Protein AF-A0A1C3E6U2-F1 (afdb_monomer)

pLDDT: mean 85.11, std 14.07, range [44.59, 98.19]

Secondary structure (DSSP, 8-state):
-HHHHHHHHHHHHHHHHHHHHHHHHHHHHHH---HHHHHHHHHHHHHHHHHHHS-HHHHHHHHHTT---HHHHHHHHHHHHHHHHHHHHHHHHHHSPPP---HHHHHHHHHHHHHSS---SHHHHHHHHHHHHHHHHHHHHHHHT--HHHHHHT---HHHHHHHHHHTT--HHHHHHHHHHHHHHHHHHHHHHHHHHHHHHHHTTS-----TT---PPPPHHHHHHHHHHHHHHHHHHHHHHHHHHHHHHHHHHHHHH-SHHHHHHHHHHHHHHHHHHHHHHHHHHHHHHHHHHHH--S--HHHHHHHHHHHHHHHHHTT-HHHHHHHHHHHHHHHHHHH-----HHHHHHHHHHHHHHHHHHHHHHHHHHHS-HHHHHHHHHHHHHHHHHHHHHHH-SS----S-S-S---HHHHHHHHHHHHHHHHHHHHHHHHHHHHHHHHT--HHHHHHPPTT---HHHHHHHHHTT---HHHHHHHHHHHHHHHHHHHHHHHHHHHHHHHHTTS----PPP--

Nearest PDB structures (foldseek):
  7y1m-assembly1_A  TM=1.524E-01  e=3.065E+00  Rattus norvegicus
  7y1n-assembly1_A  TM=1.419E-01  e=3.065E+00  Rattus norvegicus
  7y1l-assembly1_A  TM=1.341E-01  e=9.238E+00  Rattus norvegicus

Radius of gyration: 26.58 Å; Cα contacts (8 Å, |Δi|>4): 474; chains: 1; bounding box: 66×78×70 Å

Solvent-accessible surface area (backbone atoms only — not comparable to full-atom values): 27817 Å² total; per-residue (Å²): 104,73,66,33,43,51,52,30,46,54,50,13,52,53,38,39,66,54,17,44,59,35,15,48,16,39,41,44,38,61,66,21,79,45,78,65,30,67,66,44,42,62,53,54,53,49,51,42,48,48,57,68,59,50,47,50,52,58,54,29,55,29,51,53,70,72,68,63,52,75,71,51,30,50,54,50,46,53,52,51,50,30,62,53,47,18,44,54,40,24,51,44,63,71,62,44,83,74,80,81,66,46,70,63,55,51,48,50,51,53,51,51,45,70,77,38,78,78,63,72,72,59,69,71,47,57,71,50,51,68,69,43,46,30,52,52,28,47,48,26,47,56,52,50,57,56,36,55,52,29,65,63,50,73,42,86,28,41,55,39,55,53,48,52,46,41,74,72,65,47,54,66,74,57,49,54,58,64,46,47,63,61,39,51,54,30,45,53,36,40,50,59,20,46,71,48,47,58,54,52,65,66,61,66,71,62,80,74,85,80,72,85,74,79,65,65,60,76,69,50,73,63,22,56,52,31,38,51,50,52,52,51,51,48,53,62,65,45,44,42,47,54,49,48,52,64,72,27,44,65,49,25,52,50,39,72,72,66,48,62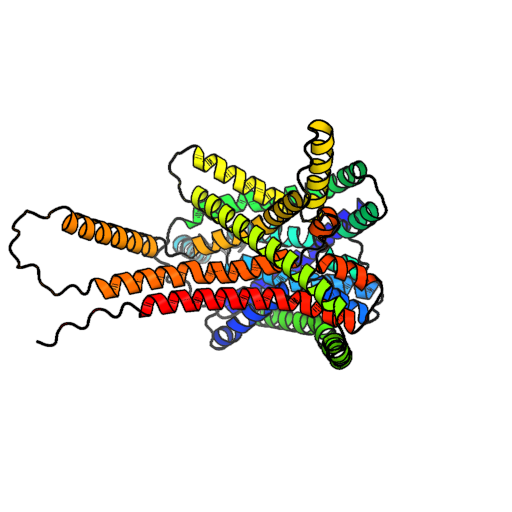,72,65,46,56,54,52,48,50,16,46,52,54,29,45,52,50,14,47,53,25,38,55,51,20,41,49,50,21,50,53,23,52,50,32,69,70,56,82,74,90,48,73,71,37,55,54,38,40,53,51,41,53,49,40,35,48,54,17,52,43,30,51,62,54,44,22,54,50,53,47,52,50,50,52,52,43,27,72,75,69,66,52,70,72,58,40,63,57,57,31,44,50,45,51,22,32,46,47,22,42,59,34,32,51,51,46,52,46,51,56,74,66,47,57,61,68,60,53,49,51,50,48,51,52,52,51,53,50,51,52,51,53,52,52,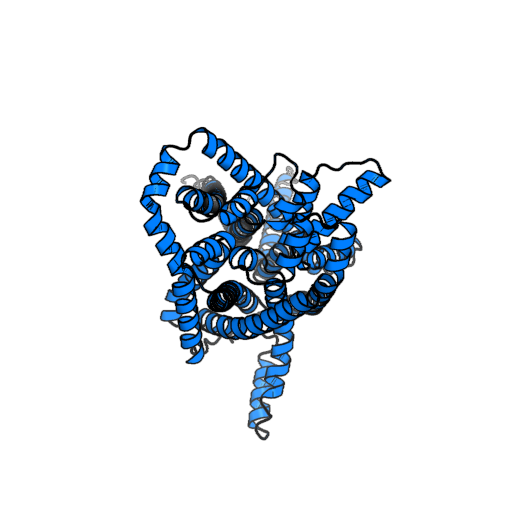60,69,73,51,87,76,74,88,69,76,88,81,67,79,89,78,71,73,63,68,64,53,54,52,52,50,54,49,47,50,43,58,69,58,46,52,60,53,43,58,47,46,38,55,52,18,42,55,50,42,58,48,39,52,36,47,68,58,30,44,42,93,91,56,64,36,52,43,41,55,48,58,62,50,57,75,78,52,89,47,32,54,57,54,41,51,50,48,46,67,46,46,49,56,46,51,54,40,49,50,50,47,49,50,53,55,48,53,57,57,49,61,72,57,74,67,66,72,77,73,74,77,88,125

Sequence (518 aa):
MTESVILTLLRAILITSLAWPLAWSMASLWRSETRISVLIRPWIAALAVIVWMVPPLLLTYAWNRTGLSMIEGELVYQGLLLTRMTPLALLLILCGPRQESSSSAEWLGRDLARMHRPLPKWPQYRGSWSRWKWALALVLLFTFQEFELSALLGVRTWTDDLFVDHAGGLPLNQTLKLVIFPAVIALLLALAGQTQHSFFVSGNLQPHQNSTENRPSKPGRWSVVGGGLWLVLLGVMFSPLVWLIMQDAWGMGQYLWQGGRQHVILLNEVVTSLLLATTATMIALGLAQYTTRSLTHSAGRRQFEFARWLGYGLLTMGLLGALTIGLVLRGLSVTLADVTGWRMSLPLWLLAGVVIKIFPLAWLVESMLQSRQPAAALSLADQVLRLHGQRIWRRLAQPEMGFDRTIPEGFPTGSTFQKLANWRFQAALKPRLWLGVLIATFACADVLLTALLAPTGMATGTVRLYNFMHYGHSAALTAEALLLAIVPFALLSMLAMLISISVRSQARRFPGTRPPAL

Organism: NCBI:txid1841610

Structure (mmCIF, N/CA/C/O backbone):
data_AF-A0A1C3E6U2-F1
#
_entry.id   AF-A0A1C3E6U2-F1
#
loop_
_atom_site.group_PDB
_atom_site.id
_atom_site.type_symbol
_atom_site.label_atom_id
_atom_site.label_alt_id
_atom_site.label_comp_id
_atom_site.label_asym_id
_atom_site.label_entity_id
_atom_site.label_seq_id
_atom_site.pdbx_PDB_ins_code
_atom_site.Cartn_x
_atom_site.Cartn_y
_atom_site.Cartn_z
_atom_site.occupancy
_atom_site.B_iso_or_equiv
_atom_site.auth_seq_id
_atom_site.auth_comp_id
_atom_site.auth_asym_id
_atom_site.auth_atom_id
_atom_site.pdbx_PDB_model_num
ATOM 1 N N . MET A 1 1 ? 0.034 -18.347 -17.570 1.00 94.94 1 MET A N 1
ATOM 2 C CA . MET A 1 1 ? -0.961 -17.512 -16.861 1.00 94.94 1 MET A CA 1
ATOM 3 C C . MET A 1 1 ? -1.785 -18.270 -15.817 1.00 94.94 1 MET A C 1
ATOM 5 O O . MET A 1 1 ? -1.733 -17.906 -14.654 1.00 94.94 1 MET A O 1
ATOM 9 N N . THR A 1 2 ? -2.558 -19.309 -16.159 1.00 96.25 2 THR A N 1
ATOM 10 C CA . THR A 1 2 ? -3.379 -20.031 -15.153 1.00 96.25 2 THR A CA 1
ATOM 11 C C . THR A 1 2 ? -2.538 -20.628 -14.022 1.00 96.25 2 THR A C 1
ATOM 13 O O . THR A 1 2 ? -2.867 -20.455 -12.851 1.00 96.25 2 THR A O 1
ATOM 16 N N . GLU A 1 3 ? -1.418 -21.260 -14.371 1.00 97.00 3 GLU A N 1
ATOM 17 C CA . GLU A 1 3 ? -0.444 -21.803 -13.421 1.00 97.00 3 GLU A CA 1
ATOM 18 C C . GLU A 1 3 ? 0.111 -20.725 -12.475 1.00 97.00 3 GLU A C 1
ATOM 20 O O . GLU A 1 3 ? 0.078 -20.903 -11.258 1.00 97.00 3 GLU A O 1
ATOM 25 N N . SER A 1 4 ? 0.539 -19.570 -13.001 1.00 96.50 4 SER A N 1
ATOM 26 C CA . SER A 1 4 ? 1.080 -18.482 -12.180 1.00 96.50 4 SER A CA 1
ATOM 27 C C . SER A 1 4 ? 0.037 -17.848 -11.263 1.00 96.50 4 SER A C 1
ATOM 29 O O . SER A 1 4 ? 0.360 -17.501 -10.124 1.00 96.50 4 SER A O 1
ATOM 31 N N . VAL A 1 5 ? -1.230 -17.779 -11.683 1.00 97.81 5 VAL A N 1
ATOM 32 C CA . VAL A 1 5 ? -2.341 -17.358 -10.812 1.00 97.81 5 VAL A CA 1
ATOM 33 C C . VAL A 1 5 ? -2.528 -18.332 -9.645 1.00 97.81 5 VAL A C 1
ATOM 35 O O . VAL A 1 5 ? -2.619 -17.893 -8.498 1.00 97.81 5 VAL A O 1
ATOM 38 N N . ILE A 1 6 ? -2.539 -19.643 -9.908 1.00 97.69 6 ILE A N 1
ATOM 39 C CA . ILE A 1 6 ? -2.703 -20.667 -8.863 1.00 97.69 6 ILE A CA 1
ATOM 40 C C . ILE A 1 6 ? -1.519 -20.642 -7.889 1.00 97.69 6 ILE A C 1
ATOM 42 O O . ILE A 1 6 ? -1.729 -20.617 -6.676 1.00 97.69 6 ILE A O 1
ATOM 46 N N . LEU A 1 7 ? -0.285 -20.586 -8.396 1.00 97.12 7 LEU A N 1
ATOM 47 C CA . LEU A 1 7 ? 0.919 -20.505 -7.564 1.00 97.12 7 LEU A CA 1
ATOM 48 C C . LEU A 1 7 ? 0.919 -19.249 -6.686 1.00 97.12 7 LEU A C 1
ATOM 50 O O . LEU A 1 7 ? 1.193 -19.333 -5.488 1.00 97.12 7 LEU A O 1
ATOM 54 N N . THR A 1 8 ? 0.546 -18.094 -7.242 1.00 97.50 8 THR A N 1
ATOM 55 C CA . THR A 1 8 ? 0.457 -16.848 -6.466 1.00 97.50 8 THR A CA 1
ATOM 56 C C . THR A 1 8 ? -0.616 -16.943 -5.379 1.00 97.50 8 THR A C 1
ATOM 58 O O . THR A 1 8 ? -0.388 -16.497 -4.256 1.00 97.50 8 THR A O 1
ATOM 61 N N . LEU A 1 9 ? -1.762 -17.574 -5.662 1.00 97.81 9 LEU A N 1
ATOM 62 C CA . LEU A 1 9 ? -2.809 -17.806 -4.664 1.00 97.81 9 LEU A CA 1
ATOM 63 C C . LEU A 1 9 ? -2.326 -18.720 -3.528 1.00 97.81 9 LEU A C 1
ATOM 65 O O . LEU A 1 9 ? -2.539 -18.401 -2.360 1.00 97.81 9 LEU A O 1
ATOM 69 N N . LEU A 1 10 ? -1.645 -19.824 -3.848 1.00 97.88 10 LEU A N 1
ATOM 70 C CA . LEU A 1 10 ? -1.088 -20.739 -2.847 1.00 97.88 10 LEU A CA 1
ATOM 71 C C . LEU A 1 10 ? -0.063 -20.038 -1.946 1.00 97.88 10 LEU A C 1
ATOM 73 O O . LEU A 1 10 ? -0.142 -20.158 -0.721 1.00 97.88 10 LEU A O 1
ATOM 77 N N . ARG A 1 11 ? 0.844 -19.244 -2.530 1.00 97.00 11 ARG A N 1
ATOM 78 C CA . ARG A 1 11 ? 1.784 -18.408 -1.766 1.00 97.00 11 ARG A CA 1
ATOM 79 C C . ARG A 1 11 ? 1.047 -17.417 -0.875 1.00 97.00 11 ARG A C 1
ATOM 81 O O . ARG A 1 11 ? 1.375 -17.295 0.301 1.00 97.00 11 ARG A O 1
ATOM 88 N N . ALA A 1 12 ? 0.022 -16.748 -1.397 1.00 97.69 12 ALA A N 1
ATOM 89 C CA . ALA A 1 12 ? -0.748 -15.781 -0.630 1.00 97.69 12 ALA A CA 1
ATOM 90 C C . ALA A 1 12 ? -1.440 -16.425 0.586 1.00 97.69 12 ALA A C 1
ATOM 92 O O . ALA A 1 12 ? -1.432 -15.848 1.678 1.00 97.69 12 ALA A O 1
ATOM 93 N N . ILE A 1 13 ? -1.972 -17.645 0.431 1.00 97.69 13 ILE A N 1
ATOM 94 C CA . ILE A 1 13 ? -2.547 -18.434 1.531 1.00 97.69 13 ILE A CA 1
ATOM 95 C C . ILE A 1 13 ? -1.473 -18.770 2.569 1.00 97.69 13 ILE A C 1
ATOM 97 O O . ILE A 1 13 ? -1.684 -18.523 3.759 1.00 97.69 13 ILE A O 1
ATOM 101 N N . LEU A 1 14 ? -0.317 -19.279 2.129 1.00 97.56 14 LEU A N 1
ATOM 102 C CA . LEU A 1 14 ? 0.799 -19.621 3.011 1.00 97.56 14 LEU A CA 1
ATOM 103 C C . LEU A 1 14 ? 1.252 -18.405 3.825 1.00 97.56 14 LEU A C 1
ATOM 105 O O . LEU A 1 14 ? 1.258 -18.451 5.055 1.00 97.56 14 LEU A O 1
ATOM 109 N N . ILE A 1 15 ? 1.553 -17.291 3.163 1.00 97.44 15 ILE A N 1
ATOM 110 C CA . ILE A 1 15 ? 2.018 -16.072 3.827 1.00 97.44 15 ILE A CA 1
ATOM 111 C C . ILE A 1 15 ? 0.969 -15.527 4.792 1.00 97.44 15 ILE A C 1
ATOM 113 O O . ILE A 1 15 ? 1.309 -15.181 5.920 1.00 97.44 15 ILE A O 1
ATOM 117 N N . THR A 1 16 ? -0.309 -15.503 4.410 1.00 96.88 16 THR A N 1
ATOM 118 C CA . THR A 1 16 ? -1.384 -15.044 5.305 1.00 96.88 16 THR A CA 1
ATOM 119 C C . THR A 1 16 ? -1.498 -15.933 6.543 1.00 96.88 16 THR A C 1
ATOM 121 O O . THR A 1 16 ? -1.653 -15.427 7.657 1.00 96.88 16 THR A O 1
ATOM 124 N N . SER A 1 17 ? -1.367 -17.253 6.370 1.00 96.19 17 SER A N 1
ATOM 125 C CA . SER A 1 17 ? -1.414 -18.217 7.474 1.00 96.19 17 SER A CA 1
ATOM 126 C C . SER A 1 17 ? -0.268 -18.039 8.478 1.00 96.19 17 SER A C 1
ATOM 128 O O . SER A 1 17 ? -0.467 -18.279 9.668 1.00 96.19 17 SER A O 1
ATOM 130 N N . LEU A 1 18 ? 0.893 -17.553 8.023 1.00 96.38 18 LEU A N 1
ATOM 131 C CA . LEU A 1 18 ? 2.073 -17.271 8.846 1.00 96.38 18 LEU A CA 1
ATOM 132 C C . LEU A 1 18 ? 2.062 -15.851 9.440 1.00 96.38 18 LEU A C 1
ATOM 134 O O . LEU A 1 18 ? 2.410 -15.659 10.606 1.00 96.38 18 LEU A O 1
ATOM 138 N N . ALA A 1 19 ? 1.624 -14.852 8.672 1.00 96.12 19 ALA A N 1
ATOM 139 C CA . ALA A 1 19 ? 1.562 -13.453 9.095 1.00 96.12 19 ALA A CA 1
ATOM 140 C C . ALA A 1 19 ? 0.563 -13.257 10.243 1.00 96.12 19 ALA A C 1
ATOM 142 O O . ALA A 1 19 ? 0.811 -12.489 11.173 1.00 96.12 19 ALA A O 1
ATOM 143 N N . TRP A 1 20 ? -0.561 -13.978 10.207 1.00 94.81 20 TRP A N 1
ATOM 144 C CA . TRP A 1 20 ? -1.618 -13.868 11.208 1.00 94.81 20 TRP A CA 1
ATOM 145 C C . TRP A 1 20 ? -1.177 -14.199 12.648 1.00 94.81 20 TRP A C 1
ATOM 147 O O . TRP A 1 20 ? -1.369 -13.356 13.529 1.00 94.81 20 TRP A O 1
ATOM 157 N N . PRO A 1 21 ? -0.577 -15.370 12.950 1.00 94.06 21 PRO A N 1
ATOM 158 C CA . PRO A 1 21 ? -0.112 -15.687 14.300 1.00 94.06 21 PRO A CA 1
ATOM 159 C C . PRO A 1 21 ? 1.011 -14.756 14.778 1.00 94.06 21 PRO A C 1
ATOM 161 O O . PRO A 1 21 ? 1.025 -14.392 15.957 1.00 94.06 21 PRO A O 1
ATOM 164 N N . LEU A 1 22 ? 1.908 -14.311 13.886 1.00 94.44 22 LEU A N 1
ATOM 165 C CA . LEU A 1 22 ? 2.937 -13.314 14.212 1.00 94.44 22 LEU A CA 1
ATOM 166 C C . LEU A 1 22 ? 2.302 -11.984 14.632 1.00 94.44 22 LEU A C 1
ATOM 168 O O . LEU A 1 22 ? 2.590 -11.454 15.709 1.00 94.44 22 LEU A O 1
ATOM 172 N N . ALA A 1 23 ? 1.364 -11.488 13.829 1.00 94.69 23 ALA A N 1
ATOM 173 C CA . ALA A 1 23 ? 0.621 -10.274 14.119 1.00 94.69 23 ALA A CA 1
ATOM 174 C C . ALA A 1 23 ? -0.211 -10.394 15.404 1.00 94.69 23 ALA A C 1
ATOM 176 O O . ALA A 1 23 ? -0.267 -9.455 16.198 1.00 94.69 23 ALA A O 1
ATOM 177 N N . TRP A 1 24 ? -0.816 -11.555 15.664 1.00 92.44 24 TRP A N 1
ATOM 178 C CA . TRP A 1 24 ? -1.553 -11.821 16.900 1.00 92.44 24 TRP A CA 1
ATOM 179 C C . TRP A 1 24 ? -0.648 -11.774 18.133 1.00 92.44 24 TRP A C 1
ATOM 181 O O . TRP A 1 24 ? -0.978 -11.146 19.143 1.00 92.44 24 TRP A O 1
ATOM 191 N N . SER A 1 25 ? 0.524 -12.400 18.036 1.00 91.31 25 SER A N 1
ATOM 192 C CA . SER A 1 25 ? 1.567 -12.350 19.056 1.00 91.31 25 SER A CA 1
ATOM 193 C C . SER A 1 25 ? 1.953 -10.899 19.370 1.00 91.31 25 SER A C 1
ATOM 195 O O . SER A 1 25 ? 1.890 -10.472 20.526 1.00 91.31 25 SER A O 1
ATOM 197 N N . MET A 1 26 ? 2.229 -10.094 18.344 1.00 91.75 26 MET A N 1
ATOM 198 C CA . MET A 1 26 ? 2.531 -8.669 18.506 1.00 91.75 26 MET A CA 1
ATOM 199 C C . MET A 1 26 ? 1.358 -7.869 19.085 1.00 91.75 26 MET A C 1
ATOM 201 O O . MET A 1 26 ? 1.557 -7.025 19.958 1.00 91.75 26 MET A O 1
ATOM 205 N N . ALA A 1 27 ? 0.125 -8.150 18.660 1.00 91.44 27 ALA A N 1
ATOM 206 C CA . ALA A 1 27 ? -1.070 -7.498 19.183 1.00 91.44 27 ALA A CA 1
ATOM 207 C C . ALA A 1 27 ? -1.278 -7.803 20.672 1.00 91.44 27 ALA A C 1
ATOM 209 O O . ALA A 1 27 ? -1.707 -6.935 21.434 1.00 91.44 27 ALA A O 1
ATOM 210 N N . SER A 1 28 ? -0.954 -9.020 21.110 1.00 89.50 28 SER A N 1
ATOM 211 C CA . SER A 1 28 ? -1.034 -9.396 22.522 1.00 89.50 28 SER A CA 1
ATOM 212 C C . SER A 1 28 ? 0.032 -8.691 23.370 1.00 89.50 28 SER A C 1
ATOM 214 O O . SER A 1 28 ? -0.297 -8.171 24.438 1.00 89.50 28 SER A O 1
ATOM 216 N N . LEU A 1 29 ? 1.266 -8.546 22.861 1.00 89.19 29 LEU A N 1
ATOM 217 C CA . LEU A 1 29 ? 2.290 -7.701 23.487 1.00 89.19 29 LEU A CA 1
ATOM 218 C C . LEU A 1 29 ? 1.824 -6.246 23.572 1.00 89.19 29 LEU A C 1
ATOM 220 O O . LEU A 1 29 ? 1.895 -5.644 24.643 1.00 89.19 29 LEU A O 1
ATOM 224 N N . TRP A 1 30 ? 1.285 -5.710 22.473 1.00 91.31 30 TRP A N 1
ATOM 225 C CA . TRP A 1 30 ? 0.748 -4.355 22.408 1.00 91.31 30 TRP A CA 1
ATOM 226 C C . TRP A 1 30 ? -0.350 -4.123 23.444 1.00 91.31 30 TRP A C 1
ATOM 228 O O . TRP A 1 30 ? -0.359 -3.087 24.095 1.00 91.31 30 TRP A O 1
ATOM 238 N N . ARG A 1 31 ? -1.271 -5.070 23.635 1.00 88.00 31 ARG A N 1
ATOM 239 C CA . ARG A 1 31 ? -2.371 -4.936 24.603 1.00 88.00 31 ARG A CA 1
ATOM 240 C C . ARG A 1 31 ? -1.926 -5.124 26.051 1.00 88.00 31 ARG A C 1
ATOM 242 O O . ARG A 1 31 ? -2.552 -4.554 26.935 1.00 88.00 31 ARG A O 1
ATOM 249 N N . SER A 1 32 ? -0.849 -5.865 26.307 1.00 87.56 32 SER A N 1
ATOM 250 C CA . SER A 1 32 ? -0.343 -6.053 27.669 1.00 87.56 32 SER A CA 1
ATOM 251 C C . SER A 1 32 ? 0.094 -4.719 28.298 1.00 87.56 32 SER A C 1
ATOM 253 O O . SER A 1 32 ? 0.638 -3.857 27.605 1.00 87.56 32 SER A O 1
ATOM 255 N N . GLU A 1 33 ? -0.128 -4.537 29.602 1.00 87.88 33 GLU A N 1
ATOM 256 C CA . GLU A 1 33 ? 0.239 -3.327 30.375 1.00 87.88 33 GLU A CA 1
ATOM 257 C C . GLU A 1 33 ? 1.500 -3.533 31.226 1.00 87.88 33 GLU A C 1
ATOM 259 O O . GLU A 1 33 ? 1.711 -2.900 32.256 1.00 87.88 33 GLU A O 1
ATOM 264 N N . THR A 1 34 ? 2.359 -4.459 30.811 1.00 87.06 34 THR A N 1
ATOM 265 C CA . THR A 1 34 ? 3.633 -4.687 31.493 1.00 87.06 34 THR A CA 1
ATOM 266 C C . THR A 1 34 ? 4.579 -3.501 31.277 1.00 87.06 34 THR A C 1
ATOM 268 O O . THR A 1 34 ? 4.527 -2.821 30.253 1.00 87.06 34 THR A O 1
ATOM 271 N N . ARG A 1 35 ? 5.510 -3.260 32.209 1.00 89.31 35 ARG A N 1
ATOM 272 C CA . ARG A 1 35 ? 6.519 -2.191 32.058 1.00 89.31 35 ARG A CA 1
ATOM 273 C C . ARG A 1 35 ? 7.307 -2.318 30.745 1.00 89.31 35 ARG A C 1
ATOM 275 O O . ARG A 1 35 ? 7.584 -1.321 30.087 1.00 89.31 35 ARG A O 1
ATOM 282 N N . ILE A 1 36 ? 7.609 -3.557 30.350 1.00 86.50 36 ILE A N 1
ATOM 283 C CA . ILE A 1 36 ? 8.296 -3.891 29.098 1.00 86.50 36 ILE A CA 1
ATOM 284 C C . ILE A 1 36 ? 7.426 -3.542 27.883 1.00 86.50 36 ILE A C 1
ATOM 286 O O . ILE A 1 36 ? 7.917 -2.936 26.936 1.00 86.50 36 ILE A O 1
ATOM 290 N N . SER A 1 37 ? 6.131 -3.866 27.890 1.00 85.50 37 SER A N 1
ATOM 291 C CA . SER A 1 37 ? 5.274 -3.575 26.735 1.00 85.50 37 SER A CA 1
ATOM 292 C C . SER A 1 37 ? 5.057 -2.081 26.521 1.00 85.50 37 SER A C 1
ATOM 294 O O . SER A 1 37 ? 5.053 -1.640 25.375 1.00 85.50 37 SER A O 1
ATOM 296 N N . VAL A 1 38 ? 4.948 -1.283 27.587 1.00 87.88 38 VAL A N 1
ATOM 297 C CA . VAL A 1 38 ? 4.881 0.185 27.475 1.00 87.88 38 VAL A CA 1
ATOM 298 C C . VAL A 1 38 ? 6.133 0.741 26.791 1.00 87.88 38 VAL A C 1
ATOM 300 O O . VAL A 1 38 ? 6.010 1.612 25.930 1.00 87.88 38 VAL A O 1
ATOM 303 N N . LEU A 1 39 ? 7.311 0.194 27.108 1.00 90.25 39 LEU A N 1
ATOM 304 C CA . LEU A 1 39 ? 8.574 0.567 26.470 1.00 90.25 39 LEU A CA 1
ATOM 305 C C . LEU A 1 39 ? 8.645 0.125 24.997 1.00 90.25 39 LEU A C 1
ATOM 307 O O . LEU A 1 39 ? 9.149 0.868 24.162 1.00 90.25 39 LEU A O 1
ATOM 311 N N . ILE A 1 40 ? 8.130 -1.064 24.664 1.00 88.31 40 ILE A N 1
ATOM 312 C CA . ILE A 1 40 ? 8.240 -1.668 23.323 1.00 88.31 40 ILE A CA 1
ATOM 313 C C . ILE A 1 40 ? 7.181 -1.146 22.332 1.00 88.31 40 ILE A C 1
ATOM 315 O O . ILE A 1 40 ? 7.446 -1.084 21.134 1.00 88.31 40 ILE A O 1
ATOM 319 N N . ARG A 1 41 ? 5.988 -0.739 22.787 1.00 90.06 41 ARG A N 1
ATOM 320 C CA . ARG A 1 41 ? 4.909 -0.201 21.928 1.00 90.06 41 ARG A CA 1
ATOM 321 C C . ARG A 1 41 ? 5.373 0.854 20.909 1.00 90.06 41 ARG A C 1
ATOM 323 O O . ARG A 1 41 ? 5.081 0.667 19.728 1.00 90.06 41 ARG A O 1
ATOM 330 N N . PRO A 1 42 ? 6.077 1.941 21.288 1.00 89.50 42 PRO A N 1
ATOM 331 C CA . PRO A 1 42 ? 6.519 2.935 20.309 1.00 89.50 42 PRO A CA 1
ATOM 332 C C . PRO A 1 42 ? 7.445 2.332 19.247 1.00 89.50 42 PRO A C 1
ATOM 334 O O . PRO A 1 42 ? 7.329 2.699 18.083 1.00 89.50 42 PRO A O 1
ATOM 337 N N . TRP A 1 43 ? 8.287 1.361 19.612 1.00 89.06 43 TRP A N 1
ATOM 338 C CA . TRP A 1 43 ? 9.160 0.658 18.672 1.00 89.06 43 TRP A CA 1
ATOM 339 C C . TRP A 1 43 ? 8.385 -0.236 17.710 1.00 89.06 43 TRP A C 1
ATOM 341 O O . TRP A 1 43 ? 8.635 -0.180 16.513 1.00 89.06 43 TRP A O 1
ATOM 351 N N . ILE A 1 44 ? 7.395 -0.997 18.192 1.00 89.38 44 ILE A N 1
ATOM 352 C CA . ILE A 1 44 ? 6.511 -1.783 17.313 1.00 89.38 44 ILE A CA 1
ATOM 353 C C . ILE A 1 44 ? 5.814 -0.866 16.303 1.00 89.38 44 ILE A C 1
ATOM 355 O O . ILE A 1 44 ? 5.770 -1.185 15.118 1.00 89.38 44 ILE A O 1
ATOM 359 N N . ALA A 1 45 ? 5.291 0.278 16.756 1.00 89.12 45 ALA A N 1
ATOM 360 C CA . ALA A 1 45 ? 4.642 1.241 15.873 1.00 89.12 45 ALA A CA 1
ATOM 361 C C . ALA A 1 45 ? 5.623 1.843 14.861 1.00 89.12 45 ALA A C 1
ATOM 363 O O . ALA A 1 45 ? 5.314 1.886 13.674 1.00 89.12 45 ALA A O 1
ATOM 364 N N . ALA A 1 46 ? 6.802 2.276 15.313 1.00 89.06 46 ALA A N 1
ATOM 365 C CA . ALA A 1 46 ? 7.828 2.844 14.448 1.00 89.06 46 ALA A CA 1
ATOM 366 C C . ALA A 1 46 ? 8.283 1.836 13.386 1.00 89.06 46 ALA A C 1
ATOM 368 O O . ALA A 1 46 ? 8.303 2.168 12.207 1.00 89.06 46 ALA A O 1
ATOM 369 N N . LEU A 1 47 ? 8.565 0.592 13.778 1.00 88.88 47 LEU A N 1
ATOM 370 C CA . LEU A 1 47 ? 8.972 -0.469 12.858 1.00 88.88 47 LEU A CA 1
ATOM 371 C C . LEU A 1 47 ? 7.861 -0.827 11.869 1.00 88.88 47 LEU A C 1
ATOM 373 O O . LEU A 1 47 ? 8.128 -0.945 10.679 1.00 88.88 47 LEU A O 1
ATOM 377 N N . ALA A 1 48 ? 6.609 -0.933 12.325 1.00 89.25 48 ALA A N 1
ATOM 378 C CA . ALA A 1 48 ? 5.467 -1.158 11.440 1.00 89.25 48 ALA A CA 1
ATOM 379 C C . ALA A 1 48 ? 5.329 -0.044 10.388 1.00 89.25 48 ALA A C 1
ATOM 381 O O . ALA A 1 48 ? 5.090 -0.333 9.217 1.00 89.25 48 ALA A O 1
ATOM 382 N N . VAL A 1 49 ? 5.527 1.216 10.793 1.00 89.00 49 VAL A N 1
ATOM 383 C CA . VAL A 1 49 ? 5.537 2.362 9.874 1.00 89.00 49 VAL A CA 1
ATOM 384 C C . VAL A 1 49 ? 6.725 2.280 8.918 1.00 89.00 49 VAL A C 1
ATOM 386 O O . VAL A 1 49 ? 6.520 2.421 7.721 1.00 89.00 49 VAL A O 1
ATOM 389 N N . ILE A 1 50 ? 7.938 1.997 9.399 1.00 89.50 50 ILE A N 1
ATOM 390 C CA . ILE A 1 50 ? 9.144 1.890 8.558 1.00 89.50 50 ILE A CA 1
ATOM 391 C C . ILE A 1 50 ? 8.962 0.834 7.461 1.00 89.50 50 ILE A C 1
ATOM 393 O O . ILE A 1 50 ? 9.223 1.122 6.297 1.00 89.50 50 ILE A O 1
ATOM 397 N N . VAL A 1 51 ? 8.450 -0.352 7.803 1.00 91.12 51 VAL A N 1
ATOM 398 C CA . VAL A 1 51 ? 8.178 -1.433 6.834 1.00 91.12 51 VAL A CA 1
ATOM 399 C C . VAL A 1 51 ? 7.223 -0.986 5.729 1.00 91.12 51 VAL A C 1
ATOM 401 O O . VAL A 1 51 ? 7.374 -1.385 4.578 1.00 91.12 51 VAL A O 1
ATOM 404 N N . TRP A 1 52 ? 6.239 -0.160 6.073 1.00 86.44 52 TRP A N 1
ATOM 405 C CA . TRP A 1 52 ? 5.282 0.389 5.117 1.00 86.44 52 TRP A CA 1
ATOM 406 C C . TRP A 1 52 ? 5.826 1.571 4.315 1.00 86.44 52 TRP A C 1
ATOM 408 O O . TRP A 1 52 ? 5.405 1.772 3.179 1.00 86.44 52 TRP A O 1
ATOM 418 N N . MET A 1 53 ? 6.729 2.360 4.901 1.00 88.12 53 MET A N 1
ATOM 419 C CA . MET A 1 53 ? 7.338 3.525 4.256 1.00 88.12 53 MET A CA 1
ATOM 420 C C . MET A 1 53 ? 8.427 3.144 3.262 1.00 88.12 53 MET A C 1
ATOM 422 O O . MET A 1 53 ? 8.648 3.884 2.310 1.00 88.12 53 MET A O 1
ATOM 426 N N . VAL A 1 54 ? 9.102 2.013 3.464 1.00 91.62 54 VAL A N 1
ATOM 427 C CA . VAL A 1 54 ? 10.124 1.534 2.532 1.00 91.62 54 VAL A CA 1
ATOM 428 C C . VAL A 1 54 ? 9.428 0.996 1.275 1.00 91.62 54 VAL A C 1
ATOM 430 O O . VAL A 1 54 ? 8.644 0.040 1.373 1.00 91.62 54 VAL A O 1
ATOM 433 N N . PRO A 1 55 ? 9.683 1.590 0.090 1.00 92.44 55 PRO A N 1
ATOM 434 C CA . PRO A 1 55 ? 9.120 1.090 -1.155 1.00 92.44 55 PRO A CA 1
ATOM 435 C C . PRO A 1 55 ? 9.581 -0.354 -1.401 1.00 92.44 55 PRO A C 1
ATOM 437 O O . PRO A 1 55 ? 10.776 -0.628 -1.250 1.00 92.44 55 PRO A O 1
ATOM 440 N N . PRO A 1 56 ? 8.680 -1.274 -1.792 1.00 93.62 56 PRO A N 1
ATOM 441 C CA . PRO A 1 56 ? 9.044 -2.645 -2.149 1.00 93.62 56 PRO A CA 1
ATOM 442 C C . PRO A 1 56 ? 10.214 -2.720 -3.127 1.00 93.62 56 PRO A C 1
ATOM 444 O O . PRO A 1 56 ? 11.142 -3.485 -2.887 1.00 93.62 56 PRO A O 1
ATOM 447 N N . LEU A 1 57 ? 10.208 -1.865 -4.158 1.00 93.00 57 LEU A N 1
ATOM 448 C CA . LEU A 1 57 ? 11.276 -1.801 -5.157 1.00 93.00 57 LEU A CA 1
ATOM 449 C C . LEU A 1 57 ? 12.663 -1.565 -4.553 1.00 93.00 57 LEU A C 1
ATOM 451 O O . LEU A 1 57 ? 13.627 -2.221 -4.939 1.00 93.00 57 LEU A O 1
ATOM 455 N N . LEU A 1 58 ? 12.773 -0.641 -3.593 1.00 93.75 58 LEU A N 1
ATOM 456 C CA . LEU A 1 58 ? 14.045 -0.339 -2.933 1.00 93.75 58 LEU A CA 1
ATOM 457 C C . LEU A 1 58 ? 14.543 -1.551 -2.137 1.00 93.75 58 LEU A C 1
ATOM 459 O O . LEU A 1 58 ? 15.737 -1.850 -2.127 1.00 93.75 58 LEU A O 1
ATOM 463 N N . LEU A 1 59 ? 13.621 -2.258 -1.486 1.00 93.69 59 LEU A N 1
ATOM 464 C CA . LEU A 1 59 ? 13.941 -3.441 -0.703 1.00 93.69 59 LEU A CA 1
ATOM 465 C C . LEU A 1 59 ? 14.411 -4.592 -1.597 1.00 93.69 59 LEU A C 1
ATOM 467 O O . LEU A 1 59 ? 15.450 -5.188 -1.324 1.00 93.69 59 LEU A O 1
ATOM 471 N N . THR A 1 60 ? 13.708 -4.869 -2.694 1.00 93.25 60 THR A N 1
ATOM 472 C CA . THR A 1 60 ? 14.145 -5.881 -3.664 1.00 93.25 60 THR A CA 1
ATOM 473 C C . THR A 1 60 ? 15.439 -5.517 -4.353 1.00 93.25 60 THR A C 1
ATOM 475 O O . THR A 1 60 ? 16.264 -6.393 -4.568 1.00 93.25 60 THR A O 1
ATOM 478 N N . TYR A 1 61 ? 15.652 -4.241 -4.671 1.00 94.12 61 TYR A N 1
ATOM 479 C CA . TYR A 1 61 ? 16.905 -3.784 -5.256 1.00 94.12 61 TYR A CA 1
ATOM 480 C C . TYR A 1 61 ? 18.087 -4.067 -4.323 1.00 94.12 61 TYR A C 1
ATOM 482 O O . TYR A 1 61 ? 19.109 -4.582 -4.774 1.00 94.12 61 TYR A O 1
ATOM 490 N N . ALA A 1 62 ? 17.927 -3.826 -3.018 1.00 94.50 62 ALA A N 1
ATOM 491 C CA . ALA A 1 62 ? 18.946 -4.161 -2.028 1.00 94.50 62 ALA A CA 1
ATOM 492 C C . ALA A 1 62 ? 19.254 -5.669 -1.986 1.00 94.50 62 ALA A C 1
ATOM 494 O O . ALA A 1 62 ? 20.419 -6.058 -1.923 1.00 94.50 62 ALA A O 1
ATOM 495 N N . TRP A 1 63 ? 18.222 -6.514 -2.062 1.00 93.75 63 TRP A N 1
ATOM 496 C CA . TRP A 1 63 ? 18.368 -7.974 -2.058 1.00 93.75 63 TRP A CA 1
ATOM 497 C C . TRP A 1 63 ? 18.907 -8.547 -3.370 1.00 93.75 63 TRP A C 1
ATOM 499 O O . TRP A 1 63 ? 19.691 -9.487 -3.343 1.00 93.75 63 TRP A O 1
ATOM 509 N N . ASN A 1 64 ? 18.576 -7.961 -4.520 1.00 91.12 64 ASN A N 1
ATOM 510 C CA . ASN A 1 64 ? 19.085 -8.421 -5.814 1.00 91.12 64 ASN A CA 1
ATOM 511 C C . ASN A 1 64 ? 20.628 -8.334 -5.886 1.00 91.12 64 ASN A C 1
ATOM 513 O O . ASN A 1 64 ? 21.279 -9.111 -6.577 1.00 91.12 64 ASN A O 1
ATOM 517 N N . ARG A 1 65 ? 21.246 -7.434 -5.104 1.00 87.62 65 ARG A N 1
ATOM 518 C CA . ARG A 1 65 ? 22.709 -7.284 -5.042 1.00 87.62 65 ARG A CA 1
ATOM 519 C C . ARG A 1 65 ? 23.421 -8.479 -4.409 1.00 87.62 65 ARG A C 1
ATOM 521 O O . ARG A 1 65 ? 24.599 -8.684 -4.687 1.00 87.62 65 ARG A O 1
ATOM 528 N N . THR A 1 66 ? 22.759 -9.254 -3.547 1.00 87.38 66 THR A N 1
ATOM 529 C CA . THR A 1 66 ? 23.428 -10.346 -2.820 1.00 87.38 66 THR A CA 1
ATOM 530 C C . THR A 1 66 ? 23.705 -11.573 -3.691 1.00 87.38 66 THR A C 1
ATOM 532 O O . THR A 1 66 ? 24.262 -12.540 -3.186 1.00 87.38 66 THR A O 1
ATOM 535 N N . GLY A 1 67 ? 23.357 -11.542 -4.986 1.00 76.69 67 GLY A N 1
ATOM 536 C CA . GLY A 1 67 ? 23.677 -12.614 -5.933 1.00 76.69 67 GLY A CA 1
ATOM 537 C C . GLY A 1 67 ? 22.949 -13.920 -5.624 1.00 76.69 67 GLY A C 1
ATOM 538 O O . GLY A 1 67 ? 23.527 -14.992 -5.776 1.00 76.69 67 GLY A O 1
ATOM 539 N N . LEU A 1 68 ? 21.706 -13.823 -5.143 1.00 78.62 68 LEU A N 1
ATOM 540 C CA . LEU A 1 68 ? 20.906 -14.981 -4.749 1.00 78.62 68 LEU A CA 1
ATOM 541 C C . LEU A 1 68 ? 20.673 -15.908 -5.945 1.00 78.62 68 LEU A C 1
ATOM 543 O O . LEU A 1 68 ? 20.312 -15.466 -7.036 1.00 78.62 68 LEU A O 1
ATOM 547 N N . SER A 1 69 ? 20.811 -17.209 -5.714 1.00 80.62 69 SER A N 1
ATOM 548 C CA . SER A 1 69 ? 20.308 -18.227 -6.636 1.00 80.62 69 SER A CA 1
ATOM 549 C C . SER A 1 69 ? 18.777 -18.151 -6.771 1.00 80.62 69 SER A C 1
ATOM 551 O O . SER A 1 69 ? 18.091 -17.594 -5.915 1.00 80.62 69 SER A O 1
ATOM 553 N N . MET A 1 70 ? 18.201 -18.764 -7.816 1.00 73.44 70 MET A N 1
ATOM 554 C CA . MET A 1 70 ? 16.738 -18.782 -8.018 1.00 73.44 70 MET A CA 1
ATOM 555 C C . MET A 1 70 ? 15.960 -19.323 -6.803 1.00 73.44 70 MET A C 1
ATOM 557 O O . MET A 1 70 ? 14.915 -18.780 -6.449 1.00 73.44 70 MET A O 1
ATOM 561 N N . ILE A 1 71 ? 16.464 -20.378 -6.149 1.00 75.75 71 ILE A N 1
ATOM 562 C CA . ILE A 1 71 ? 15.810 -20.988 -4.976 1.00 75.75 71 ILE A CA 1
ATOM 563 C C . ILE A 1 71 ? 15.865 -20.036 -3.777 1.00 75.75 71 ILE A C 1
ATOM 565 O O . ILE A 1 71 ? 14.885 -19.877 -3.049 1.00 75.75 71 ILE A O 1
ATOM 569 N N . GLU A 1 72 ? 17.000 -19.370 -3.583 1.00 84.81 72 GLU A N 1
ATOM 570 C CA . GLU A 1 72 ? 17.158 -18.377 -2.524 1.00 84.81 72 GLU A CA 1
ATOM 571 C C . GLU A 1 72 ? 16.291 -17.138 -2.785 1.00 84.81 72 GLU A C 1
ATOM 573 O O . GLU A 1 72 ? 15.705 -16.606 -1.845 1.00 84.81 72 GLU A O 1
ATOM 578 N N . GLY A 1 73 ? 16.127 -16.730 -4.048 1.00 89.75 73 GLY A N 1
ATOM 579 C CA . GLY A 1 73 ? 15.252 -15.627 -4.449 1.00 89.75 73 GLY A CA 1
ATOM 580 C C . GLY A 1 73 ? 13.789 -15.853 -4.058 1.00 89.75 73 GLY A C 1
ATOM 581 O O . GLY A 1 73 ? 13.150 -14.955 -3.513 1.00 89.75 73 GLY A O 1
ATOM 582 N N . GLU A 1 74 ? 13.276 -17.072 -4.244 1.00 92.69 74 GLU A N 1
ATOM 583 C CA . GLU A 1 74 ? 11.916 -17.457 -3.843 1.00 92.69 74 GLU A CA 1
ATOM 584 C C . GLU A 1 74 ? 11.720 -17.396 -2.316 1.00 92.69 74 GLU A C 1
ATOM 586 O O . GLU A 1 74 ? 10.721 -16.857 -1.831 1.00 92.69 74 GLU A O 1
ATOM 591 N N . LEU A 1 75 ? 12.681 -17.912 -1.540 1.00 94.06 75 LEU A N 1
ATOM 592 C CA . LEU A 1 75 ? 12.628 -17.871 -0.074 1.00 94.06 75 LEU A CA 1
ATOM 593 C C . LEU A 1 75 ? 12.732 -16.440 0.459 1.00 94.06 75 LEU A C 1
ATOM 595 O O . LEU A 1 75 ? 11.981 -16.059 1.362 1.00 94.06 75 LEU A O 1
ATOM 599 N N . VAL A 1 76 ? 13.629 -15.634 -0.115 1.00 93.88 76 VAL A N 1
ATOM 600 C CA . VAL A 1 76 ? 13.764 -14.214 0.220 1.00 93.88 76 VAL A CA 1
ATOM 601 C C . VAL A 1 76 ? 12.474 -13.477 -0.112 1.00 93.88 76 VAL A C 1
ATOM 603 O O . VAL A 1 76 ? 11.944 -12.790 0.758 1.00 93.88 76 VAL A O 1
ATOM 606 N N . TYR A 1 77 ? 11.894 -13.686 -1.296 1.00 95.25 77 TYR A N 1
ATOM 607 C CA . TYR A 1 77 ? 10.601 -13.113 -1.673 1.00 95.25 77 TYR A CA 1
ATOM 608 C C . TYR A 1 77 ? 9.505 -13.430 -0.644 1.00 95.25 77 TYR A C 1
ATOM 610 O O . TYR A 1 77 ? 8.824 -12.521 -0.165 1.00 95.25 77 TYR A O 1
ATOM 618 N N . GLN A 1 78 ? 9.372 -14.694 -0.230 1.00 95.94 78 GLN A N 1
ATOM 619 C CA . GLN A 1 78 ? 8.390 -15.099 0.781 1.00 95.94 78 GLN A CA 1
ATOM 620 C C . GLN A 1 78 ? 8.659 -14.453 2.150 1.00 95.94 78 GLN A C 1
ATOM 622 O O . GLN A 1 78 ? 7.725 -13.981 2.803 1.00 95.94 78 GLN A O 1
ATOM 627 N N . GLY A 1 79 ? 9.921 -14.377 2.579 1.00 95.25 79 GLY A N 1
ATOM 628 C CA . GLY A 1 79 ? 10.314 -13.719 3.828 1.00 95.25 79 GLY A CA 1
ATOM 629 C C . GLY A 1 79 ? 10.034 -12.212 3.831 1.00 95.25 79 GLY A C 1
ATOM 630 O O . GLY A 1 79 ? 9.500 -11.678 4.811 1.00 95.25 79 GLY A O 1
ATOM 631 N N . LEU A 1 80 ? 10.327 -11.529 2.720 1.00 95.19 80 LEU A N 1
ATOM 632 C CA . LEU A 1 80 ? 10.017 -10.113 2.512 1.00 95.19 80 LEU A CA 1
ATOM 633 C C . LEU A 1 80 ? 8.508 -9.868 2.567 1.00 95.19 80 LEU A C 1
ATOM 635 O O . LEU A 1 80 ? 8.037 -8.980 3.284 1.00 95.19 80 LEU A O 1
ATOM 639 N N . LEU A 1 81 ? 7.744 -10.702 1.862 1.00 95.94 81 LEU A N 1
ATOM 640 C CA . LEU A 1 81 ? 6.294 -10.609 1.800 1.00 95.94 81 LEU A CA 1
ATOM 641 C C . LEU A 1 81 ? 5.655 -10.859 3.175 1.00 95.94 81 LEU A C 1
ATOM 643 O O . LEU A 1 81 ? 4.815 -10.073 3.617 1.00 95.94 81 LEU A O 1
ATOM 647 N N . LEU A 1 82 ? 6.114 -11.874 3.916 1.00 96.75 82 LEU A N 1
ATOM 648 C CA . LEU A 1 82 ? 5.687 -12.144 5.294 1.00 96.75 82 LEU A CA 1
ATOM 649 C C . LEU A 1 82 ? 5.945 -10.948 6.217 1.00 96.75 82 LEU A C 1
ATOM 651 O O . LEU A 1 82 ? 5.063 -10.529 6.978 1.00 96.75 82 LEU A O 1
ATOM 655 N N . THR A 1 83 ? 7.146 -10.378 6.137 1.00 94.44 83 THR A N 1
ATOM 656 C CA . THR A 1 83 ? 7.555 -9.254 6.985 1.00 94.44 83 THR A CA 1
ATOM 657 C C . THR A 1 83 ? 6.736 -8.002 6.682 1.00 94.44 83 THR A C 1
ATOM 659 O O . THR A 1 83 ? 6.331 -7.308 7.615 1.00 94.44 83 THR A O 1
ATOM 662 N N . ARG A 1 84 ? 6.406 -7.757 5.406 1.00 94.69 84 ARG A N 1
ATOM 663 C CA . ARG A 1 84 ? 5.566 -6.638 4.952 1.00 94.69 84 ARG A CA 1
ATOM 664 C C . ARG A 1 84 ? 4.093 -6.787 5.335 1.00 94.69 84 ARG A C 1
ATOM 666 O O . ARG A 1 84 ? 3.461 -5.814 5.754 1.00 94.69 84 ARG A O 1
ATOM 673 N N . MET A 1 85 ? 3.548 -7.999 5.242 1.00 96.19 85 MET A N 1
ATOM 674 C CA . MET A 1 85 ? 2.132 -8.269 5.524 1.00 96.19 85 MET A CA 1
ATOM 675 C C . MET A 1 85 ? 1.824 -8.387 7.023 1.00 96.19 85 MET A C 1
ATOM 677 O O . MET A 1 85 ? 0.690 -8.154 7.446 1.00 96.19 85 MET A O 1
ATOM 681 N N . THR A 1 86 ? 2.826 -8.668 7.862 1.00 95.81 86 THR A N 1
ATOM 682 C CA . THR A 1 86 ? 2.643 -8.781 9.320 1.00 95.81 86 THR A CA 1
ATOM 683 C C . THR A 1 86 ? 2.186 -7.462 9.982 1.00 95.81 86 THR A C 1
ATOM 685 O O . THR A 1 86 ? 1.212 -7.498 10.736 1.00 95.81 86 THR A O 1
ATOM 688 N N . PRO A 1 87 ? 2.769 -6.278 9.693 1.00 94.31 87 PRO A N 1
ATOM 689 C CA . PRO A 1 87 ? 2.248 -4.982 10.145 1.00 94.31 87 PRO A CA 1
ATOM 690 C C . PRO A 1 87 ? 0.814 -4.687 9.714 1.00 94.31 87 PRO A C 1
ATOM 692 O O . PRO A 1 87 ? 0.042 -4.140 10.503 1.00 94.31 87 PRO A O 1
ATOM 695 N N . LEU A 1 88 ? 0.444 -5.063 8.484 1.00 92.88 88 LEU A N 1
ATOM 696 C CA . LEU A 1 88 ? -0.926 -4.909 7.994 1.00 92.88 88 LEU A CA 1
ATOM 697 C C . LEU A 1 88 ? -1.877 -5.765 8.837 1.00 92.88 88 LEU A C 1
ATOM 699 O O . LEU A 1 88 ? -2.849 -5.250 9.386 1.00 92.88 88 LEU A O 1
ATOM 703 N N . ALA A 1 89 ? -1.560 -7.050 9.009 1.00 94.94 89 ALA A N 1
ATOM 704 C CA . ALA A 1 89 ? -2.324 -7.954 9.860 1.00 94.94 89 ALA A CA 1
ATOM 705 C C . ALA A 1 89 ? -2.406 -7.441 11.309 1.00 94.94 89 ALA A C 1
ATOM 707 O O . ALA A 1 89 ? -3.477 -7.465 11.914 1.00 94.94 89 ALA A O 1
ATOM 708 N N . LEU A 1 90 ? -1.311 -6.901 11.857 1.00 93.56 90 LEU A N 1
ATOM 709 C CA . LEU A 1 90 ? -1.271 -6.314 13.197 1.00 93.56 90 LEU A CA 1
ATOM 710 C C . LEU A 1 90 ? -2.227 -5.126 13.309 1.00 93.56 90 LEU A C 1
ATOM 712 O O . LEU A 1 90 ? -2.995 -5.047 14.267 1.00 93.56 90 LEU A O 1
ATOM 716 N N . LEU A 1 91 ? -2.210 -4.221 12.330 1.00 90.50 91 LEU A N 1
ATOM 717 C CA . LEU A 1 91 ? -3.104 -3.069 12.284 1.00 90.50 91 LEU A CA 1
ATOM 718 C C . LEU A 1 91 ? -4.568 -3.518 12.236 1.00 90.50 91 LEU A C 1
ATOM 720 O O . LEU A 1 91 ? -5.379 -3.029 13.025 1.00 90.50 91 LEU A O 1
ATOM 724 N N . LEU A 1 92 ? -4.890 -4.501 11.392 1.00 90.56 92 LEU A N 1
ATOM 725 C CA . LEU A 1 92 ? -6.233 -5.072 11.284 1.00 90.56 92 LEU A CA 1
ATOM 726 C C . LEU A 1 92 ? -6.668 -5.773 12.584 1.00 90.56 92 LEU A C 1
ATOM 728 O O . LEU A 1 92 ? -7.815 -5.631 12.997 1.00 90.56 92 LEU A O 1
ATOM 732 N N . ILE A 1 93 ? -5.763 -6.457 13.294 1.00 89.81 93 ILE A N 1
ATOM 733 C CA . ILE A 1 93 ? -6.056 -7.088 14.594 1.00 89.81 93 ILE A CA 1
ATOM 734 C C . ILE A 1 93 ? -6.275 -6.046 15.694 1.00 89.81 93 ILE A C 1
ATOM 736 O O . ILE A 1 93 ? -7.182 -6.178 16.521 1.00 89.81 93 ILE A O 1
ATOM 740 N N . LEU A 1 94 ? -5.431 -5.014 15.748 1.00 87.19 94 LEU A N 1
ATOM 741 C CA . LEU A 1 94 ? -5.512 -3.960 16.760 1.00 87.19 94 LEU A CA 1
ATOM 742 C C . LEU A 1 94 ? -6.746 -3.078 16.592 1.00 87.19 94 LEU A C 1
ATOM 744 O O . LEU A 1 94 ? -7.192 -2.471 17.569 1.00 87.19 94 LEU A O 1
ATOM 748 N N . CYS A 1 95 ? -7.267 -2.995 15.373 1.00 83.62 95 CYS A N 1
ATOM 749 C CA . CYS A 1 95 ? -8.335 -2.070 15.025 1.00 83.62 95 CYS A CA 1
ATOM 750 C C . CYS A 1 95 ? -9.642 -2.762 14.637 1.00 83.62 95 CYS A C 1
ATOM 752 O O . CYS A 1 95 ? -10.673 -2.099 14.564 1.00 83.62 95 CYS A O 1
ATOM 754 N N . GLY A 1 96 ? -9.607 -4.081 14.455 1.00 80.44 96 GLY A N 1
ATOM 755 C CA . GLY A 1 96 ? -10.787 -4.910 14.291 1.00 80.44 96 GLY A CA 1
ATOM 756 C C . GLY A 1 96 ? -11.698 -4.903 15.523 1.00 80.44 96 GLY A C 1
ATOM 757 O O . GLY A 1 96 ? -11.305 -4.449 16.604 1.00 80.44 96 GLY A O 1
ATOM 758 N N . PRO A 1 97 ? -12.933 -5.408 15.366 1.00 67.25 97 PRO A N 1
ATOM 759 C CA . PRO A 1 97 ? -13.965 -5.326 16.394 1.00 67.25 97 PRO A CA 1
ATOM 760 C C . PRO A 1 97 ? -13.516 -5.998 17.687 1.00 67.25 97 PRO A C 1
ATOM 762 O O . PRO A 1 97 ? -13.025 -7.136 17.691 1.00 67.25 97 PRO A O 1
ATOM 765 N N . ARG A 1 98 ? -13.732 -5.301 18.807 1.00 64.62 98 ARG A N 1
ATOM 766 C CA . ARG A 1 98 ? -13.625 -5.920 20.132 1.00 64.62 98 ARG A CA 1
ATOM 767 C C . ARG A 1 98 ? -14.718 -6.982 20.275 1.00 64.62 98 ARG A C 1
ATOM 769 O O . ARG A 1 98 ? -15.712 -6.957 19.559 1.00 64.62 98 ARG A O 1
ATOM 776 N N . GLN A 1 99 ? -14.475 -7.986 21.116 1.00 61.75 99 GLN A N 1
ATOM 777 C CA . GLN A 1 99 ? -15.447 -9.056 21.339 1.00 61.75 99 GLN A CA 1
ATOM 778 C C . GLN A 1 99 ? -16.773 -8.456 21.816 1.00 61.75 99 GLN A C 1
ATOM 780 O O . GLN A 1 99 ? -16.807 -7.806 22.851 1.00 61.75 99 GLN A O 1
ATOM 785 N N . GLU A 1 100 ? -17.844 -8.704 21.060 1.00 56.28 100 GLU A N 1
ATOM 786 C CA . GLU A 1 100 ? -19.230 -8.463 21.482 1.00 56.28 100 GLU A CA 1
ATOM 787 C C . GLU A 1 100 ? -19.743 -9.573 22.408 1.00 56.28 100 GLU A C 1
ATOM 789 O O . GLU A 1 100 ? -20.930 -9.599 22.731 1.00 56.28 100 GLU A O 1
ATOM 794 N N . SER A 1 101 ? -18.890 -10.513 22.849 1.00 57.25 101 SER A N 1
ATOM 795 C CA . SER A 1 101 ? -19.281 -11.353 23.974 1.00 57.25 101 SER A CA 1
ATOM 796 C C . SER A 1 101 ? -19.451 -10.421 25.157 1.00 57.25 101 SER A C 1
ATOM 798 O O . SER A 1 101 ? -18.475 -9.951 25.739 1.00 57.25 101 SER A O 1
ATOM 800 N N . SER A 1 102 ? -20.711 -10.110 25.465 1.00 59.97 102 SER A N 1
ATOM 801 C CA . SER A 1 102 ? -21.047 -9.423 26.694 1.00 59.97 102 SER A CA 1
ATOM 802 C C . SER A 1 102 ? -20.335 -10.160 27.822 1.00 59.97 102 SER A C 1
ATOM 804 O O . SER A 1 102 ? -20.236 -11.393 27.817 1.00 59.97 102 SER A O 1
ATOM 806 N N . SER A 1 103 ? -19.812 -9.412 28.783 1.00 59.69 103 SER A N 1
ATOM 807 C CA . SER A 1 103 ? -19.228 -9.979 30.001 1.00 59.69 103 SER A CA 1
ATOM 808 C C . SER A 1 103 ? -20.166 -11.022 30.628 1.00 59.69 103 SER A C 1
ATOM 810 O O . SER A 1 103 ? -19.722 -12.040 31.150 1.00 59.69 103 SER A O 1
ATOM 812 N N . SER A 1 104 ? -21.477 -10.827 30.457 1.00 61.91 104 SER A N 1
ATOM 813 C CA . SER A 1 104 ? -22.557 -11.760 30.776 1.00 61.91 104 SER A CA 1
ATOM 814 C C . SER A 1 104 ? -22.452 -13.095 30.030 1.00 61.91 104 SER A C 1
ATOM 816 O O . SER A 1 104 ? -22.558 -14.137 30.662 1.00 61.91 104 SER A O 1
ATOM 818 N N . ALA A 1 105 ? -22.228 -13.098 28.712 1.00 66.25 105 ALA A N 1
ATOM 819 C CA . ALA A 1 105 ? -22.084 -14.315 27.910 1.00 66.25 105 ALA A CA 1
ATOM 820 C C . ALA A 1 105 ? -20.781 -15.070 28.223 1.00 66.25 105 ALA A C 1
ATOM 822 O O . ALA A 1 105 ? -20.774 -16.301 28.248 1.00 66.25 105 ALA A O 1
ATOM 823 N N . GLU A 1 106 ? -19.682 -14.357 28.501 1.00 67.38 106 GLU A N 1
ATOM 824 C CA . GLU A 1 106 ? -18.444 -14.995 28.965 1.00 67.38 106 GLU A CA 1
ATOM 825 C C . GLU A 1 106 ? -18.583 -15.574 30.368 1.00 67.38 106 GLU A C 1
ATOM 827 O O . GLU A 1 106 ? -18.128 -16.692 30.612 1.00 67.38 106 GLU A O 1
ATOM 832 N N . TRP A 1 107 ? -19.208 -14.835 31.285 1.00 72.00 107 TRP A N 1
ATOM 833 C CA . TRP A 1 107 ? -19.485 -15.304 32.635 1.00 72.00 107 TRP A CA 1
ATOM 834 C C . TRP A 1 107 ? -20.399 -16.530 32.608 1.00 72.00 107 TRP A C 1
ATOM 836 O O . TRP A 1 107 ? -20.022 -17.557 33.162 1.00 72.00 107 TRP A O 1
ATOM 846 N N . LEU A 1 108 ? -21.512 -16.475 31.867 1.00 73.06 108 LEU A N 1
ATOM 847 C CA . LEU A 1 108 ? -22.435 -17.599 31.689 1.00 73.06 108 LEU A CA 1
ATOM 848 C C . LEU A 1 108 ? -21.729 -18.797 31.041 1.00 73.06 108 LEU A C 1
ATOM 850 O O . LEU A 1 108 ? -21.918 -19.929 31.464 1.00 73.06 108 LEU A O 1
ATOM 854 N N . GLY A 1 109 ? -20.858 -18.561 30.054 1.00 72.06 109 GLY A N 1
ATOM 855 C CA . GLY A 1 109 ? -20.050 -19.610 29.434 1.00 72.06 109 GLY A CA 1
ATOM 856 C C . GLY A 1 109 ? -19.052 -20.251 30.403 1.00 72.06 109 GLY A C 1
ATOM 857 O O . GLY A 1 109 ? -18.870 -21.467 30.373 1.00 72.06 109 GLY A O 1
ATOM 858 N N . ARG A 1 110 ? -18.417 -19.463 31.282 1.00 73.12 110 ARG A N 1
ATOM 859 C CA . ARG A 1 110 ? -17.531 -19.976 32.342 1.00 73.12 110 ARG A CA 1
ATOM 860 C C . ARG A 1 110 ? -18.318 -20.735 33.408 1.00 73.12 110 ARG A C 1
ATOM 862 O O . ARG A 1 110 ? -17.819 -21.745 33.892 1.00 73.12 110 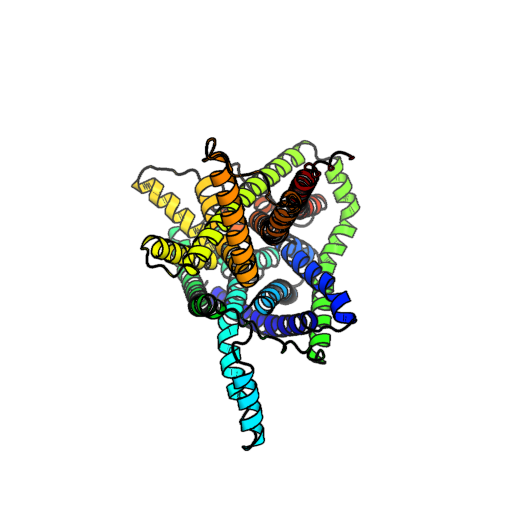ARG A O 1
ATOM 869 N N . ASP A 1 111 ? -19.510 -20.271 33.760 1.00 77.44 111 ASP A N 1
ATOM 870 C CA . ASP A 1 111 ? -20.355 -20.889 34.781 1.00 77.44 111 ASP A CA 1
ATOM 871 C C . ASP A 1 111 ? -20.967 -22.208 34.282 1.00 77.44 111 ASP A C 1
ATOM 873 O O . ASP A 1 111 ? -20.838 -23.246 34.929 1.00 77.44 111 ASP A O 1
ATOM 877 N N . LEU A 1 112 ? -21.469 -22.230 33.043 1.00 73.56 112 LEU A N 1
ATOM 878 C CA . LEU A 1 112 ? -21.907 -23.452 32.360 1.00 73.56 112 LEU A CA 1
ATOM 879 C C . LEU A 1 112 ? -20.760 -24.458 32.176 1.00 73.56 112 LEU A C 1
ATOM 881 O O . LEU A 1 112 ? -20.961 -25.657 32.354 1.00 73.56 112 LEU A O 1
ATOM 885 N N . ALA A 1 113 ? -19.541 -23.992 31.873 1.00 72.31 113 ALA A N 1
ATOM 886 C CA . ALA A 1 113 ? -18.360 -24.856 31.776 1.00 72.31 113 ALA A CA 1
ATOM 887 C C . ALA A 1 113 ? -17.877 -25.403 33.133 1.00 72.31 113 ALA A C 1
ATOM 889 O O . ALA A 1 113 ? -17.146 -26.390 33.154 1.00 72.31 113 ALA A O 1
ATOM 890 N N . ARG A 1 114 ? -18.249 -24.771 34.257 1.00 76.94 114 ARG A N 1
ATOM 891 C CA . ARG A 1 114 ? -18.020 -25.312 35.608 1.00 76.94 114 ARG A CA 1
ATOM 892 C C . ARG A 1 114 ? -19.074 -26.348 35.983 1.00 76.94 114 ARG A C 1
ATOM 894 O O . ARG A 1 114 ? -18.740 -27.317 36.656 1.00 76.94 114 ARG A O 1
ATOM 901 N N . MET A 1 115 ? -20.321 -26.146 35.557 1.00 77.94 115 MET A N 1
ATOM 902 C CA . MET A 1 115 ? -21.434 -27.038 35.891 1.00 77.94 115 MET A CA 1
ATOM 903 C C . MET A 1 115 ? -21.510 -28.291 35.016 1.00 77.94 115 MET A C 1
ATOM 905 O O . MET A 1 115 ? -22.060 -29.300 35.453 1.00 77.94 115 MET A O 1
ATOM 909 N N . HIS A 1 116 ? -21.023 -28.261 33.776 1.00 62.59 116 HIS A N 1
ATOM 910 C CA . HIS A 1 116 ? -21.084 -29.399 32.854 1.00 62.59 116 HIS A CA 1
ATOM 911 C C . HIS A 1 116 ? -19.678 -29.819 32.415 1.00 62.59 116 HIS A C 1
ATOM 913 O O . HIS A 1 116 ? -18.782 -28.980 32.334 1.00 62.59 116 HIS A O 1
ATOM 919 N N . ARG A 1 117 ? -19.483 -31.129 32.148 1.00 61.59 117 ARG A N 1
ATOM 920 C CA . ARG A 1 117 ? -18.241 -31.719 31.592 1.00 61.59 117 ARG A CA 1
ATOM 921 C C . ARG A 1 117 ? -17.607 -30.756 30.589 1.00 61.59 117 ARG A C 1
ATOM 923 O O . ARG A 1 117 ? -18.372 -30.182 29.816 1.00 61.59 117 ARG A O 1
ATOM 930 N N . PRO A 1 118 ? -16.265 -30.613 30.559 1.00 58.91 118 PRO A N 1
ATOM 931 C CA . PRO A 1 118 ? -15.582 -29.579 29.790 1.00 58.91 118 PRO A CA 1
ATOM 932 C C . PRO A 1 118 ? -16.110 -29.585 28.362 1.00 58.91 118 PRO A C 1
ATOM 934 O O . PRO A 1 118 ? -15.752 -30.447 27.558 1.00 58.91 118 PRO A O 1
ATOM 937 N N . LEU A 1 119 ? -17.011 -28.644 28.069 1.00 57.41 119 LEU A N 1
ATOM 938 C CA . LEU A 1 119 ? -17.514 -28.475 26.722 1.00 57.41 119 LEU A CA 1
ATOM 939 C C . LEU A 1 119 ? -16.275 -28.243 25.856 1.00 57.41 119 LEU A C 1
ATOM 941 O O . LEU A 1 119 ? -15.369 -27.504 26.274 1.00 57.41 119 LEU A O 1
ATOM 945 N N . PRO A 1 120 ? -16.174 -28.895 24.685 1.00 60.19 120 PRO A N 1
ATOM 946 C CA . PRO A 1 120 ? -15.048 -28.671 23.795 1.00 60.19 120 PRO A CA 1
ATOM 947 C C . PRO A 1 120 ? -14.918 -27.163 23.609 1.00 60.19 120 PRO A C 1
ATOM 949 O O . PRO A 1 120 ? -15.917 -26.500 23.367 1.00 60.19 120 PRO A O 1
ATOM 952 N N . LYS A 1 121 ? -13.713 -26.593 23.728 1.00 60.59 121 LYS A N 1
ATOM 953 C CA . LYS A 1 121 ? -13.485 -25.131 23.644 1.00 60.59 121 LYS A CA 1
ATOM 954 C C . LYS A 1 121 ? -13.948 -24.509 22.307 1.00 60.59 121 LYS A C 1
ATOM 956 O O . LYS A 1 121 ? -13.897 -23.298 22.124 1.00 60.59 121 LYS A O 1
ATOM 961 N N . TRP A 1 122 ? -14.413 -25.327 21.365 1.00 48.28 122 TRP A N 1
ATOM 962 C CA . TRP A 1 122 ? -14.850 -24.988 20.014 1.00 48.28 122 TRP A CA 1
ATOM 963 C C . TRP A 1 122 ? -15.908 -23.864 19.904 1.00 48.28 122 TRP A C 1
ATOM 965 O O . TRP A 1 122 ? -15.723 -22.990 19.052 1.00 48.28 122 TRP A O 1
ATOM 975 N N . PRO A 1 123 ? -16.967 -23.777 20.744 1.00 53.66 123 PRO A N 1
ATOM 976 C CA . PRO A 1 123 ? -17.946 -22.690 20.672 1.00 53.66 123 PRO A CA 1
ATOM 977 C C . PRO A 1 123 ? -17.333 -21.313 20.962 1.00 53.66 123 PRO A C 1
ATOM 979 O O . PRO A 1 123 ? -17.713 -20.341 20.312 1.00 53.66 123 PRO A O 1
ATOM 982 N N . GLN A 1 124 ? -16.327 -21.227 21.848 1.00 54.81 124 GLN A N 1
ATOM 983 C CA . GLN A 1 124 ? -15.594 -19.976 22.108 1.00 54.81 124 GLN A CA 1
ATOM 984 C C . GLN A 1 124 ? -14.804 -19.503 20.876 1.00 54.81 124 GLN A C 1
ATOM 986 O O . GLN A 1 124 ? -14.663 -18.301 20.647 1.00 54.81 124 GLN A O 1
ATOM 991 N N . TYR A 1 125 ? -14.330 -20.427 20.035 1.00 57.59 125 TYR A N 1
ATOM 992 C CA . TYR A 1 125 ? -13.617 -20.083 18.804 1.00 57.59 125 TYR A CA 1
ATOM 993 C C . TYR A 1 125 ? -14.554 -19.718 17.643 1.00 57.59 125 TYR A C 1
ATOM 995 O O . TYR A 1 125 ? -14.173 -18.894 16.808 1.00 57.59 125 TYR A O 1
ATOM 1003 N N . ARG A 1 126 ? -15.789 -20.247 17.598 1.00 57.34 126 ARG A N 1
ATOM 1004 C CA . ARG A 1 126 ? -16.748 -20.002 16.497 1.00 57.34 126 ARG A CA 1
ATOM 1005 C C . ARG A 1 126 ? -17.125 -18.522 16.351 1.00 57.34 126 ARG A C 1
ATOM 1007 O O . ARG A 1 126 ? -17.098 -17.997 15.238 1.00 57.34 126 ARG A O 1
ATOM 1014 N N . GLY A 1 127 ? -17.379 -17.828 17.464 1.00 59.50 127 GLY A N 1
ATOM 1015 C CA . GLY A 1 127 ? -17.620 -16.376 17.468 1.00 59.50 127 GLY A CA 1
ATOM 1016 C C . GLY A 1 127 ? -16.362 -15.547 17.175 1.00 59.50 127 GLY A C 1
ATOM 1017 O O . GLY A 1 127 ? -16.437 -14.416 16.701 1.00 59.50 127 GLY A O 1
ATOM 1018 N N . SER A 1 128 ? -15.174 -16.113 17.404 1.00 65.94 128 SER A N 1
ATOM 1019 C CA . SER A 1 128 ? -13.907 -15.435 17.127 1.00 65.94 128 SER A CA 1
ATOM 1020 C C . SER A 1 128 ? -13.551 -15.452 15.642 1.00 65.94 128 SER A C 1
ATOM 1022 O O . SER A 1 128 ? -13.193 -14.417 15.091 1.00 65.94 128 SER A O 1
ATOM 1024 N N . TRP A 1 129 ? -13.719 -16.590 14.966 1.00 72.75 129 TRP A N 1
ATOM 1025 C CA . TRP A 1 129 ? -13.328 -16.752 13.562 1.00 72.75 129 TRP A CA 1
ATOM 1026 C C . TRP A 1 129 ? -14.109 -15.863 12.598 1.00 72.75 129 TRP A C 1
ATOM 1028 O O . TRP A 1 129 ? -13.518 -15.293 11.683 1.00 72.75 129 TRP A O 1
ATOM 1038 N N . SER A 1 130 ? -15.419 -15.692 12.811 1.00 71.12 130 SER A N 1
ATOM 1039 C CA . SER A 1 130 ? -16.231 -14.826 11.945 1.00 71.12 130 SER A CA 1
ATOM 1040 C C . SER A 1 130 ? -15.724 -13.379 11.924 1.00 71.12 130 SER A C 1
ATOM 1042 O O . SER A 1 130 ? -15.845 -12.712 10.906 1.00 71.12 130 SER A O 1
ATOM 1044 N N . ARG A 1 131 ? -15.091 -12.913 13.009 1.00 74.31 131 ARG A N 1
ATOM 1045 C CA . ARG A 1 131 ? -14.585 -11.538 13.150 1.00 74.31 131 ARG A CA 1
ATOM 1046 C C . ARG A 1 131 ? -13.263 -11.288 12.444 1.00 74.31 131 ARG A C 1
ATOM 1048 O O . ARG A 1 131 ? -12.941 -10.137 12.185 1.00 74.31 131 ARG A O 1
ATOM 1055 N N . TRP A 1 132 ? -12.488 -12.333 12.183 1.00 84.88 132 TRP A N 1
ATOM 1056 C CA . TRP A 1 132 ? -11.146 -12.208 11.611 1.00 84.88 132 TRP A CA 1
ATOM 1057 C C . TRP A 1 132 ? -11.092 -12.549 10.128 1.00 84.88 132 TRP A C 1
ATOM 1059 O O . TRP A 1 132 ? -10.125 -12.200 9.462 1.00 84.88 132 TRP A O 1
ATOM 1069 N N . LYS A 1 133 ? -12.144 -13.179 9.599 1.00 87.50 133 LYS A N 1
ATOM 1070 C CA . LYS A 1 133 ? -12.276 -13.540 8.185 1.00 87.50 133 LYS A CA 1
ATOM 1071 C C . LYS A 1 133 ? -12.064 -12.343 7.248 1.00 87.50 133 LYS A C 1
ATOM 1073 O O . LYS A 1 133 ? -11.302 -12.487 6.303 1.00 87.50 133 LYS A O 1
ATOM 1078 N N . TRP A 1 134 ? -12.625 -11.162 7.528 1.00 87.62 134 TRP A N 1
ATOM 1079 C CA . TRP A 1 134 ? -12.375 -9.969 6.699 1.00 87.62 134 TRP A CA 1
ATOM 1080 C C . TRP A 1 134 ? -10.910 -9.513 6.723 1.00 87.62 134 TRP A C 1
ATOM 1082 O O . TRP A 1 134 ? -10.356 -9.175 5.683 1.00 87.62 134 TRP A O 1
ATOM 1092 N N . ALA A 1 135 ? -10.264 -9.539 7.891 1.00 90.06 135 ALA A N 1
ATOM 1093 C CA . ALA A 1 135 ? -8.868 -9.144 8.029 1.00 90.06 135 ALA A CA 1
ATOM 1094 C C . ALA A 1 135 ? -7.942 -10.139 7.314 1.00 90.06 135 ALA A C 1
ATOM 1096 O O . ALA A 1 135 ? -7.038 -9.728 6.593 1.00 90.06 135 ALA A O 1
ATOM 1097 N N . LEU A 1 136 ? -8.213 -11.440 7.456 1.00 93.25 136 LEU A N 1
ATOM 1098 C CA . LEU A 1 136 ? -7.532 -12.501 6.717 1.00 93.25 136 LEU A CA 1
ATOM 1099 C C . LEU A 1 136 ? -7.741 -12.356 5.207 1.00 93.25 136 LEU A C 1
ATOM 1101 O O . LEU A 1 136 ? -6.774 -12.451 4.463 1.00 93.25 136 LEU A O 1
ATOM 1105 N N . ALA A 1 137 ? -8.970 -12.081 4.761 1.00 93.56 137 ALA A N 1
ATOM 1106 C CA . ALA A 1 137 ? -9.282 -11.868 3.351 1.00 93.56 137 ALA A CA 1
ATOM 1107 C C . ALA A 1 137 ? -8.524 -10.663 2.780 1.00 93.56 137 ALA A C 1
ATOM 1109 O O . ALA A 1 137 ? -7.987 -10.762 1.684 1.00 93.56 137 ALA A O 1
ATOM 1110 N N . LEU A 1 138 ? -8.415 -9.559 3.530 1.00 92.88 138 LEU A N 1
ATOM 1111 C CA . LEU A 1 138 ? -7.625 -8.398 3.116 1.00 92.88 138 LEU A CA 1
ATOM 1112 C C . LEU A 1 138 ? -6.134 -8.722 3.033 1.00 92.88 138 LEU A C 1
ATOM 1114 O O . LEU A 1 138 ? -5.522 -8.431 2.013 1.00 92.88 138 LEU A O 1
ATOM 1118 N N . VAL A 1 139 ? -5.544 -9.340 4.062 1.00 95.94 139 VAL A N 1
ATOM 1119 C CA . VAL A 1 139 ? -4.119 -9.720 4.030 1.00 95.94 139 VAL A CA 1
ATOM 1120 C C . VAL A 1 139 ? -3.846 -10.660 2.857 1.00 95.94 139 VAL A C 1
ATOM 1122 O O . VAL A 1 139 ? -2.904 -10.429 2.102 1.00 95.94 139 VAL A O 1
ATOM 1125 N N . LEU A 1 140 ? -4.709 -11.657 2.654 1.00 97.12 140 LEU A N 1
ATOM 1126 C CA . LEU A 1 140 ? -4.628 -12.592 1.535 1.00 97.12 140 LEU A CA 1
ATOM 1127 C C . LEU A 1 140 ? -4.689 -11.874 0.189 1.00 97.12 140 LEU A C 1
ATOM 1129 O O . LEU A 1 140 ? -3.879 -12.145 -0.689 1.00 97.12 140 LEU A O 1
ATOM 1133 N N . LEU A 1 141 ? -5.618 -10.935 0.046 1.00 96.12 141 LEU A N 1
ATOM 1134 C CA . LEU A 1 141 ? -5.815 -10.166 -1.171 1.00 96.12 141 LEU A CA 1
ATOM 1135 C C . LEU A 1 141 ? -4.623 -9.250 -1.490 1.00 96.12 141 LEU A C 1
ATOM 1137 O O . LEU A 1 141 ? -4.151 -9.259 -2.623 1.00 96.12 141 LEU A O 1
ATOM 1141 N N . PHE A 1 142 ? -4.102 -8.509 -0.505 1.00 95.69 142 PHE A N 1
ATOM 1142 C CA . PHE A 1 142 ? -2.905 -7.677 -0.688 1.00 95.69 142 PHE A CA 1
ATOM 1143 C C . PHE A 1 142 ? -1.685 -8.525 -1.045 1.00 95.69 142 PHE A C 1
ATOM 1145 O O . PHE A 1 142 ? -0.914 -8.155 -1.922 1.00 95.69 142 PHE A O 1
ATOM 1152 N N . THR A 1 143 ? -1.550 -9.694 -0.419 1.00 97.06 143 THR A N 1
ATOM 1153 C CA . THR A 1 143 ? -0.473 -10.640 -0.727 1.00 97.06 143 THR A CA 1
ATOM 1154 C C . THR A 1 143 ? -0.603 -11.197 -2.147 1.00 97.06 143 THR A C 1
ATOM 1156 O O . THR A 1 143 ? 0.385 -11.308 -2.864 1.00 97.06 143 THR A O 1
ATOM 1159 N N . PHE A 1 144 ? -1.825 -11.516 -2.577 1.00 97.75 144 PHE A N 1
ATOM 1160 C CA . PHE A 1 144 ? -2.112 -12.041 -3.912 1.00 97.75 144 PHE A CA 1
ATOM 1161 C C . PHE A 1 144 ? -1.849 -11.023 -5.033 1.00 97.75 144 PHE A C 1
ATOM 1163 O O . PHE A 1 144 ? -1.605 -11.418 -6.170 1.00 97.75 144 PHE A O 1
ATOM 1170 N N . GLN A 1 145 ? -1.912 -9.727 -4.728 1.00 96.81 145 GLN A N 1
ATOM 1171 C CA . GLN A 1 145 ? -1.737 -8.629 -5.685 1.00 96.81 145 GLN A CA 1
ATOM 1172 C C . GLN A 1 145 ? -0.333 -8.027 -5.684 1.00 96.81 145 GLN A C 1
ATOM 1174 O O . GLN A 1 145 ? -0.095 -7.050 -6.397 1.00 96.81 145 GLN A O 1
ATOM 1179 N N . GLU A 1 146 ? 0.585 -8.563 -4.881 1.00 95.94 146 GLU A N 1
ATOM 1180 C CA . GLU A 1 146 ? 1.943 -8.043 -4.820 1.00 95.94 146 GLU A CA 1
ATOM 1181 C C . GLU A 1 146 ? 2.628 -8.192 -6.189 1.00 95.94 146 GLU A C 1
ATOM 1183 O O . GLU A 1 146 ? 2.572 -9.246 -6.821 1.00 95.94 146 GLU A O 1
ATOM 1188 N N . PHE A 1 147 ? 3.256 -7.115 -6.655 1.00 95.94 147 PHE A N 1
ATOM 1189 C CA . PHE A 1 147 ? 3.930 -7.045 -7.957 1.00 95.94 147 PHE A CA 1
ATOM 1190 C C . PHE A 1 147 ? 5.391 -6.635 -7.802 1.00 95.94 147 PHE A C 1
ATOM 1192 O O . PHE A 1 147 ? 6.294 -7.278 -8.334 1.00 95.94 147 PHE A O 1
ATOM 1199 N N . GLU A 1 148 ? 5.627 -5.565 -7.046 1.00 94.25 148 GLU A N 1
ATOM 1200 C CA . GLU A 1 148 ? 6.930 -4.908 -6.993 1.00 94.25 148 GLU A CA 1
ATOM 1201 C C . GLU A 1 148 ? 8.006 -5.817 -6.388 1.00 94.25 148 GLU A C 1
ATOM 1203 O O . GLU A 1 148 ? 9.132 -5.832 -6.880 1.00 94.25 148 GLU A O 1
ATOM 1208 N N . LEU A 1 149 ? 7.652 -6.627 -5.377 1.00 94.94 149 LEU A N 1
ATOM 1209 C CA . LEU A 1 149 ? 8.593 -7.587 -4.796 1.00 94.94 149 LEU A CA 1
ATOM 1210 C C . LEU A 1 149 ? 9.007 -8.701 -5.777 1.00 94.94 149 LEU A C 1
ATOM 1212 O O . LEU A 1 149 ? 10.130 -9.194 -5.710 1.00 94.94 149 LEU A O 1
ATOM 1216 N N . SER A 1 150 ? 8.108 -9.132 -6.665 1.00 94.81 150 SER A N 1
ATOM 1217 C CA . SER A 1 150 ? 8.401 -10.206 -7.625 1.00 94.81 150 SER A CA 1
ATOM 1218 C C . SER A 1 150 ? 9.243 -9.722 -8.798 1.00 94.81 150 SER A C 1
ATOM 1220 O O . SER A 1 150 ? 10.174 -10.419 -9.198 1.00 94.81 150 SER A O 1
ATOM 1222 N N . ALA A 1 151 ? 8.956 -8.518 -9.298 1.00 93.31 151 ALA A N 1
ATOM 1223 C CA . ALA A 1 151 ? 9.482 -8.038 -10.571 1.00 93.31 151 ALA A CA 1
ATOM 1224 C C . ALA A 1 151 ? 11.017 -7.893 -10.604 1.00 93.31 151 ALA A C 1
ATOM 1226 O O . ALA A 1 151 ? 11.626 -8.054 -11.655 1.00 93.31 151 ALA A O 1
ATOM 1227 N N . LEU A 1 152 ? 11.659 -7.607 -9.463 1.00 91.69 152 LEU A N 1
ATOM 1228 C CA . LEU A 1 152 ? 13.124 -7.488 -9.371 1.00 91.69 152 LEU A CA 1
ATOM 1229 C C . LEU A 1 152 ? 13.824 -8.752 -8.856 1.00 91.69 152 LEU A C 1
ATOM 1231 O O . LEU A 1 152 ? 15.025 -8.895 -9.058 1.00 91.69 152 LEU A O 1
ATOM 1235 N N . LEU A 1 153 ? 13.101 -9.659 -8.192 1.00 93.25 153 LEU A N 1
ATOM 1236 C CA . LEU A 1 153 ? 13.654 -10.938 -7.724 1.00 93.25 153 LEU A CA 1
ATOM 1237 C C . LEU A 1 153 ? 13.493 -12.065 -8.755 1.00 93.25 153 LEU A C 1
ATOM 1239 O O . LEU A 1 153 ? 13.938 -13.183 -8.507 1.00 93.25 153 LEU A O 1
ATOM 1243 N N . GLY A 1 154 ? 12.838 -11.796 -9.891 1.00 91.62 154 GLY A N 1
ATOM 1244 C CA . GLY A 1 154 ? 12.572 -12.795 -10.929 1.00 91.62 154 GLY A CA 1
ATOM 1245 C C . GLY A 1 154 ? 11.632 -13.912 -10.467 1.00 91.62 154 GLY A C 1
ATOM 1246 O O . GLY A 1 154 ? 11.646 -15.013 -11.020 1.00 91.62 154 GLY A O 1
ATOM 1247 N N . VAL A 1 155 ? 10.831 -13.659 -9.428 1.00 94.94 155 VAL A N 1
ATOM 1248 C CA . VAL A 1 155 ? 9.874 -14.635 -8.902 1.00 94.94 155 VAL A CA 1
ATOM 1249 C C . VAL A 1 155 ? 8.591 -14.546 -9.710 1.00 94.94 155 VAL A C 1
ATOM 1251 O O . VAL A 1 155 ? 7.887 -13.544 -9.652 1.00 94.94 155 VAL A O 1
ATOM 1254 N N . ARG A 1 156 ? 8.248 -15.626 -10.415 1.00 95.50 156 ARG A N 1
ATOM 1255 C CA . ARG A 1 156 ? 7.030 -15.694 -11.235 1.00 95.50 156 ARG A CA 1
ATOM 1256 C C . ARG A 1 156 ? 5.777 -15.442 -10.409 1.00 95.50 156 ARG A C 1
ATOM 1258 O O . ARG A 1 156 ? 5.424 -16.268 -9.566 1.00 95.50 156 ARG A O 1
ATOM 1265 N N . THR A 1 157 ? 5.065 -14.363 -10.692 1.00 97.06 157 THR A N 1
ATOM 1266 C CA . THR A 1 157 ? 3.731 -14.064 -10.158 1.00 97.06 157 THR A CA 1
ATOM 1267 C C . THR A 1 157 ? 2.803 -13.717 -11.312 1.00 97.06 157 THR A C 1
ATOM 1269 O O . THR A 1 157 ? 3.250 -13.323 -12.385 1.00 97.06 157 THR A O 1
ATOM 1272 N N . TRP A 1 158 ? 1.488 -13.859 -11.121 1.00 98.00 158 TRP A N 1
ATOM 1273 C CA . TRP A 1 158 ? 0.548 -13.522 -12.199 1.00 98.00 158 TRP A CA 1
ATOM 1274 C C . TRP A 1 158 ? 0.584 -12.034 -12.571 1.00 98.00 158 TRP A C 1
ATOM 1276 O O . TRP A 1 158 ? 0.296 -11.687 -13.713 1.00 98.00 158 TRP A O 1
ATOM 1286 N N . THR A 1 159 ? 0.895 -11.161 -11.607 1.00 97.25 159 THR A N 1
ATOM 1287 C CA . THR A 1 159 ? 1.007 -9.717 -11.822 1.00 97.25 159 THR A CA 1
ATOM 1288 C C . THR A 1 159 ? 2.219 -9.390 -12.683 1.00 97.25 159 THR A C 1
ATOM 1290 O O . THR A 1 159 ? 2.090 -8.588 -13.604 1.00 97.25 159 THR A O 1
ATOM 1293 N N . ASP A 1 160 ? 3.360 -10.025 -12.409 1.00 96.44 160 ASP A N 1
ATOM 1294 C CA . ASP A 1 160 ? 4.593 -9.847 -13.174 1.00 96.44 160 ASP A CA 1
ATOM 1295 C C . ASP A 1 160 ? 4.470 -10.427 -14.587 1.00 96.44 160 ASP A C 1
ATOM 1297 O O . ASP A 1 160 ? 4.635 -9.687 -15.552 1.00 96.44 160 ASP A O 1
ATOM 1301 N N . ASP A 1 161 ? 4.041 -11.690 -14.721 1.00 97.25 161 ASP A N 1
ATOM 1302 C CA . ASP A 1 161 ? 3.839 -12.346 -16.023 1.00 97.25 161 ASP A CA 1
ATOM 1303 C C . ASP A 1 161 ? 2.937 -11.502 -16.943 1.00 97.25 161 ASP A C 1
ATOM 1305 O O . ASP A 1 161 ? 3.279 -11.217 -18.089 1.00 97.25 161 ASP A O 1
ATOM 1309 N N . LEU A 1 162 ? 1.784 -11.051 -16.430 1.00 97.69 162 LEU A N 1
ATOM 1310 C CA . LEU A 1 162 ? 0.829 -10.273 -17.219 1.00 97.69 162 LEU A CA 1
ATOM 1311 C C . LEU A 1 162 ? 1.360 -8.881 -17.575 1.00 97.69 162 LEU A C 1
ATOM 1313 O O . LEU A 1 162 ? 1.059 -8.367 -18.655 1.00 97.69 162 LEU A O 1
ATOM 1317 N N . PHE A 1 163 ? 2.107 -8.252 -16.664 1.00 96.94 163 PHE A N 1
ATOM 1318 C CA . PHE A 1 163 ? 2.715 -6.951 -16.914 1.00 96.94 163 PHE A CA 1
ATOM 1319 C C . PHE A 1 163 ? 3.806 -7.052 -17.983 1.00 96.94 163 PHE A C 1
ATOM 1321 O O . PHE A 1 163 ? 3.808 -6.242 -18.909 1.00 96.94 163 PHE A O 1
ATOM 1328 N N . VAL A 1 164 ? 4.674 -8.065 -17.900 1.00 95.75 164 VAL A N 1
ATOM 1329 C CA . VAL A 1 164 ? 5.721 -8.340 -18.891 1.00 95.75 164 VAL A CA 1
ATOM 1330 C C . VAL A 1 164 ? 5.110 -8.662 -20.252 1.00 95.75 164 VAL A C 1
ATOM 1332 O O . VAL A 1 164 ? 5.514 -8.052 -21.239 1.00 95.75 164 VAL A O 1
ATOM 1335 N N . ASP A 1 165 ? 4.093 -9.526 -20.320 1.00 97.00 165 ASP A N 1
ATOM 1336 C CA . ASP A 1 165 ? 3.404 -9.841 -21.578 1.00 97.00 165 ASP A CA 1
ATOM 1337 C C . ASP A 1 165 ? 2.791 -8.576 -22.208 1.00 97.00 165 ASP A C 1
ATOM 1339 O O . ASP A 1 165 ? 2.931 -8.324 -23.407 1.00 97.00 165 ASP A O 1
ATOM 1343 N N . HIS A 1 166 ? 2.139 -7.733 -21.399 1.00 97.12 166 HIS A N 1
ATOM 1344 C CA . HIS A 1 166 ? 1.569 -6.471 -21.872 1.00 97.12 166 HIS A CA 1
ATOM 1345 C C . HIS A 1 166 ? 2.642 -5.486 -22.354 1.00 97.12 166 HIS A C 1
ATOM 1347 O O . HIS A 1 166 ? 2.501 -4.902 -23.429 1.00 97.12 166 HIS A O 1
ATOM 1353 N N . ALA A 1 167 ? 3.723 -5.317 -21.588 1.00 94.62 167 ALA A N 1
ATOM 1354 C CA . ALA A 1 167 ? 4.857 -4.474 -21.961 1.00 94.62 167 ALA A CA 1
ATOM 1355 C C . ALA A 1 167 ? 5.577 -4.998 -23.218 1.00 94.62 167 ALA A C 1
ATOM 1357 O O . ALA A 1 167 ? 6.055 -4.201 -24.023 1.00 94.62 167 ALA A O 1
ATOM 1358 N N . GLY A 1 168 ? 5.577 -6.318 -23.429 1.00 96.19 168 GLY A N 1
ATOM 1359 C CA . GLY A 1 168 ? 6.078 -7.003 -24.622 1.00 96.19 168 GLY A CA 1
ATOM 1360 C C . GLY A 1 168 ? 5.208 -6.835 -25.873 1.00 96.19 168 GLY A C 1
ATOM 1361 O O . GLY A 1 168 ? 5.531 -7.395 -26.918 1.00 96.19 168 GLY A O 1
ATOM 1362 N N . GLY A 1 169 ? 4.120 -6.062 -25.796 1.00 96.81 169 GLY A N 1
ATOM 1363 C CA . GLY A 1 169 ? 3.268 -5.733 -26.938 1.00 96.81 169 GLY A CA 1
ATOM 1364 C C . GLY A 1 169 ? 2.012 -6.591 -27.065 1.00 96.81 169 GLY A C 1
ATOM 1365 O O . GLY A 1 169 ? 1.351 -6.528 -28.104 1.00 96.81 169 GLY A O 1
ATOM 1366 N N . LEU A 1 170 ? 1.644 -7.368 -26.035 1.00 97.56 170 LEU A N 1
ATOM 1367 C CA . LEU A 1 170 ? 0.375 -8.092 -26.048 1.00 97.56 170 LEU A CA 1
ATOM 1368 C C . LEU A 1 170 ? -0.795 -7.099 -26.217 1.00 97.56 170 LEU A C 1
ATOM 1370 O O . LEU A 1 170 ? -0.916 -6.151 -25.428 1.00 97.56 170 LEU A O 1
ATOM 1374 N N . PRO A 1 171 ? -1.685 -7.303 -27.209 1.00 97.75 171 PRO A N 1
ATOM 1375 C CA . PRO A 1 171 ? -2.822 -6.422 -27.435 1.00 97.75 171 PRO A CA 1
ATOM 1376 C C . PRO A 1 171 ? -3.685 -6.256 -26.181 1.00 97.75 171 PRO A C 1
ATOM 1378 O O . PRO A 1 171 ? -4.016 -7.231 -25.505 1.00 97.75 171 PRO A O 1
ATOM 1381 N N . LEU A 1 172 ? -4.124 -5.023 -25.907 1.00 96.94 172 LEU A N 1
ATOM 1382 C CA . LEU A 1 172 ? -4.879 -4.684 -24.693 1.00 96.94 172 LEU A CA 1
ATOM 1383 C C . LEU A 1 172 ? -6.130 -5.558 -24.497 1.00 96.94 172 LEU A C 1
ATOM 1385 O O . LEU A 1 172 ? -6.450 -5.932 -23.373 1.00 96.94 172 LEU A O 1
ATOM 1389 N N . ASN A 1 173 ? -6.824 -5.927 -25.578 1.00 97.56 173 ASN A N 1
ATOM 1390 C CA . ASN A 1 173 ? -7.992 -6.809 -25.509 1.00 97.56 173 ASN A CA 1
ATOM 1391 C C . ASN A 1 173 ? -7.640 -8.233 -25.037 1.00 97.56 173 ASN A C 1
ATOM 1393 O O . ASN A 1 173 ? -8.435 -8.854 -24.335 1.00 97.56 173 ASN A O 1
ATOM 1397 N N . GLN A 1 174 ? -6.464 -8.750 -25.393 1.00 97.88 174 GLN A N 1
ATOM 1398 C CA . GLN A 1 174 ? -5.960 -10.042 -24.935 1.00 97.88 174 GLN A CA 1
ATOM 1399 C C . GLN A 1 174 ? -5.490 -9.939 -23.483 1.00 97.88 174 GLN A C 1
ATOM 1401 O O . GLN A 1 174 ? -5.882 -10.773 -22.669 1.00 97.88 174 GLN A O 1
ATOM 1406 N N . THR A 1 175 ? -4.767 -8.874 -23.120 1.00 97.81 175 THR A N 1
ATOM 1407 C CA . THR A 1 175 ? -4.376 -8.608 -21.726 1.00 97.81 175 THR A CA 1
ATOM 1408 C C . THR A 1 175 ? -5.601 -8.522 -20.807 1.00 97.81 175 THR A C 1
ATOM 1410 O O . THR A 1 175 ? -5.629 -9.147 -19.748 1.00 97.81 175 THR A O 1
ATOM 1413 N N . LEU A 1 176 ? -6.659 -7.820 -21.232 1.00 97.62 176 LEU A N 1
ATOM 1414 C CA . LEU A 1 176 ? -7.917 -7.730 -20.485 1.00 97.62 176 LEU A CA 1
ATOM 1415 C C . LEU A 1 176 ? -8.593 -9.094 -20.321 1.00 97.62 176 LEU A C 1
ATOM 1417 O O . LEU A 1 176 ? -9.117 -9.369 -19.249 1.00 97.62 176 LEU A O 1
ATOM 1421 N N . LYS A 1 177 ? -8.552 -9.976 -21.329 1.00 97.81 177 LYS A N 1
ATOM 1422 C CA . LYS A 1 177 ? -9.071 -11.350 -21.194 1.00 97.81 177 LYS A CA 1
ATOM 1423 C C . LYS A 1 177 ? -8.278 -12.160 -20.168 1.00 97.81 177 LYS A C 1
ATOM 1425 O O . LYS A 1 177 ? -8.878 -12.875 -19.368 1.00 97.81 177 LYS A O 1
ATOM 1430 N N . LEU A 1 178 ? -6.951 -12.028 -20.161 1.00 97.62 178 LEU A N 1
ATOM 1431 C CA . LEU A 1 178 ? -6.082 -12.726 -19.211 1.00 97.62 178 LEU A CA 1
ATOM 1432 C C . LEU A 1 178 ? -6.267 -12.236 -17.766 1.00 97.62 178 LEU A C 1
ATOM 1434 O O . LEU A 1 178 ? -6.141 -13.038 -16.841 1.00 97.62 178 LEU A O 1
ATOM 1438 N N . VAL A 1 179 ? -6.629 -10.962 -17.557 1.00 97.56 179 VAL A N 1
ATOM 1439 C CA . VAL A 1 179 ? -6.874 -10.414 -16.209 1.00 97.56 179 VAL A CA 1
ATOM 1440 C C . VAL A 1 179 ? -8.184 -10.906 -15.583 1.00 97.56 179 VAL A C 1
ATOM 1442 O O . VAL A 1 179 ? -8.325 -10.839 -14.365 1.00 97.56 179 VAL A O 1
ATOM 1445 N N . ILE A 1 180 ? -9.134 -11.434 -16.370 1.00 97.75 180 ILE A N 1
ATOM 1446 C CA . ILE A 1 180 ? -10.460 -11.848 -15.869 1.00 97.75 180 ILE A CA 1
ATOM 1447 C C . ILE A 1 180 ? -10.327 -12.873 -14.742 1.00 97.75 180 ILE A C 1
ATOM 1449 O O . ILE A 1 180 ? -10.945 -12.712 -13.694 1.00 97.75 180 ILE A O 1
ATOM 1453 N N . PHE A 1 181 ? -9.514 -13.915 -14.929 1.00 97.69 181 PHE A N 1
ATOM 1454 C CA . PHE A 1 181 ? -9.383 -14.985 -13.939 1.00 97.69 181 PHE A CA 1
ATOM 1455 C C . PHE A 1 181 ? -8.847 -14.496 -12.575 1.00 97.69 181 PHE A C 1
ATOM 1457 O O . PHE A 1 181 ? -9.546 -14.685 -11.574 1.00 97.69 181 PHE A O 1
ATOM 1464 N N . PRO A 1 182 ? -7.681 -13.820 -12.485 1.00 97.50 182 PRO A N 1
ATOM 1465 C CA . PRO A 1 182 ? -7.215 -13.267 -11.213 1.00 97.50 182 PRO A CA 1
ATOM 1466 C C . PRO A 1 182 ? -8.142 -12.170 -10.668 1.00 97.50 182 PRO A C 1
ATOM 1468 O O . PRO A 1 182 ? -8.319 -12.089 -9.452 1.00 97.50 182 PRO A O 1
ATOM 1471 N N . ALA A 1 183 ? -8.797 -11.376 -11.526 1.00 97.00 183 ALA A N 1
ATOM 1472 C CA . ALA A 1 183 ? -9.767 -10.372 -11.089 1.00 97.00 183 ALA A CA 1
ATOM 1473 C C . ALA A 1 183 ? -11.004 -11.002 -10.430 1.00 97.00 183 ALA A C 1
ATOM 1475 O O . ALA A 1 183 ? -11.481 -10.480 -9.427 1.00 97.00 183 ALA A O 1
ATOM 1476 N N . VAL A 1 184 ? -11.500 -12.139 -10.932 1.00 97.69 184 VAL A N 1
ATOM 1477 C CA . VAL A 1 184 ? -12.602 -12.886 -10.301 1.00 97.69 184 VAL A CA 1
ATOM 1478 C C . VAL A 1 184 ? -12.181 -13.419 -8.931 1.00 97.69 184 VAL A C 1
ATOM 1480 O O . VAL A 1 184 ? -12.933 -13.268 -7.971 1.00 97.69 184 VAL A O 1
ATOM 1483 N N . ILE A 1 185 ? -10.974 -13.981 -8.799 1.00 97.06 185 ILE A N 1
ATOM 1484 C CA . ILE A 1 185 ? -10.448 -14.429 -7.497 1.00 97.06 185 ILE A CA 1
ATOM 1485 C C . ILE A 1 185 ? -10.355 -13.245 -6.524 1.00 97.06 185 ILE A C 1
ATOM 1487 O O . ILE A 1 185 ? -10.868 -13.322 -5.406 1.00 97.06 185 ILE A O 1
ATOM 1491 N N . ALA A 1 186 ? -9.759 -12.132 -6.959 1.00 96.12 186 ALA A N 1
ATOM 1492 C CA . ALA A 1 186 ? -9.646 -10.913 -6.163 1.00 96.12 186 ALA A CA 1
ATOM 1493 C C . ALA A 1 186 ? -11.023 -10.367 -5.748 1.00 96.12 186 ALA A C 1
ATOM 1495 O O . ALA A 1 186 ? -11.217 -10.006 -4.589 1.00 96.12 186 ALA A O 1
ATOM 1496 N N . LEU A 1 187 ? -11.998 -10.374 -6.662 1.00 95.81 187 LEU A N 1
ATOM 1497 C CA . LEU A 1 187 ? -13.374 -9.955 -6.405 1.00 95.81 187 LEU A CA 1
ATOM 1498 C C . LEU A 1 187 ? -14.049 -10.839 -5.351 1.00 95.81 187 LEU A C 1
ATOM 1500 O O . LEU A 1 187 ? -14.657 -10.317 -4.421 1.00 95.81 187 LEU A O 1
ATOM 1504 N N . LEU A 1 188 ? -13.924 -12.165 -5.455 1.00 95.75 188 LEU A N 1
ATOM 1505 C CA . LEU A 1 188 ? -14.491 -13.096 -4.475 1.00 95.75 188 LEU A CA 1
ATOM 1506 C C . LEU A 1 188 ? -13.897 -12.873 -3.078 1.00 95.75 188 LEU A C 1
ATOM 1508 O O . LEU A 1 188 ? -14.636 -12.832 -2.093 1.00 95.75 188 LEU A O 1
ATOM 1512 N N . LEU A 1 189 ? -12.580 -12.666 -2.989 1.00 93.94 189 LEU A N 1
ATOM 1513 C CA . LEU A 1 189 ? -11.902 -12.336 -1.732 1.00 93.94 189 LEU A CA 1
ATOM 1514 C C . LEU A 1 189 ? -12.342 -10.970 -1.180 1.00 93.94 189 LEU A C 1
ATOM 1516 O O . LEU A 1 189 ? -12.604 -10.846 0.019 1.00 93.94 189 LEU A O 1
ATOM 1520 N N . ALA A 1 190 ? -12.486 -9.960 -2.042 1.00 92.44 190 ALA A N 1
ATOM 1521 C CA . ALA A 1 190 ? -12.963 -8.634 -1.659 1.00 92.44 190 ALA A CA 1
ATOM 1522 C C . ALA A 1 190 ? -14.403 -8.683 -1.121 1.00 92.44 190 ALA A C 1
ATOM 1524 O O . ALA A 1 190 ? -14.677 -8.146 -0.047 1.00 92.44 190 ALA A O 1
ATOM 1525 N N . LEU A 1 191 ? -15.313 -9.381 -1.807 1.00 91.88 191 LEU A N 1
ATOM 1526 C CA . LEU A 1 191 ? -16.704 -9.566 -1.377 1.00 91.88 191 LEU A CA 1
ATOM 1527 C C . LEU A 1 191 ? -16.796 -10.347 -0.057 1.00 91.88 191 LEU A C 1
ATOM 1529 O O . LEU A 1 191 ? -17.569 -9.977 0.835 1.00 91.88 191 LEU A O 1
ATOM 1533 N N . ALA A 1 192 ? -15.966 -11.382 0.115 1.00 89.88 192 ALA A N 1
ATOM 1534 C CA . ALA A 1 192 ? -15.859 -12.111 1.378 1.00 89.88 192 ALA A CA 1
ATOM 1535 C C . ALA A 1 192 ? -15.423 -11.193 2.536 1.00 89.88 192 ALA A C 1
ATOM 1537 O O . ALA A 1 192 ? -15.943 -11.314 3.645 1.00 89.88 192 ALA A O 1
ATOM 1538 N N . GLY A 1 193 ? -14.527 -10.233 2.280 1.00 86.06 193 GLY A N 1
ATOM 1539 C CA . GLY A 1 193 ? -14.154 -9.208 3.255 1.00 86.06 193 GLY A CA 1
ATOM 1540 C C . GLY A 1 193 ? -15.265 -8.188 3.539 1.00 86.06 193 GLY A C 1
ATOM 1541 O O . GLY A 1 193 ? -15.511 -7.837 4.695 1.00 86.06 193 GLY A O 1
ATOM 1542 N N . GLN A 1 194 ? -15.975 -7.734 2.504 1.00 84.69 194 GLN A N 1
ATOM 1543 C CA . GLN A 1 194 ? -16.990 -6.679 2.608 1.00 84.69 194 GLN A CA 1
ATOM 1544 C C . GLN A 1 194 ? -18.257 -7.098 3.345 1.00 84.69 194 GLN A C 1
ATOM 1546 O O . GLN A 1 194 ? -18.735 -6.349 4.200 1.00 84.69 194 GLN A O 1
ATOM 1551 N N . THR A 1 195 ? -18.784 -8.289 3.040 1.00 81.50 195 THR A N 1
ATOM 1552 C CA . THR A 1 195 ? -20.014 -8.817 3.662 1.00 81.50 195 THR A CA 1
ATOM 1553 C C . THR A 1 195 ? -19.922 -8.869 5.181 1.00 81.50 195 THR A C 1
ATOM 1555 O O . THR A 1 195 ? -20.935 -8.786 5.862 1.00 81.50 195 THR A O 1
ATOM 1558 N N . GLN A 1 196 ? -18.713 -8.973 5.727 1.00 74.31 196 GLN A N 1
ATOM 1559 C CA . GLN A 1 196 ? -18.475 -8.975 7.163 1.00 74.31 196 GLN A CA 1
ATOM 1560 C C . GLN A 1 196 ? -18.200 -7.591 7.746 1.00 74.31 196 GLN A C 1
ATOM 1562 O O . GLN A 1 196 ? -18.529 -7.331 8.903 1.00 74.31 196 GLN A O 1
ATOM 1567 N N . HIS A 1 197 ? -17.632 -6.681 6.955 1.00 72.81 197 HIS A N 1
ATOM 1568 C CA . HIS A 1 197 ? -17.420 -5.306 7.390 1.00 72.81 197 HIS A CA 1
ATOM 1569 C C . HIS A 1 197 ? -18.743 -4.540 7.554 1.00 72.81 197 HIS A C 1
ATOM 1571 O O . HIS A 1 197 ? -18.864 -3.688 8.433 1.00 72.81 197 HIS A O 1
ATOM 1577 N N . SER A 1 198 ? -19.772 -4.829 6.753 1.00 71.31 198 SER A N 1
ATOM 1578 C CA . SER A 1 198 ? -21.104 -4.247 6.982 1.00 71.31 198 SER A CA 1
ATOM 1579 C C . SER A 1 198 ? -21.642 -4.595 8.374 1.00 71.31 198 SER A C 1
ATOM 1581 O O . SER A 1 198 ? -22.142 -3.709 9.062 1.00 71.31 198 SER A O 1
ATOM 1583 N N . PHE A 1 199 ? -21.441 -5.834 8.843 1.00 65.94 199 PHE A N 1
ATOM 1584 C CA . PHE A 1 199 ? -21.768 -6.211 10.224 1.00 65.94 199 PHE A CA 1
ATOM 1585 C C . PHE A 1 199 ? -20.914 -5.447 11.250 1.00 65.94 199 PHE A C 1
ATOM 1587 O O . PHE A 1 199 ? -21.442 -5.015 12.271 1.00 65.94 199 PHE A O 1
ATOM 1594 N N . PHE A 1 200 ? -19.627 -5.211 10.962 1.00 67.00 200 PHE A N 1
ATOM 1595 C CA . PHE A 1 200 ? -18.725 -4.440 11.830 1.00 67.00 200 PHE A CA 1
ATOM 1596 C C . PHE A 1 200 ? -19.201 -3.003 12.081 1.00 67.00 200 PHE A C 1
ATOM 1598 O O . PHE A 1 200 ? -19.184 -2.538 13.224 1.00 67.00 200 PHE A O 1
ATOM 1605 N N . VAL A 1 201 ? -19.597 -2.285 11.025 1.00 67.94 201 VAL A N 1
ATOM 1606 C CA . VAL A 1 201 ? -20.006 -0.874 11.144 1.00 67.94 201 VAL A CA 1
ATOM 1607 C C . VAL A 1 201 ? -21.338 -0.757 11.875 1.00 67.94 201 VAL A C 1
ATOM 1609 O O . VAL A 1 201 ? -21.514 0.153 12.680 1.00 67.94 201 VAL A O 1
ATOM 1612 N N . SER A 1 202 ? -22.257 -1.694 11.641 1.00 67.81 202 SER A N 1
ATOM 1613 C CA . SER A 1 202 ? -23.565 -1.686 12.294 1.00 67.81 202 SER A CA 1
ATOM 1614 C C . SER A 1 202 ? -23.508 -2.110 13.769 1.00 67.81 202 SER A C 1
ATOM 1616 O O . SER A 1 202 ? -24.236 -1.533 14.573 1.00 67.81 202 SER A O 1
ATOM 1618 N N . GLY A 1 203 ? -22.642 -3.061 14.146 1.00 62.22 203 GLY A N 1
ATOM 1619 C CA . GLY A 1 203 ? -22.541 -3.575 15.524 1.00 62.22 203 GLY A CA 1
ATOM 1620 C C . GLY A 1 203 ? -21.849 -2.627 16.515 1.00 62.22 203 GLY A C 1
ATOM 1621 O O . GLY A 1 203 ? -22.311 -2.447 17.640 1.00 62.22 203 GLY A O 1
ATOM 1622 N N . ASN A 1 204 ? -20.791 -1.924 16.090 1.00 56.00 204 ASN A N 1
ATOM 1623 C CA . ASN A 1 204 ? -19.985 -1.072 16.985 1.00 56.00 204 ASN A CA 1
ATOM 1624 C C . ASN A 1 204 ? -20.626 0.272 17.374 1.00 56.00 204 ASN A C 1
ATOM 1626 O O . ASN A 1 204 ? -20.045 1.020 18.161 1.00 56.00 204 ASN A O 1
ATOM 1630 N N . LEU A 1 205 ? -21.799 0.613 16.836 1.00 55.72 205 LEU A N 1
ATOM 1631 C CA . LEU A 1 205 ? -22.472 1.877 17.148 1.00 55.72 205 LEU A CA 1
ATOM 1632 C C . LEU A 1 205 ? -23.181 1.876 18.508 1.00 55.72 205 LEU A C 1
ATOM 1634 O O . LEU A 1 205 ? -23.683 2.920 18.919 1.00 55.72 205 LEU A O 1
ATOM 1638 N N . GLN A 1 206 ? -23.197 0.754 19.234 1.00 57.06 206 GLN A N 1
ATOM 1639 C CA . GLN A 1 206 ? -23.653 0.733 20.620 1.00 57.06 206 GLN A CA 1
ATOM 1640 C C . GLN A 1 206 ? -22.468 0.985 21.567 1.00 57.06 206 GLN A C 1
ATOM 1642 O O . GLN A 1 206 ? -21.636 0.097 21.765 1.00 57.06 206 GLN A O 1
ATOM 1647 N N . PRO A 1 207 ? -22.356 2.185 22.173 1.00 53.12 207 PRO A N 1
ATOM 1648 C CA . PRO A 1 207 ? -21.311 2.475 23.141 1.00 53.12 207 PRO A CA 1
ATOM 1649 C C . PRO A 1 207 ? -21.551 1.644 24.404 1.00 53.12 207 PRO A C 1
ATOM 1651 O O . PRO A 1 207 ? -22.295 2.039 25.299 1.00 53.12 207 PRO A O 1
ATOM 1654 N N . HIS A 1 208 ? -20.917 0.477 24.492 1.00 53.09 208 HIS A N 1
ATOM 1655 C CA . HIS A 1 208 ? -20.925 -0.325 25.709 1.00 53.09 208 HIS A CA 1
ATOM 1656 C C . HIS A 1 208 ? -20.026 0.359 26.755 1.00 53.09 208 HIS A C 1
ATOM 1658 O O . HIS A 1 208 ? -18.815 0.146 26.816 1.00 53.09 208 HIS A O 1
ATOM 1664 N N . GLN A 1 209 ? -20.626 1.250 27.551 1.00 51.53 209 GLN A N 1
ATOM 1665 C CA . GLN A 1 209 ? -19.941 2.122 28.515 1.00 51.53 209 GLN A CA 1
ATOM 1666 C C . GLN A 1 209 ? -19.337 1.396 29.735 1.00 51.53 209 GLN A C 1
ATOM 1668 O O . GLN A 1 209 ? -18.617 2.022 30.504 1.00 51.53 209 GLN A O 1
ATOM 1673 N N . ASN A 1 210 ? -19.514 0.079 29.886 1.00 44.59 210 ASN A N 1
ATOM 1674 C CA . ASN A 1 210 ? -19.153 -0.642 31.117 1.00 44.59 210 ASN A CA 1
ATOM 1675 C C . ASN A 1 210 ? -17.982 -1.631 30.952 1.00 44.59 210 ASN A C 1
ATOM 1677 O O . ASN A 1 210 ? -18.006 -2.736 31.485 1.00 44.59 210 ASN A O 1
ATOM 1681 N N . SER A 1 211 ? -16.934 -1.252 30.215 1.00 47.78 211 SER A N 1
ATOM 1682 C CA . SER A 1 211 ? -15.761 -2.113 29.979 1.00 47.78 211 SER A CA 1
ATOM 1683 C C . SER A 1 211 ? -14.687 -1.971 31.071 1.00 47.78 211 SER A C 1
ATOM 1685 O O . SER A 1 211 ? -13.574 -1.523 30.803 1.00 47.78 211 SER A O 1
ATOM 1687 N N . THR A 1 212 ? -14.990 -2.383 32.304 1.00 50.00 212 THR A N 1
ATOM 1688 C CA . THR A 1 212 ? -13.981 -2.623 33.361 1.00 50.00 212 THR A CA 1
ATOM 1689 C C . THR A 1 212 ? -13.177 -3.915 33.136 1.00 50.00 212 THR A C 1
ATOM 1691 O O . THR A 1 212 ? -12.309 -4.259 33.935 1.00 50.00 212 THR A O 1
ATOM 1694 N N . GLU A 1 213 ? -13.418 -4.630 32.030 1.00 46.94 213 GLU A N 1
ATOM 1695 C CA . GLU A 1 213 ? -12.897 -5.983 31.795 1.00 46.94 213 GLU A CA 1
ATOM 1696 C C . GLU A 1 213 ? -11.688 -6.070 30.844 1.00 46.94 213 GLU A C 1
ATOM 1698 O O . GLU A 1 213 ? -11.260 -7.162 30.480 1.00 46.94 213 GLU A O 1
ATOM 1703 N N . ASN A 1 214 ? -11.029 -4.950 30.522 1.00 50.69 214 ASN A N 1
ATOM 1704 C CA . ASN A 1 214 ? -9.652 -5.002 30.007 1.00 50.69 214 ASN A CA 1
ATOM 1705 C C . ASN A 1 214 ? -8.676 -5.302 31.157 1.00 50.69 214 ASN A C 1
ATOM 1707 O O . ASN A 1 214 ? -7.761 -4.527 31.424 1.00 50.69 214 ASN A O 1
ATOM 1711 N N . ARG A 1 215 ? -8.858 -6.420 31.871 1.00 52.34 215 ARG A N 1
ATOM 1712 C CA . ARG A 1 215 ? -7.794 -6.891 32.759 1.00 52.34 215 ARG A CA 1
ATOM 1713 C C . ARG A 1 215 ? -6.613 -7.286 31.873 1.00 52.34 215 ARG A C 1
ATOM 1715 O O . ARG A 1 215 ? -6.797 -8.114 30.978 1.00 52.34 215 ARG A O 1
ATOM 1722 N N . PRO A 1 216 ? -5.416 -6.718 32.089 1.00 55.62 216 PRO A N 1
ATOM 1723 C CA . PRO A 1 216 ? -4.246 -7.078 31.310 1.00 55.62 216 PRO A CA 1
ATOM 1724 C C . PRO A 1 216 ? -3.964 -8.567 31.518 1.00 55.62 216 PRO A C 1
ATOM 1726 O O . PRO A 1 216 ? -3.491 -8.992 32.572 1.00 55.62 216 PRO A O 1
ATOM 1729 N N . SER A 1 217 ? -4.273 -9.389 30.515 1.00 64.50 217 SER A N 1
ATOM 1730 C CA . SER A 1 217 ? -3.820 -10.774 30.501 1.00 64.50 217 SER A CA 1
ATOM 1731 C C . SER A 1 217 ? -2.296 -10.753 30.424 1.00 64.50 217 SER A C 1
ATOM 1733 O O . SER A 1 217 ? -1.738 -10.064 29.562 1.00 64.50 217 SER A O 1
ATOM 1735 N N . LYS A 1 218 ? -1.619 -11.489 31.313 1.00 74.56 218 LYS A N 1
ATOM 1736 C CA . LYS A 1 218 ? -0.160 -11.641 31.248 1.00 74.56 218 LYS A CA 1
ATOM 1737 C C . LYS A 1 218 ? 0.227 -12.083 29.827 1.00 74.56 218 LYS A C 1
ATOM 1739 O O . LYS A 1 218 ? -0.438 -12.974 29.291 1.00 74.56 218 LYS A O 1
ATOM 1744 N N . PRO A 1 219 ? 1.253 -11.470 29.208 1.00 75.44 219 PRO A N 1
ATOM 1745 C CA . PRO A 1 219 ? 1.710 -11.889 27.890 1.00 75.44 219 PRO A CA 1
ATOM 1746 C C . PRO A 1 219 ? 2.074 -13.375 27.953 1.00 75.44 219 PRO A C 1
ATOM 1748 O O . PRO A 1 219 ? 2.862 -13.794 28.803 1.00 75.44 219 PRO A O 1
ATOM 1751 N N . GLY A 1 220 ? 1.444 -14.192 27.109 1.00 83.56 220 GLY A N 1
ATOM 1752 C CA . GLY A 1 220 ? 1.768 -15.613 27.033 1.00 83.56 220 GLY A CA 1
ATOM 1753 C C . GLY A 1 220 ? 3.191 -15.806 26.507 1.00 83.56 220 GLY A C 1
ATOM 1754 O O . GLY A 1 220 ? 3.689 -14.983 25.749 1.00 83.56 220 GLY A O 1
ATOM 1755 N N . ARG A 1 221 ? 3.852 -16.921 26.838 1.00 88.12 221 ARG A N 1
ATOM 1756 C CA . ARG A 1 221 ? 5.204 -17.237 26.322 1.00 88.12 221 ARG A CA 1
ATOM 1757 C C . ARG A 1 221 ? 5.300 -17.089 24.792 1.00 88.12 221 ARG A C 1
ATOM 1759 O O . ARG A 1 221 ? 6.279 -16.558 24.280 1.00 88.12 221 ARG A O 1
ATOM 1766 N N . TRP A 1 222 ? 4.238 -17.469 24.084 1.00 86.25 222 TRP A N 1
ATOM 1767 C CA . TRP A 1 222 ? 4.112 -17.336 22.631 1.00 86.25 222 TRP A CA 1
ATOM 1768 C C . TRP A 1 222 ? 4.139 -15.893 22.118 1.00 86.25 222 TRP A C 1
ATOM 1770 O O . TRP A 1 222 ? 4.636 -15.670 21.020 1.00 86.25 222 TRP A O 1
ATOM 1780 N N . SER A 1 223 ? 3.666 -14.912 22.896 1.00 87.19 223 SER A N 1
ATOM 1781 C CA . SER A 1 223 ? 3.675 -13.510 22.467 1.00 87.19 223 SER A CA 1
ATOM 1782 C C . SER A 1 223 ? 5.086 -12.927 22.433 1.00 87.19 223 SER A C 1
ATOM 1784 O O . SER A 1 223 ? 5.427 -12.129 21.567 1.00 87.19 223 SER A O 1
ATOM 1786 N N . VAL A 1 224 ? 5.923 -13.331 23.392 1.00 88.50 224 VAL A N 1
ATOM 1787 C CA . VAL A 1 224 ? 7.326 -12.907 23.452 1.00 88.50 224 VAL A CA 1
ATOM 1788 C C . VAL A 1 224 ? 8.112 -13.552 22.313 1.00 88.50 224 VAL A C 1
ATOM 1790 O O . VAL A 1 224 ? 8.835 -12.854 21.609 1.00 88.50 224 VAL A O 1
ATOM 1793 N N . VAL A 1 225 ? 7.913 -14.855 22.085 1.00 90.94 225 VAL A N 1
ATOM 1794 C CA . VAL A 1 225 ? 8.586 -15.590 21.004 1.00 90.94 225 VAL A CA 1
ATOM 1795 C C . VAL A 1 225 ? 8.199 -15.037 19.633 1.00 90.94 225 VAL A C 1
ATOM 1797 O O . VAL A 1 225 ? 9.084 -14.726 18.845 1.00 90.94 225 VAL A O 1
ATOM 1800 N N . GLY A 1 226 ? 6.906 -14.851 19.349 1.00 89.31 226 GLY A N 1
ATOM 1801 C CA . GLY A 1 226 ? 6.474 -14.335 18.047 1.00 89.31 226 GLY A CA 1
ATOM 1802 C C . GLY A 1 226 ? 6.879 -12.875 17.818 1.00 89.31 226 GLY A C 1
ATOM 1803 O O . GLY A 1 226 ? 7.260 -12.517 16.708 1.00 89.31 226 GLY A O 1
ATOM 1804 N N . GLY A 1 227 ? 6.860 -12.037 18.863 1.00 87.06 227 GLY A N 1
ATOM 1805 C CA . GLY A 1 227 ? 7.381 -10.669 18.785 1.00 87.06 227 GLY A CA 1
ATOM 1806 C C . GLY A 1 227 ? 8.888 -10.629 18.513 1.00 87.06 227 GLY A C 1
ATOM 1807 O O . GLY A 1 227 ? 9.330 -9.881 17.646 1.00 87.06 227 GLY A O 1
ATOM 1808 N N . GLY A 1 228 ? 9.667 -11.468 19.204 1.00 89.69 228 GLY A N 1
ATOM 1809 C CA . GLY A 1 228 ? 11.106 -11.609 18.972 1.00 89.69 228 GLY A CA 1
ATOM 1810 C C . GLY A 1 228 ? 11.429 -12.129 17.571 1.00 89.69 228 GLY A C 1
ATOM 1811 O O . GLY A 1 228 ? 12.277 -11.559 16.894 1.00 89.69 228 GLY A O 1
ATOM 1812 N N . LEU A 1 229 ? 10.702 -13.147 17.100 1.00 92.50 229 LEU A N 1
ATOM 1813 C CA . LEU A 1 229 ? 10.860 -13.694 15.752 1.00 92.50 229 LEU A CA 1
ATOM 1814 C C . LEU A 1 229 ? 10.611 -12.631 14.676 1.00 92.50 229 LEU A C 1
ATOM 1816 O O . LEU A 1 229 ? 11.398 -12.512 13.745 1.00 92.50 229 LEU A O 1
ATOM 1820 N N . TRP A 1 230 ? 9.564 -11.814 14.821 1.00 91.12 230 TRP A N 1
ATOM 1821 C CA . TRP A 1 230 ? 9.299 -10.734 13.870 1.00 91.12 230 TRP A CA 1
ATOM 1822 C C . TRP A 1 230 ? 10.405 -9.667 13.858 1.00 91.12 230 TRP A C 1
ATOM 1824 O O . TRP A 1 230 ? 10.785 -9.196 12.789 1.00 91.12 230 TRP A O 1
ATOM 1834 N N . LEU A 1 231 ? 10.977 -9.320 15.017 1.00 90.00 231 LEU A N 1
ATOM 1835 C CA . LEU A 1 231 ? 12.123 -8.402 15.081 1.00 90.00 231 LEU A CA 1
ATOM 1836 C C . LEU A 1 231 ? 13.365 -8.974 14.385 1.00 90.00 231 LEU A C 1
ATOM 1838 O O . LEU A 1 231 ? 14.078 -8.232 13.712 1.00 90.00 231 LEU A O 1
ATOM 1842 N N . VAL A 1 232 ? 13.607 -10.282 14.507 1.00 91.81 232 VAL A N 1
ATOM 1843 C CA . VAL A 1 232 ? 14.689 -10.959 13.776 1.00 91.81 232 VAL A CA 1
ATOM 1844 C C . VAL A 1 232 ? 14.433 -10.908 12.272 1.00 91.81 232 VAL A C 1
ATOM 1846 O O . VAL A 1 232 ? 15.326 -10.516 11.525 1.00 91.81 232 VAL A O 1
ATOM 1849 N N . LEU A 1 233 ? 13.209 -11.221 11.829 1.00 89.94 233 LEU A N 1
ATOM 1850 C CA . LEU A 1 233 ? 12.827 -11.136 10.415 1.00 89.94 233 LEU A CA 1
ATOM 1851 C C . LEU A 1 233 ? 13.028 -9.723 9.856 1.00 89.94 233 LEU A C 1
ATOM 1853 O O . LEU A 1 233 ? 13.542 -9.574 8.753 1.00 89.94 233 LEU A O 1
ATOM 1857 N N . LEU A 1 234 ? 12.708 -8.684 10.631 1.00 90.06 234 LEU A N 1
ATOM 1858 C CA . LEU A 1 234 ? 12.996 -7.303 10.247 1.00 90.06 234 LEU A CA 1
ATOM 1859 C C . LEU A 1 234 ? 14.487 -7.008 10.128 1.00 90.06 234 LEU A C 1
ATOM 1861 O O . LEU A 1 234 ? 14.895 -6.356 9.169 1.00 90.06 234 LEU A O 1
ATOM 1865 N N . GLY A 1 235 ? 15.287 -7.453 11.098 1.00 90.75 235 GLY A N 1
ATOM 1866 C CA . GLY A 1 235 ? 16.735 -7.259 11.073 1.00 90.75 235 GLY A CA 1
ATOM 1867 C C . GLY A 1 235 ? 17.359 -7.881 9.827 1.00 90.75 235 GLY A C 1
ATOM 1868 O O . GLY A 1 235 ? 18.116 -7.215 9.127 1.00 90.75 235 GLY A O 1
ATOM 1869 N N . VAL A 1 236 ? 16.964 -9.117 9.509 1.00 89.38 236 VAL A N 1
ATOM 1870 C CA . VAL A 1 236 ? 17.390 -9.824 8.292 1.00 89.38 236 VAL A CA 1
ATOM 1871 C C . VAL A 1 236 ? 16.887 -9.108 7.040 1.00 89.38 236 VAL A C 1
ATOM 1873 O O . VAL A 1 236 ? 17.648 -8.892 6.108 1.00 89.38 236 VAL A O 1
ATOM 1876 N N . MET A 1 237 ? 15.623 -8.684 7.017 1.00 88.69 237 MET A N 1
ATOM 1877 C CA . MET A 1 237 ? 15.034 -7.994 5.870 1.00 88.69 237 MET A CA 1
ATOM 1878 C C . MET A 1 237 ? 15.773 -6.696 5.523 1.00 88.69 237 MET A C 1
ATOM 1880 O O . MET A 1 237 ? 16.004 -6.420 4.346 1.00 88.69 237 MET A O 1
ATOM 1884 N N . PHE A 1 238 ? 16.114 -5.890 6.532 1.00 92.12 238 PHE A N 1
ATOM 1885 C CA . PHE A 1 238 ? 16.739 -4.584 6.338 1.00 92.12 238 PHE A CA 1
ATOM 1886 C C . PHE A 1 238 ? 18.266 -4.630 6.264 1.00 92.12 238 PHE A C 1
ATOM 1888 O O . PHE A 1 238 ? 18.862 -3.629 5.861 1.00 92.12 238 PHE A O 1
ATOM 1895 N N . SER A 1 239 ? 18.917 -5.749 6.603 1.00 93.12 239 SER A N 1
ATOM 1896 C CA . SER A 1 239 ? 20.381 -5.809 6.590 1.00 93.12 239 SER A CA 1
ATOM 1897 C C . SER A 1 239 ? 20.992 -5.521 5.214 1.00 93.12 239 SER A C 1
ATOM 1899 O O . SER A 1 239 ? 21.937 -4.731 5.181 1.00 93.12 239 SER A O 1
ATOM 1901 N N . PRO A 1 240 ? 20.461 -6.015 4.072 1.00 92.50 240 PRO A N 1
ATOM 1902 C CA . PRO A 1 240 ? 21.026 -5.672 2.766 1.00 92.50 240 PRO A CA 1
ATOM 1903 C C . PRO A 1 240 ? 20.807 -4.208 2.404 1.00 92.50 240 PRO A C 1
ATOM 1905 O O . PRO A 1 240 ? 21.653 -3.618 1.745 1.00 92.50 240 PRO A O 1
ATOM 1908 N N . LEU A 1 241 ? 19.714 -3.590 2.866 1.00 92.38 241 LEU A N 1
ATOM 1909 C CA . LEU A 1 241 ? 19.466 -2.167 2.638 1.00 92.38 241 LEU A CA 1
ATOM 1910 C C . LEU A 1 241 ? 20.465 -1.300 3.412 1.00 92.38 241 LEU A C 1
ATOM 1912 O O . LEU A 1 241 ? 21.020 -0.358 2.854 1.00 92.38 241 LEU A O 1
ATOM 1916 N N . VAL A 1 242 ? 20.727 -1.629 4.680 1.00 94.44 242 VAL A N 1
ATOM 1917 C CA . VAL A 1 242 ? 21.742 -0.930 5.486 1.00 94.44 242 VAL A CA 1
ATOM 1918 C C . VAL A 1 242 ? 23.128 -1.120 4.873 1.00 94.44 242 VAL A C 1
ATOM 1920 O O . VAL A 1 242 ? 23.854 -0.144 4.703 1.00 94.44 242 VAL A O 1
ATOM 1923 N N . TRP A 1 243 ? 23.466 -2.350 4.479 1.00 94.94 243 TRP A N 1
ATOM 1924 C CA . TRP A 1 243 ? 24.722 -2.654 3.796 1.00 94.94 243 TRP A CA 1
ATOM 1925 C C . TRP A 1 243 ? 24.874 -1.867 2.488 1.00 94.94 243 TRP A C 1
ATOM 1927 O O . TRP A 1 243 ? 25.909 -1.244 2.267 1.00 94.94 243 TRP A O 1
ATOM 1937 N N . LEU A 1 244 ? 23.825 -1.825 1.662 1.00 92.25 244 LEU A N 1
ATOM 1938 C CA . LEU A 1 244 ? 23.772 -1.068 0.411 1.00 92.25 244 LEU A CA 1
ATOM 1939 C C . LEU A 1 244 ? 24.041 0.424 0.643 1.00 92.25 244 LEU A C 1
ATOM 1941 O O . LEU A 1 244 ? 24.883 1.010 -0.032 1.00 92.25 244 LEU A O 1
ATOM 1945 N N . ILE A 1 245 ? 23.368 1.023 1.631 1.00 93.44 245 ILE A N 1
ATOM 1946 C CA . ILE A 1 245 ? 23.557 2.433 2.000 1.00 93.44 245 ILE A CA 1
ATOM 1947 C C . ILE A 1 245 ? 24.997 2.684 2.453 1.00 93.44 245 ILE A C 1
ATOM 1949 O O . ILE A 1 245 ? 25.594 3.678 2.049 1.00 93.44 245 ILE A O 1
ATOM 1953 N N . MET A 1 246 ? 25.564 1.798 3.278 1.00 94.38 246 MET A N 1
ATOM 1954 C CA . MET A 1 246 ? 26.935 1.939 3.775 1.00 94.38 246 MET A CA 1
ATOM 1955 C C . MET A 1 246 ? 27.970 1.808 2.656 1.00 94.38 246 MET A C 1
ATOM 1957 O O . MET A 1 246 ? 28.902 2.608 2.595 1.00 94.38 246 MET A O 1
ATOM 1961 N N . GLN A 1 247 ? 27.802 0.830 1.764 1.00 93.19 247 GLN A N 1
ATOM 1962 C CA . GLN A 1 247 ? 28.736 0.564 0.673 1.00 93.19 247 GLN A CA 1
ATOM 1963 C C . GLN A 1 247 ? 28.723 1.681 -0.377 1.00 93.19 247 GLN A C 1
ATOM 1965 O O . GLN A 1 247 ? 29.778 2.076 -0.870 1.00 93.19 247 GLN A O 1
ATOM 1970 N N . ASP A 1 248 ? 27.544 2.221 -0.686 1.00 93.06 248 ASP A N 1
ATOM 1971 C CA . ASP A 1 248 ? 27.394 3.239 -1.724 1.00 93.06 248 ASP A CA 1
ATOM 1972 C C . ASP A 1 248 ? 27.489 4.673 -1.173 1.00 93.06 248 ASP A C 1
ATOM 1974 O O . ASP A 1 248 ? 27.456 5.620 -1.957 1.00 93.06 248 ASP A O 1
ATOM 1978 N N . ALA A 1 249 ? 27.643 4.868 0.146 1.00 93.12 249 ALA A N 1
ATOM 1979 C CA . ALA A 1 249 ? 27.600 6.180 0.811 1.00 93.12 249 ALA A CA 1
ATOM 1980 C C . ALA A 1 249 ? 28.476 7.242 0.133 1.00 93.12 249 ALA A C 1
ATOM 1982 O O . ALA A 1 249 ? 28.032 8.365 -0.113 1.00 93.12 249 ALA A O 1
ATOM 1983 N N . TRP A 1 250 ? 29.710 6.868 -0.212 1.00 92.62 250 TRP A N 1
ATOM 1984 C CA . TRP A 1 250 ? 30.653 7.765 -0.871 1.00 92.62 250 TRP A CA 1
ATOM 1985 C C . TRP A 1 250 ? 30.219 8.130 -2.298 1.00 92.62 250 TRP A C 1
ATOM 1987 O O . TRP A 1 250 ? 30.175 9.308 -2.653 1.00 92.62 250 TRP A O 1
ATOM 1997 N N . GLY A 1 251 ? 29.845 7.133 -3.106 1.00 91.88 251 GLY A N 1
ATOM 1998 C CA . GLY A 1 251 ? 29.392 7.349 -4.483 1.00 91.88 251 GLY A CA 1
ATOM 1999 C C . GLY A 1 251 ? 28.080 8.134 -4.554 1.00 91.88 251 GLY A C 1
ATOM 2000 O O . GLY A 1 251 ? 27.921 8.989 -5.423 1.00 91.88 251 GLY A O 1
ATOM 2001 N N . MET A 1 252 ? 27.174 7.917 -3.595 1.00 91.44 252 MET A N 1
ATOM 2002 C CA . MET A 1 252 ? 25.957 8.714 -3.437 1.00 91.44 252 MET A CA 1
ATOM 2003 C C . MET A 1 252 ? 26.296 10.180 -3.156 1.00 91.44 252 MET A C 1
ATOM 2005 O O . MET A 1 252 ? 25.725 11.066 -3.785 1.00 91.44 252 MET A O 1
ATOM 2009 N N . GLY A 1 253 ? 27.258 10.448 -2.266 1.00 89.94 253 GLY A N 1
ATOM 2010 C CA . GLY A 1 253 ? 27.728 11.806 -1.983 1.00 89.94 253 GLY A CA 1
ATOM 2011 C C . GLY A 1 253 ? 28.292 12.506 -3.222 1.00 89.94 253 GLY A C 1
ATOM 2012 O O . GLY A 1 253 ? 27.954 13.659 -3.484 1.00 89.94 253 GLY A O 1
ATOM 2013 N N . GLN A 1 254 ? 29.087 11.796 -4.027 1.00 92.06 254 GLN A N 1
ATOM 2014 C CA . GLN A 1 254 ? 29.614 12.327 -5.288 1.00 92.06 254 GLN A CA 1
ATOM 2015 C C . GLN A 1 254 ? 28.505 12.611 -6.310 1.00 92.06 254 GLN A C 1
ATOM 2017 O O . GLN A 1 254 ? 28.506 13.681 -6.918 1.00 92.06 254 GLN A O 1
ATOM 2022 N N . TYR A 1 255 ? 27.535 11.703 -6.460 1.00 91.75 255 TYR A N 1
ATOM 2023 C CA . TYR A 1 255 ? 26.383 11.894 -7.346 1.00 91.75 255 TYR A CA 1
ATOM 2024 C C . TYR A 1 255 ? 25.559 13.126 -6.948 1.00 91.75 255 TYR A C 1
ATOM 2026 O O . TYR A 1 255 ? 25.311 14.004 -7.774 1.00 91.75 255 TYR A O 1
ATOM 2034 N N . LEU A 1 256 ? 25.222 13.244 -5.659 1.00 89.69 256 LEU A N 1
ATOM 2035 C CA . LEU A 1 256 ? 24.469 14.377 -5.115 1.00 89.69 256 LEU A CA 1
ATOM 2036 C C . LEU A 1 256 ? 25.212 15.711 -5.267 1.00 89.69 256 LEU A C 1
ATOM 2038 O O . LEU A 1 256 ? 24.576 16.754 -5.409 1.00 89.69 256 LEU A O 1
ATOM 2042 N N . TRP A 1 257 ? 26.545 15.689 -5.259 1.00 90.88 257 TRP A N 1
ATOM 2043 C CA . TRP A 1 257 ? 27.361 16.884 -5.461 1.00 90.88 257 TRP A CA 1
ATOM 2044 C C . TRP A 1 257 ? 27.466 17.295 -6.937 1.00 90.88 257 TRP A C 1
ATOM 2046 O O . TRP A 1 257 ? 27.447 18.482 -7.253 1.00 90.88 257 TRP A O 1
ATOM 2056 N N . GLN A 1 258 ? 27.581 16.327 -7.852 1.00 90.19 258 GLN A N 1
ATOM 2057 C CA . GLN A 1 258 ? 27.864 16.575 -9.273 1.00 90.19 258 GLN A CA 1
ATOM 2058 C C . GLN A 1 258 ? 26.612 16.661 -10.160 1.00 90.19 258 GLN A C 1
ATOM 2060 O O . GLN A 1 258 ? 26.690 17.144 -11.293 1.00 90.19 258 GLN A O 1
ATOM 2065 N N . GLY A 1 259 ? 25.451 16.206 -9.682 1.00 79.75 259 GLY A N 1
ATOM 2066 C CA . GLY A 1 259 ? 24.224 16.157 -10.472 1.00 79.75 259 GLY A CA 1
ATOM 2067 C C . GLY A 1 259 ? 23.636 17.541 -10.759 1.00 79.75 259 GLY A C 1
ATOM 2068 O O . GLY A 1 259 ? 22.794 18.054 -10.037 1.00 79.75 259 GLY A O 1
ATOM 2069 N N . GLY A 1 260 ? 24.035 18.173 -11.859 1.00 81.44 260 GLY A N 1
ATOM 2070 C CA . GLY A 1 260 ? 23.374 19.392 -12.332 1.00 81.44 260 GLY A CA 1
ATOM 2071 C C . GLY A 1 260 ? 21.976 19.092 -12.893 1.00 81.44 260 GLY A C 1
ATOM 2072 O O . GLY A 1 260 ? 20.965 19.078 -12.194 1.00 81.44 260 GLY A O 1
ATOM 2073 N N . ARG A 1 261 ? 21.900 18.834 -14.203 1.00 85.75 261 ARG A N 1
ATOM 2074 C CA . ARG A 1 261 ? 20.621 18.686 -14.927 1.00 85.75 261 ARG A CA 1
ATOM 2075 C C . ARG A 1 261 ? 19.799 17.457 -14.519 1.00 85.75 261 ARG A C 1
ATOM 2077 O O . ARG A 1 261 ? 18.574 17.526 -14.542 1.00 85.75 261 ARG A O 1
ATOM 2084 N N . GLN A 1 262 ? 20.441 16.352 -14.136 1.00 87.19 262 GLN A N 1
ATOM 2085 C CA . GLN A 1 262 ? 19.737 15.121 -13.742 1.00 87.19 262 GLN A CA 1
ATOM 2086 C C . GLN A 1 262 ? 18.880 15.320 -12.483 1.00 87.19 262 GLN A C 1
ATOM 2088 O O . GLN A 1 262 ? 17.761 14.809 -12.430 1.00 87.19 262 GLN A O 1
ATOM 2093 N N . HIS A 1 263 ? 19.340 16.138 -11.528 1.00 88.88 263 HIS A N 1
ATOM 2094 C CA . HIS A 1 263 ? 18.563 16.469 -10.332 1.00 88.88 263 HIS A CA 1
ATOM 2095 C C . HIS A 1 263 ? 17.324 17.304 -10.646 1.00 88.88 263 HIS A C 1
ATOM 2097 O O . HIS A 1 263 ? 16.307 17.127 -9.987 1.00 88.88 263 HIS A O 1
ATOM 2103 N N . VAL A 1 264 ? 17.365 18.172 -11.662 1.00 91.00 264 VAL A N 1
ATOM 2104 C CA . VAL A 1 264 ? 16.185 18.954 -12.072 1.00 91.00 264 VAL A CA 1
ATOM 2105 C C . VAL A 1 264 ? 15.087 18.032 -12.602 1.00 91.00 264 VAL A C 1
ATOM 2107 O O . VAL A 1 264 ? 13.920 18.204 -12.253 1.00 91.00 264 VAL A O 1
ATOM 2110 N N . ILE A 1 265 ? 15.461 17.022 -13.395 1.00 92.25 265 ILE A N 1
ATOM 2111 C CA . ILE A 1 265 ? 14.517 16.024 -13.912 1.00 92.25 265 ILE A CA 1
ATOM 2112 C C . ILE A 1 265 ? 13.933 15.211 -12.751 1.00 92.25 265 ILE A C 1
ATOM 2114 O O . ILE A 1 265 ? 12.714 15.150 -12.612 1.00 92.25 265 ILE A O 1
ATOM 2118 N N . LEU A 1 266 ? 14.784 14.663 -11.876 1.00 92.88 266 LEU A N 1
ATOM 2119 C CA . LEU A 1 266 ? 14.336 13.891 -10.714 1.00 92.88 266 LEU A CA 1
ATOM 2120 C C . LEU A 1 266 ? 13.434 14.723 -9.788 1.00 92.88 266 LEU A C 1
ATOM 2122 O O . LEU A 1 266 ? 12.404 14.241 -9.327 1.00 92.88 266 LEU A O 1
ATOM 2126 N N . LEU A 1 267 ? 13.781 15.988 -9.538 1.00 93.38 267 LEU A N 1
ATOM 2127 C CA . LEU A 1 267 ? 12.973 16.896 -8.726 1.00 93.38 267 LEU A CA 1
ATOM 2128 C C . LEU A 1 267 ? 11.596 17.119 -9.355 1.00 93.38 267 LEU A C 1
ATOM 2130 O O . LEU A 1 267 ? 10.595 17.076 -8.645 1.00 93.38 267 LEU A O 1
ATOM 2134 N N . ASN A 1 268 ? 11.527 17.317 -10.673 1.00 93.88 268 ASN A N 1
ATOM 2135 C CA . ASN A 1 268 ? 10.257 17.458 -11.379 1.00 93.88 268 ASN A CA 1
ATOM 2136 C C . ASN A 1 268 ? 9.395 16.188 -11.266 1.00 93.88 268 ASN A C 1
ATOM 2138 O O . ASN A 1 268 ? 8.193 16.273 -11.009 1.00 93.88 268 ASN A O 1
ATOM 2142 N N . GLU A 1 269 ? 10.003 15.008 -11.388 1.00 94.62 269 GLU A N 1
ATOM 2143 C CA . GLU A 1 269 ? 9.324 13.719 -11.214 1.00 94.62 269 GLU A CA 1
ATOM 2144 C C . GLU A 1 269 ? 8.820 13.527 -9.769 1.00 94.62 269 GLU A C 1
ATOM 2146 O O . GLU A 1 269 ? 7.683 13.092 -9.561 1.00 94.62 269 GLU A O 1
ATOM 2151 N N . VAL A 1 270 ? 9.620 13.902 -8.761 1.00 94.31 270 VAL A N 1
ATOM 2152 C CA . VAL A 1 270 ? 9.241 13.880 -7.334 1.00 94.31 270 VAL A CA 1
ATOM 2153 C C . VAL A 1 270 ? 8.076 14.829 -7.071 1.00 94.31 270 VAL A C 1
ATOM 2155 O O . VAL A 1 270 ? 7.089 14.429 -6.456 1.00 94.31 270 VAL A O 1
ATOM 2158 N N . VAL A 1 271 ? 8.159 16.074 -7.549 1.00 95.31 271 VAL A N 1
ATOM 2159 C CA . VAL A 1 271 ? 7.103 17.083 -7.377 1.00 95.31 271 VAL A CA 1
ATOM 2160 C C . VAL A 1 271 ? 5.811 16.622 -8.045 1.00 95.31 271 VAL A C 1
ATOM 2162 O O . VAL A 1 271 ? 4.750 16.690 -7.427 1.00 95.31 271 VAL A O 1
ATOM 2165 N N . THR A 1 272 ? 5.891 16.083 -9.263 1.00 94.44 272 THR A N 1
ATOM 2166 C CA . THR A 1 272 ? 4.728 15.547 -9.986 1.00 94.44 272 THR A CA 1
ATOM 2167 C C . THR A 1 272 ? 4.081 14.395 -9.217 1.00 94.44 272 THR A C 1
ATOM 2169 O O . THR A 1 272 ? 2.865 14.395 -9.010 1.00 94.44 272 THR A O 1
ATOM 2172 N N . SER A 1 273 ? 4.891 13.457 -8.718 1.00 95.06 273 SER A N 1
ATOM 2173 C CA . SER A 1 273 ? 4.419 12.320 -7.915 1.00 95.06 273 SER A CA 1
ATOM 2174 C C . SER A 1 273 ? 3.758 12.788 -6.614 1.00 95.06 273 SER A C 1
ATOM 2176 O O . SER A 1 273 ? 2.688 12.304 -6.248 1.00 95.06 273 SER A O 1
ATOM 2178 N N . LEU A 1 274 ? 4.347 13.787 -5.948 1.00 96.12 274 LEU A N 1
ATOM 2179 C CA . LEU A 1 274 ? 3.837 14.359 -4.704 1.00 96.12 274 LEU A CA 1
ATOM 2180 C C . LEU A 1 274 ? 2.498 15.080 -4.906 1.00 96.12 274 LEU A C 1
ATOM 2182 O O . LEU A 1 274 ? 1.566 14.897 -4.120 1.00 96.12 274 LEU A O 1
ATOM 2186 N N . LEU A 1 275 ? 2.381 15.890 -5.961 1.00 96.31 275 LEU A N 1
ATOM 2187 C CA . LEU A 1 275 ? 1.144 16.596 -6.299 1.00 96.31 275 LEU A CA 1
ATOM 2188 C C . LEU A 1 275 ? 0.018 15.608 -6.615 1.00 96.31 275 LEU A C 1
ATOM 2190 O O . LEU A 1 275 ? -1.082 15.743 -6.075 1.00 96.31 275 LEU A O 1
ATOM 2194 N N . LEU A 1 276 ? 0.300 14.582 -7.421 1.00 96.12 276 LEU A N 1
ATOM 2195 C CA . LEU A 1 276 ? -0.655 13.521 -7.744 1.00 96.12 276 LEU A CA 1
ATOM 2196 C C . LEU A 1 276 ? -1.097 12.757 -6.487 1.00 96.12 276 LEU A C 1
ATOM 2198 O O . LEU A 1 276 ? -2.289 12.586 -6.237 1.00 96.12 276 LEU A O 1
ATOM 2202 N N . ALA A 1 277 ? -0.146 12.325 -5.663 1.00 96.44 277 ALA A N 1
ATOM 2203 C CA . ALA A 1 277 ? -0.426 11.545 -4.466 1.00 96.44 277 ALA A CA 1
ATOM 2204 C C . ALA A 1 277 ? -1.215 12.329 -3.412 1.00 96.44 277 ALA A C 1
ATOM 2206 O O . ALA A 1 277 ? -2.150 11.797 -2.809 1.00 96.44 277 ALA A O 1
ATOM 2207 N N . THR A 1 278 ? -0.867 13.597 -3.183 1.00 96.81 278 THR A N 1
ATOM 2208 C CA . THR A 1 278 ? -1.570 14.453 -2.218 1.00 96.81 278 THR A CA 1
ATOM 2209 C C . THR A 1 278 ? -2.987 14.764 -2.673 1.00 96.81 278 THR A C 1
ATOM 2211 O O . THR A 1 278 ? -3.918 14.628 -1.878 1.00 96.81 278 THR A O 1
ATOM 2214 N N . THR A 1 279 ? -3.182 15.111 -3.949 1.00 97.62 279 THR A N 1
ATOM 2215 C CA . THR A 1 279 ? -4.522 15.338 -4.513 1.00 97.62 279 THR A CA 1
ATOM 2216 C C . THR A 1 279 ? -5.376 14.078 -4.457 1.00 97.62 279 THR A C 1
ATOM 2218 O O . THR A 1 279 ? -6.489 14.132 -3.927 1.00 97.62 279 THR A O 1
ATOM 2221 N N . ALA A 1 280 ? -4.843 12.930 -4.882 1.00 97.75 280 ALA A N 1
ATOM 2222 C CA . ALA A 1 280 ? -5.541 11.653 -4.777 1.00 97.75 280 ALA A CA 1
ATOM 2223 C C . ALA A 1 280 ? -5.918 11.328 -3.325 1.00 97.75 280 ALA A C 1
ATOM 2225 O O . ALA A 1 280 ? -7.052 10.943 -3.045 1.00 97.75 280 ALA A O 1
ATOM 2226 N N . THR A 1 281 ? -4.997 11.537 -2.381 1.00 97.62 281 THR A N 1
ATOM 2227 C CA . THR A 1 281 ? -5.226 11.262 -0.956 1.00 97.62 281 THR A CA 1
ATOM 2228 C C . THR A 1 281 ? -6.299 12.166 -0.361 1.00 97.62 281 THR A C 1
ATOM 2230 O O . THR A 1 281 ? -7.150 11.688 0.389 1.00 97.62 281 THR A O 1
ATOM 2233 N N . MET A 1 282 ? -6.310 13.457 -0.706 1.00 96.88 282 MET A N 1
ATOM 2234 C CA . MET A 1 282 ? -7.357 14.383 -0.266 1.00 96.88 282 MET A CA 1
ATOM 2235 C C . MET A 1 282 ? -8.736 13.953 -0.777 1.00 96.88 282 MET A C 1
ATOM 2237 O O . MET A 1 282 ? -9.689 13.917 0.003 1.00 96.88 282 MET A O 1
ATOM 2241 N N . ILE A 1 283 ? -8.835 13.571 -2.055 1.00 97.81 283 ILE A N 1
ATOM 2242 C CA . ILE A 1 283 ? -10.084 13.084 -2.657 1.00 97.81 283 ILE A CA 1
ATOM 2243 C C . ILE A 1 283 ? -10.519 11.772 -1.991 1.00 97.81 283 ILE A C 1
ATOM 2245 O O . ILE A 1 283 ? -11.660 11.661 -1.543 1.00 97.81 283 ILE A O 1
ATOM 2249 N N . ALA A 1 284 ? -9.614 10.799 -1.862 1.00 97.69 284 ALA A N 1
ATOM 2250 C CA . ALA A 1 284 ? -9.907 9.497 -1.272 1.00 97.69 284 ALA A CA 1
ATOM 2251 C C . ALA A 1 284 ? -10.332 9.607 0.200 1.00 97.69 284 ALA A C 1
ATOM 2253 O O . ALA A 1 284 ? -11.310 8.977 0.595 1.00 97.69 284 ALA A O 1
ATOM 2254 N N . LEU A 1 285 ? -9.664 10.442 1.006 1.00 96.06 285 LEU A N 1
ATOM 2255 C CA . LEU A 1 285 ? -10.067 10.712 2.391 1.00 96.06 285 LEU A CA 1
ATOM 2256 C C . LEU A 1 285 ? -11.409 11.449 2.468 1.00 96.06 285 LEU A C 1
ATOM 2258 O O . LEU A 1 285 ? -12.210 11.153 3.354 1.00 96.06 285 LEU A O 1
ATOM 2262 N N . GLY A 1 286 ? -11.682 12.382 1.551 1.00 95.94 286 GLY A N 1
ATOM 2263 C CA . GLY A 1 286 ? -12.976 13.061 1.456 1.00 95.94 286 GLY A CA 1
ATOM 2264 C C . GLY A 1 286 ? -14.117 12.090 1.144 1.00 95.94 286 GLY A C 1
ATOM 2265 O O . GLY A 1 286 ? -15.131 12.077 1.845 1.00 95.94 286 GLY A O 1
ATOM 2266 N N . LEU A 1 287 ? -13.923 11.214 0.154 1.00 96.44 287 LEU A N 1
ATOM 2267 C CA . LEU A 1 287 ? -14.868 10.152 -0.197 1.00 96.44 287 LEU A CA 1
ATOM 2268 C C . LEU A 1 287 ? -15.021 9.139 0.945 1.00 96.44 287 LEU A C 1
ATOM 2270 O O . LEU A 1 287 ? -16.140 8.754 1.285 1.00 96.44 287 LEU A O 1
ATOM 2274 N N . ALA A 1 288 ? -13.925 8.739 1.592 1.00 95.38 288 ALA A N 1
ATOM 2275 C CA . ALA A 1 288 ? -13.955 7.852 2.750 1.00 95.38 288 ALA A CA 1
ATOM 2276 C C . ALA A 1 288 ? -14.770 8.462 3.900 1.00 95.38 288 ALA A C 1
ATOM 2278 O O . ALA A 1 288 ? -15.638 7.798 4.457 1.00 95.38 288 ALA A O 1
ATOM 2279 N N . GLN A 1 289 ? -14.568 9.743 4.220 1.00 93.69 289 GLN A N 1
ATOM 2280 C CA . GLN A 1 289 ? -15.358 10.461 5.227 1.00 93.69 289 GLN A CA 1
ATOM 2281 C C . GLN A 1 289 ? -16.835 10.562 4.852 1.00 93.69 289 GLN A C 1
ATOM 2283 O O . GLN A 1 289 ? -17.699 10.390 5.710 1.00 93.69 289 GLN A O 1
ATOM 2288 N N . TYR A 1 290 ? -17.137 10.845 3.586 1.00 93.44 290 TYR A N 1
ATOM 2289 C CA . TYR A 1 290 ? -18.510 10.949 3.104 1.00 93.44 290 TYR A CA 1
ATOM 2290 C C . TYR A 1 290 ? -19.257 9.610 3.226 1.00 93.44 290 TYR A C 1
ATOM 2292 O O . TYR A 1 290 ? -20.341 9.554 3.806 1.00 93.44 290 TYR A O 1
ATOM 2300 N N . THR A 1 291 ? -18.635 8.526 2.761 1.00 92.94 291 THR A N 1
ATOM 2301 C CA . THR A 1 291 ? -19.210 7.168 2.748 1.00 92.94 291 THR A CA 1
ATOM 2302 C C . THR A 1 291 ? -19.296 6.535 4.139 1.00 92.94 291 THR A C 1
ATOM 2304 O O . THR A 1 291 ? -20.262 5.849 4.463 1.00 92.94 291 THR A O 1
ATOM 2307 N N . THR A 1 292 ? -18.322 6.776 5.015 1.00 89.69 292 THR A N 1
ATOM 2308 C CA . THR A 1 292 ? -18.396 6.316 6.414 1.00 89.69 292 THR A CA 1
ATOM 2309 C C . THR A 1 292 ? -19.478 7.063 7.196 1.00 89.69 292 THR A C 1
ATOM 2311 O O . THR A 1 292 ? -20.289 6.434 7.871 1.00 89.69 292 THR A O 1
ATOM 2314 N N . ARG A 1 293 ? -19.605 8.389 7.028 1.00 88.12 293 ARG A N 1
ATOM 2315 C CA . ARG A 1 293 ? -20.699 9.156 7.652 1.00 88.12 293 ARG A CA 1
ATOM 2316 C C . ARG A 1 293 ? -22.073 8.699 7.173 1.00 88.12 293 ARG A C 1
ATOM 2318 O O . ARG A 1 293 ? -22.986 8.604 7.993 1.00 88.12 293 ARG A O 1
ATOM 2325 N N . SER A 1 294 ? -22.221 8.383 5.884 1.00 88.31 294 SER A N 1
ATOM 2326 C CA . SER A 1 294 ? -23.488 7.873 5.350 1.00 88.31 294 SER A CA 1
ATOM 2327 C C . SER A 1 294 ? -23.870 6.515 5.935 1.00 88.31 294 SER A C 1
ATOM 2329 O O . SER A 1 294 ? -25.054 6.243 6.087 1.00 88.31 294 SER A O 1
ATOM 2331 N N . LEU A 1 295 ? -22.891 5.679 6.298 1.00 84.94 295 LEU A N 1
ATOM 2332 C CA . LEU A 1 295 ? -23.142 4.407 6.980 1.00 84.94 295 LEU A CA 1
ATOM 2333 C C . LEU A 1 295 ? -23.607 4.593 8.430 1.00 84.94 295 LEU A C 1
ATOM 2335 O O . LEU A 1 295 ? -24.381 3.780 8.926 1.00 84.94 295 LEU A O 1
ATOM 2339 N N . THR A 1 296 ? -23.153 5.651 9.108 1.00 80.12 296 THR A N 1
ATOM 2340 C CA . THR A 1 296 ? -23.522 5.907 10.512 1.00 80.12 296 THR A CA 1
ATOM 2341 C C . THR A 1 296 ? -24.887 6.580 10.683 1.00 80.12 296 THR A C 1
ATOM 2343 O O . THR A 1 296 ? -25.544 6.381 11.703 1.00 80.12 296 THR A O 1
ATOM 2346 N N . HIS A 1 297 ? -25.345 7.366 9.703 1.00 80.44 297 HIS A N 1
ATOM 2347 C CA . HIS A 1 297 ? -26.645 8.035 9.765 1.00 80.44 297 HIS A CA 1
ATOM 2348 C C . HIS A 1 297 ? -27.761 7.151 9.192 1.00 80.44 297 HIS A C 1
ATOM 2350 O O . HIS A 1 297 ? -28.003 7.121 7.991 1.00 80.44 297 HIS A O 1
ATOM 2356 N N . SER A 1 298 ? -28.510 6.492 10.073 1.00 63.12 298 SER A N 1
ATOM 2357 C CA . SER A 1 298 ? -29.652 5.615 9.758 1.00 63.12 298 SER A CA 1
ATOM 2358 C C . SER A 1 298 ? -30.943 6.341 9.328 1.00 63.12 298 SER A C 1
ATOM 2360 O O . SER A 1 298 ? -31.982 5.710 9.139 1.00 63.12 298 SER A O 1
ATOM 2362 N N . ALA A 1 299 ? -30.918 7.663 9.139 1.00 57.25 299 ALA A N 1
ATOM 2363 C CA . ALA A 1 299 ? -32.117 8.453 8.864 1.00 57.25 299 ALA A CA 1
ATOM 2364 C C . ALA A 1 299 ? -32.473 8.496 7.363 1.00 57.25 299 ALA A C 1
ATOM 2366 O O . ALA A 1 299 ? -32.161 9.472 6.684 1.00 57.25 299 ALA A O 1
ATOM 2367 N N . GLY A 1 300 ? -33.126 7.436 6.869 1.00 61.59 300 GLY A N 1
ATOM 2368 C CA . GLY A 1 300 ? -34.190 7.403 5.839 1.00 61.59 300 GLY A CA 1
ATOM 2369 C C . GLY A 1 300 ? -34.096 8.206 4.525 1.00 61.59 300 GLY A C 1
ATOM 2370 O O . GLY A 1 300 ? -35.069 8.226 3.776 1.00 61.59 300 GLY A O 1
ATOM 2371 N N . ARG A 1 301 ? -32.996 8.895 4.202 1.00 77.00 301 ARG A N 1
ATOM 2372 C CA . ARG A 1 301 ? -32.865 9.691 2.969 1.00 77.00 301 ARG A CA 1
ATOM 2373 C C . ARG A 1 301 ? -32.155 8.891 1.879 1.00 77.00 301 ARG A C 1
ATOM 2375 O O . ARG A 1 301 ? -31.008 8.494 2.062 1.00 77.00 301 ARG A O 1
ATOM 2382 N N . ARG A 1 302 ? -32.788 8.786 0.699 1.00 81.88 302 ARG A N 1
ATOM 2383 C CA . ARG A 1 302 ? -32.240 8.177 -0.539 1.00 81.88 302 ARG A CA 1
ATOM 2384 C C . ARG A 1 302 ? -30.796 8.599 -0.865 1.00 81.88 302 ARG A C 1
ATOM 2386 O O . ARG A 1 302 ? -30.030 7.806 -1.398 1.00 81.88 302 ARG A O 1
ATOM 2393 N N . GLN A 1 303 ? -30.396 9.824 -0.513 1.00 81.12 303 GLN A N 1
ATOM 2394 C CA . GLN A 1 303 ? -29.025 10.319 -0.714 1.00 81.12 303 GLN A CA 1
ATOM 2395 C C . GLN A 1 303 ? -27.953 9.468 -0.004 1.00 81.12 303 GLN A C 1
ATOM 2397 O O . GLN A 1 303 ? -26.851 9.319 -0.528 1.00 81.12 303 GLN A O 1
ATOM 2402 N N . PHE A 1 304 ? -28.257 8.874 1.155 1.00 83.50 304 PHE A N 1
ATOM 2403 C CA . PHE A 1 304 ? -27.295 8.049 1.895 1.00 83.50 304 PHE A CA 1
ATOM 2404 C C . PHE A 1 304 ? -27.121 6.649 1.296 1.00 83.50 304 PHE A C 1
ATOM 2406 O O . PHE A 1 304 ? -26.053 6.053 1.439 1.00 83.50 304 PHE A O 1
ATOM 2413 N N . GLU A 1 305 ? -28.124 6.138 0.575 1.00 87.75 305 GLU A N 1
ATOM 2414 C CA . GLU A 1 305 ? -28.011 4.850 -0.113 1.00 87.75 305 GLU A CA 1
ATOM 2415 C C . GLU A 1 305 ? -27.019 4.927 -1.270 1.00 87.75 305 GLU A C 1
ATOM 2417 O O . GLU A 1 305 ? -26.161 4.054 -1.390 1.00 87.75 305 GLU A O 1
ATOM 2422 N N . PHE A 1 306 ? -27.075 5.997 -2.071 1.00 90.31 306 PHE A N 1
ATOM 2423 C CA . PHE A 1 306 ? -26.117 6.215 -3.155 1.00 90.31 306 PHE A CA 1
ATOM 2424 C C . PHE A 1 306 ? -24.679 6.281 -2.630 1.00 90.31 306 PHE A C 1
ATOM 2426 O O . PHE A 1 306 ? -23.807 5.584 -3.139 1.00 90.31 306 PHE A O 1
ATOM 2433 N N . ALA A 1 307 ? -24.439 7.056 -1.567 1.00 91.31 307 ALA A N 1
ATOM 2434 C CA . ALA A 1 307 ? -23.125 7.154 -0.936 1.00 91.31 307 ALA A CA 1
ATOM 2435 C C . ALA A 1 307 ? -22.611 5.787 -0.455 1.00 91.31 307 ALA A C 1
ATOM 2437 O O . ALA A 1 307 ? -21.444 5.453 -0.648 1.00 91.31 307 ALA A O 1
ATOM 2438 N N . ARG A 1 308 ? -23.489 4.961 0.122 1.00 89.44 308 ARG A N 1
ATOM 2439 C CA . ARG A 1 308 ? -23.146 3.605 0.557 1.00 89.44 308 ARG A CA 1
ATOM 2440 C C . ARG A 1 308 ? -22.746 2.709 -0.618 1.00 89.44 308 ARG A C 1
ATOM 2442 O O . ARG A 1 308 ? -21.710 2.053 -0.547 1.00 89.44 308 ARG A O 1
ATOM 2449 N N . TRP A 1 309 ? -23.533 2.700 -1.693 1.00 92.06 309 TRP A N 1
ATOM 2450 C CA . TRP A 1 309 ? -23.222 1.924 -2.898 1.00 92.06 309 TRP A CA 1
ATOM 2451 C C . TRP A 1 309 ? -21.943 2.404 -3.579 1.00 92.06 309 TRP A C 1
ATOM 2453 O O . TRP A 1 309 ? -21.115 1.579 -3.953 1.00 92.06 309 TRP A O 1
ATOM 2463 N N . LEU A 1 310 ? -21.737 3.720 -3.659 1.00 94.06 310 LEU A N 1
ATOM 2464 C CA . LEU A 1 310 ? -20.500 4.311 -4.160 1.00 94.06 310 LEU A CA 1
ATOM 2465 C C . LEU A 1 310 ? -19.296 3.860 -3.325 1.00 94.06 310 LEU A C 1
ATOM 2467 O O . LEU A 1 310 ? -18.282 3.452 -3.885 1.00 94.06 310 LEU A O 1
ATOM 2471 N N . GLY A 1 311 ? -19.417 3.882 -1.995 1.00 93.69 311 GLY A N 1
ATOM 2472 C CA . GLY A 1 311 ? -18.374 3.411 -1.086 1.00 93.69 311 GLY A CA 1
ATOM 2473 C C . GLY A 1 311 ? -18.028 1.939 -1.296 1.00 93.69 311 GLY A C 1
ATOM 2474 O O . GLY A 1 311 ? -16.855 1.612 -1.445 1.00 93.69 311 GLY A O 1
ATOM 2475 N N . TYR A 1 312 ? -19.025 1.052 -1.377 1.00 92.81 312 TYR A N 1
ATOM 2476 C CA . TYR A 1 312 ? -18.780 -0.368 -1.657 1.00 92.81 312 TYR A CA 1
ATOM 2477 C C . TYR A 1 312 ? -18.225 -0.606 -3.064 1.00 92.81 312 TYR A C 1
ATOM 2479 O O . TYR A 1 312 ? -17.334 -1.437 -3.229 1.00 92.81 312 TYR A O 1
ATOM 2487 N N . GLY A 1 313 ? -18.687 0.142 -4.066 1.00 95.06 313 GLY A N 1
ATOM 2488 C CA . GLY A 1 313 ? -18.157 0.080 -5.427 1.00 95.06 313 GLY A CA 1
ATOM 2489 C C . GLY A 1 313 ? -16.675 0.448 -5.473 1.00 95.06 313 GLY A C 1
ATOM 2490 O O . GLY A 1 313 ? -15.859 -0.353 -5.925 1.00 95.06 313 GLY A O 1
ATOM 2491 N N . LEU A 1 314 ? -16.308 1.608 -4.920 1.00 96.12 314 LEU A N 1
ATOM 2492 C CA . LEU A 1 314 ? -14.916 2.068 -4.850 1.00 96.12 314 LEU A CA 1
ATOM 2493 C C . LEU A 1 314 ? -14.037 1.137 -4.012 1.00 96.12 314 LEU A C 1
ATOM 2495 O O . LEU A 1 314 ? -12.902 0.865 -4.394 1.00 96.12 314 LEU A O 1
ATOM 2499 N N . LEU A 1 315 ? -14.558 0.613 -2.900 1.00 94.75 315 LEU A N 1
ATOM 2500 C CA . LEU A 1 315 ? -13.858 -0.376 -2.084 1.00 94.75 315 LEU A CA 1
ATOM 2501 C C . LEU A 1 315 ? -13.590 -1.649 -2.888 1.00 94.75 315 LEU A C 1
ATOM 2503 O O . LEU A 1 315 ? -12.473 -2.147 -2.874 1.00 94.75 315 LEU A O 1
ATOM 2507 N N . THR A 1 316 ? -14.589 -2.158 -3.611 1.00 94.19 316 THR A N 1
ATOM 2508 C CA . THR A 1 316 ? -14.447 -3.361 -4.442 1.00 94.19 316 THR A CA 1
ATOM 2509 C C . THR A 1 316 ? -13.418 -3.138 -5.539 1.00 94.19 316 THR A C 1
ATOM 2511 O O . THR A 1 316 ? -12.504 -3.940 -5.677 1.00 94.19 316 THR A O 1
ATOM 2514 N N . MET A 1 317 ? -13.531 -2.031 -6.278 1.00 96.00 317 MET A N 1
ATOM 2515 C CA . MET A 1 317 ? -12.619 -1.717 -7.377 1.00 96.00 317 MET A CA 1
ATOM 2516 C C . MET A 1 317 ? -11.188 -1.486 -6.892 1.00 96.00 317 MET A C 1
ATOM 2518 O O . MET A 1 317 ? -10.259 -2.023 -7.485 1.00 96.00 317 MET A O 1
ATOM 2522 N N . GLY A 1 318 ? -11.001 -0.747 -5.795 1.00 95.50 318 GLY A N 1
ATOM 2523 C CA . GLY A 1 318 ? -9.683 -0.515 -5.198 1.00 95.50 318 GLY A CA 1
ATOM 2524 C C . GLY A 1 318 ? -9.005 -1.799 -4.726 1.00 95.50 318 GLY A C 1
ATOM 2525 O O . GLY A 1 318 ? -7.787 -1.932 -4.811 1.00 95.50 318 GLY A O 1
ATOM 2526 N N . LEU A 1 319 ? -9.807 -2.768 -4.287 1.00 95.00 319 LEU A N 1
ATOM 2527 C CA . LEU A 1 319 ? -9.375 -4.095 -3.867 1.00 95.00 319 LEU A CA 1
ATOM 2528 C C . LEU A 1 319 ? -9.110 -5.062 -5.036 1.00 95.00 319 LEU A C 1
ATOM 2530 O O . LEU A 1 319 ? -8.726 -6.191 -4.769 1.00 95.00 319 LEU A O 1
ATOM 2534 N N . LEU A 1 320 ? -9.268 -4.677 -6.310 1.00 96.00 320 LEU A N 1
ATOM 2535 C CA . LEU A 1 320 ? -8.893 -5.527 -7.461 1.00 96.00 320 LEU A CA 1
ATOM 2536 C C . LEU A 1 320 ? -7.398 -5.457 -7.821 1.00 96.00 320 LEU A C 1
ATOM 2538 O O . LEU A 1 320 ? -6.927 -6.250 -8.641 1.00 96.00 320 LEU A O 1
ATOM 2542 N N . GLY A 1 321 ? -6.661 -4.526 -7.214 1.00 95.50 321 GLY A N 1
ATOM 2543 C CA . GLY A 1 321 ? -5.229 -4.335 -7.427 1.00 95.50 321 GLY A CA 1
ATOM 2544 C C . GLY A 1 321 ? -4.900 -3.329 -8.531 1.00 95.50 321 GLY A C 1
ATOM 2545 O O . GLY A 1 321 ? -5.671 -3.106 -9.465 1.00 95.50 321 GLY A O 1
ATOM 2546 N N . ALA A 1 322 ? -3.721 -2.713 -8.416 1.00 96.81 322 ALA A N 1
ATOM 2547 C CA . ALA A 1 322 ? -3.277 -1.616 -9.278 1.00 96.81 322 ALA A CA 1
ATOM 2548 C C . ALA A 1 322 ? -3.194 -2.006 -10.765 1.00 96.81 322 ALA A C 1
ATOM 2550 O O . ALA A 1 322 ? -3.626 -1.235 -11.618 1.00 96.81 322 ALA A O 1
ATOM 2551 N N . LEU A 1 323 ? -2.713 -3.218 -11.075 1.00 97.38 323 LEU A N 1
ATOM 2552 C CA . LEU A 1 323 ? -2.608 -3.725 -12.450 1.00 97.38 323 LEU A CA 1
ATOM 2553 C C . LEU A 1 323 ? -3.985 -3.831 -13.118 1.00 97.38 323 LEU A C 1
ATOM 2555 O O . LEU A 1 323 ? -4.195 -3.296 -14.205 1.00 97.38 323 LEU A O 1
ATOM 2559 N N . THR A 1 324 ? -4.945 -4.467 -12.441 1.00 97.50 324 THR A N 1
ATOM 2560 C CA . THR A 1 324 ? -6.319 -4.629 -12.935 1.00 97.50 324 THR A CA 1
ATOM 2561 C C . THR A 1 324 ? -6.982 -3.272 -13.161 1.00 97.50 324 THR A C 1
ATOM 2563 O O . THR A 1 324 ? -7.554 -3.035 -14.223 1.00 97.50 324 THR A O 1
ATOM 2566 N N . ILE A 1 325 ? -6.863 -2.356 -12.190 1.00 97.56 325 ILE A N 1
ATOM 2567 C CA . ILE A 1 325 ? -7.397 -0.990 -12.295 1.00 97.56 325 ILE A CA 1
ATOM 2568 C C . ILE A 1 325 ? -6.766 -0.264 -13.491 1.00 97.56 325 ILE A C 1
ATOM 2570 O O . ILE A 1 325 ? -7.488 0.307 -14.305 1.00 97.56 325 ILE A O 1
ATOM 2574 N N . GLY A 1 326 ? -5.438 -0.314 -13.630 1.00 97.50 326 GLY A N 1
ATOM 2575 C CA . GLY A 1 326 ? -4.705 0.347 -14.709 1.00 97.50 326 GLY A CA 1
ATOM 2576 C C . GLY A 1 326 ? -5.115 -0.145 -16.096 1.00 97.50 326 GLY A C 1
ATOM 2577 O O . GLY A 1 326 ? -5.418 0.664 -16.971 1.00 97.50 326 GLY A O 1
ATOM 2578 N N . LEU A 1 327 ? -5.203 -1.464 -16.288 1.00 97.69 327 LEU A N 1
ATOM 2579 C CA . LEU A 1 327 ? -5.612 -2.063 -17.562 1.00 97.69 327 LEU A CA 1
ATOM 2580 C C . LEU A 1 327 ? -7.063 -1.727 -17.923 1.00 97.69 327 LEU A C 1
ATOM 2582 O O . LEU A 1 327 ? -7.345 -1.379 -19.070 1.00 97.69 327 LEU A O 1
ATOM 2586 N N . VAL A 1 328 ? -7.981 -1.789 -16.952 1.00 97.38 328 VAL A N 1
ATOM 2587 C CA . VAL A 1 328 ? -9.397 -1.459 -17.174 1.00 97.38 328 VAL A CA 1
ATOM 2588 C C . VAL A 1 328 ? -9.566 0.021 -17.508 1.00 97.38 328 VAL A C 1
ATOM 2590 O O . VAL A 1 328 ? -10.235 0.342 -18.486 1.00 97.38 328 VAL A O 1
ATOM 2593 N N . LEU A 1 329 ? -8.934 0.927 -16.755 1.00 96.88 329 LEU A N 1
ATOM 2594 C CA . LEU A 1 329 ? -9.004 2.365 -17.035 1.00 96.88 329 LEU A CA 1
ATOM 2595 C C . LEU A 1 329 ? -8.367 2.718 -18.382 1.00 96.88 329 LEU A C 1
ATOM 2597 O O . LEU A 1 329 ? -8.894 3.568 -19.095 1.00 96.88 329 LEU A O 1
ATOM 2601 N N . ARG A 1 330 ? -7.287 2.032 -18.773 1.00 96.06 330 ARG A N 1
ATOM 2602 C CA . ARG A 1 330 ? -6.689 2.182 -20.105 1.00 96.06 330 ARG A CA 1
ATOM 2603 C C . ARG A 1 330 ? -7.615 1.672 -21.213 1.00 96.06 330 ARG A C 1
ATOM 2605 O O . ARG A 1 330 ? -7.740 2.315 -22.247 1.00 96.06 330 ARG A O 1
ATOM 2612 N N . GLY A 1 331 ? -8.297 0.546 -21.008 1.00 96.31 331 GLY A N 1
ATOM 2613 C CA . GLY A 1 331 ? -9.307 0.048 -21.948 1.00 96.31 331 GLY A CA 1
ATOM 2614 C C . GLY A 1 331 ? -10.486 1.009 -22.095 1.00 96.31 331 GLY A C 1
ATOM 2615 O O . GLY A 1 331 ? -10.921 1.302 -23.209 1.00 96.31 331 GLY A O 1
ATOM 2616 N N . LEU A 1 332 ? -10.963 1.557 -20.977 1.00 95.75 332 LEU A N 1
ATOM 2617 C CA . LEU A 1 332 ? -12.023 2.563 -20.959 1.00 95.75 332 LEU A CA 1
ATOM 2618 C C . LEU A 1 332 ? -11.596 3.857 -21.657 1.00 95.75 332 LEU A C 1
ATOM 2620 O O . LEU A 1 332 ? -12.383 4.414 -22.414 1.00 95.75 332 LEU A O 1
ATOM 2624 N N . SER A 1 333 ? -10.361 4.322 -21.457 1.00 95.38 333 SER A N 1
ATOM 2625 C CA . SER A 1 333 ? -9.888 5.554 -22.093 1.00 95.38 333 SER A CA 1
ATOM 2626 C C . SER A 1 333 ? -9.801 5.428 -23.616 1.00 95.38 333 SER A C 1
ATOM 2628 O O . SER A 1 333 ? -10.219 6.348 -2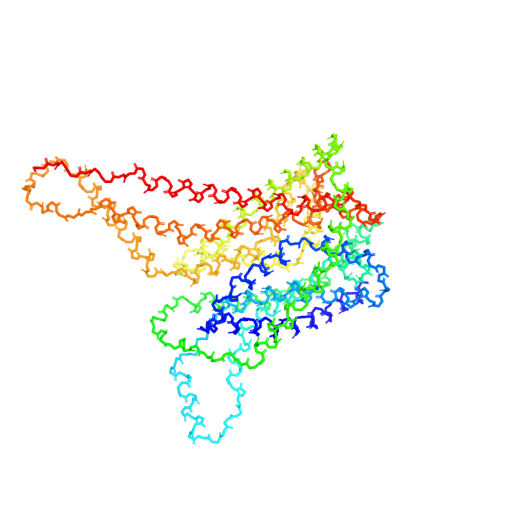4.317 1.00 95.38 333 SER A O 1
ATOM 2630 N N . VAL A 1 334 ? -9.333 4.284 -24.129 1.00 94.38 334 VAL A N 1
ATOM 2631 C CA . VAL A 1 334 ? -9.289 3.994 -25.574 1.00 94.38 334 VAL A CA 1
ATOM 2632 C C . VAL A 1 334 ? -10.703 3.891 -26.147 1.00 94.38 334 VAL A C 1
ATOM 2634 O O . VAL A 1 334 ? -11.038 4.604 -27.086 1.00 94.38 334 VAL A O 1
ATOM 2637 N N . THR A 1 335 ? -11.570 3.081 -25.533 1.00 95.00 335 THR A N 1
ATOM 2638 C CA . THR A 1 335 ? -12.947 2.884 -26.025 1.00 95.00 335 THR A CA 1
ATOM 2639 C C . THR A 1 335 ? -13.780 4.166 -25.998 1.00 95.00 335 THR A C 1
ATOM 2641 O O . THR A 1 335 ? -14.523 4.433 -26.940 1.00 95.00 335 THR A O 1
ATOM 2644 N N . LEU A 1 336 ? -13.646 5.000 -24.962 1.00 94.38 336 LEU A N 1
ATOM 2645 C CA . LEU A 1 336 ? -14.323 6.298 -24.903 1.00 94.38 336 LEU A CA 1
ATOM 2646 C C . LEU A 1 336 ? -13.811 7.260 -25.974 1.00 94.38 336 LEU A C 1
ATOM 2648 O O . LEU A 1 336 ? -14.624 7.955 -26.587 1.00 94.38 336 LEU A O 1
ATOM 2652 N N . ALA A 1 337 ? -12.498 7.288 -26.223 1.00 93.56 337 ALA A N 1
ATOM 2653 C CA . ALA A 1 337 ? -11.918 8.113 -27.276 1.00 93.56 337 ALA A CA 1
ATOM 2654 C C . ALA A 1 337 ? -12.437 7.707 -28.664 1.00 93.56 337 ALA A C 1
ATOM 2656 O O . ALA A 1 337 ? -12.746 8.590 -29.462 1.00 93.56 337 ALA A O 1
ATOM 2657 N N . ASP A 1 338 ? -12.595 6.407 -28.917 1.00 94.75 338 ASP A N 1
ATOM 2658 C CA . ASP A 1 338 ? -13.105 5.887 -30.190 1.00 94.75 338 ASP A CA 1
ATOM 2659 C C . ASP A 1 338 ? -14.604 6.179 -30.381 1.00 94.75 338 ASP A C 1
ATOM 2661 O O . ASP A 1 338 ? -15.025 6.566 -31.468 1.00 94.75 338 ASP A O 1
ATOM 2665 N N . VAL A 1 339 ? -15.419 6.033 -29.328 1.00 95.38 339 VAL A N 1
ATOM 2666 C CA . VAL A 1 339 ? -16.885 6.195 -29.415 1.00 95.38 339 VAL A CA 1
ATOM 2667 C C . VAL A 1 339 ? -17.319 7.660 -29.421 1.00 95.38 339 VAL A C 1
ATOM 2669 O O . VAL A 1 339 ? -18.243 8.032 -30.138 1.00 95.38 339 VAL A O 1
ATOM 2672 N N . THR A 1 340 ? -16.699 8.496 -28.588 1.00 92.69 340 THR A N 1
ATOM 2673 C CA . THR A 1 340 ? -17.167 9.875 -28.348 1.00 92.69 340 THR A CA 1
ATOM 2674 C C . THR A 1 340 ? -16.270 10.939 -28.975 1.00 92.69 340 THR A C 1
ATOM 2676 O O . THR A 1 340 ? -16.624 12.117 -28.978 1.00 92.69 340 THR A O 1
ATOM 2679 N N . GLY A 1 341 ? -15.072 10.563 -29.436 1.00 90.50 341 GLY A N 1
ATOM 2680 C CA . GLY A 1 341 ? -14.010 11.509 -29.780 1.00 90.50 341 GLY A CA 1
ATOM 2681 C C . GLY A 1 341 ? -13.409 12.234 -28.565 1.00 90.50 341 GLY A C 1
ATOM 2682 O O . GLY A 1 341 ? -12.429 12.967 -28.713 1.00 90.50 341 GLY A O 1
ATOM 2683 N N . TRP A 1 342 ? -13.952 12.046 -27.352 1.00 84.31 342 TRP A N 1
ATOM 2684 C CA . TRP A 1 342 ? -13.455 12.698 -26.145 1.00 84.31 342 TRP A CA 1
ATOM 2685 C C . TRP A 1 342 ? -12.210 11.991 -25.630 1.00 84.31 342 TRP A C 1
ATOM 2687 O O . TRP A 1 342 ? -12.262 10.966 -24.949 1.00 84.31 342 TRP A O 1
ATOM 2697 N N . ARG A 1 343 ? -11.061 12.604 -25.892 1.00 83.12 343 ARG A N 1
ATOM 2698 C CA . ARG A 1 343 ? -9.795 12.227 -25.269 1.00 83.12 343 ARG A CA 1
ATOM 2699 C C . ARG A 1 343 ? -9.681 12.943 -23.931 1.00 83.12 343 ARG A C 1
ATOM 2701 O O . ARG A 1 343 ? -9.094 14.020 -23.848 1.00 83.12 343 ARG A O 1
ATOM 2708 N N . MET A 1 344 ? -10.257 12.358 -22.877 1.00 78.00 344 MET A N 1
ATOM 2709 C CA . MET A 1 344 ? -9.898 12.780 -21.520 1.00 78.00 344 MET A CA 1
ATOM 2710 C C . MET A 1 344 ? -8.379 12.705 -21.376 1.00 78.00 344 MET A C 1
ATOM 2712 O O . MET A 1 344 ? -7.755 11.727 -21.795 1.00 78.00 344 MET A O 1
ATOM 2716 N N . SER A 1 345 ? -7.787 13.742 -20.791 1.00 83.31 345 SER A N 1
ATOM 2717 C CA . SER A 1 345 ? -6.347 13.776 -20.599 1.00 83.31 345 SER A CA 1
ATOM 2718 C C . SER A 1 345 ? -5.927 12.600 -19.702 1.00 83.31 345 SER A C 1
ATOM 2720 O O . SER A 1 345 ? -6.528 12.341 -18.658 1.00 83.31 345 SER A O 1
ATOM 2722 N N . LEU A 1 346 ? -4.885 11.870 -20.110 1.00 82.50 346 LEU A N 1
ATOM 2723 C CA . LEU A 1 346 ? -4.303 10.759 -19.342 1.00 82.50 346 LEU A CA 1
ATOM 2724 C C . LEU A 1 346 ? -4.024 11.087 -17.851 1.00 82.50 346 LEU A C 1
ATOM 2726 O O . LEU A 1 346 ? -4.244 10.204 -17.022 1.00 82.50 346 LEU A O 1
ATOM 2730 N N . PRO A 1 347 ? -3.663 12.330 -17.449 1.00 91.69 347 PRO A N 1
ATOM 2731 C CA . PRO A 1 347 ? -3.553 12.701 -16.035 1.00 91.69 347 PRO A CA 1
ATOM 2732 C C . PRO A 1 347 ? -4.816 12.454 -15.205 1.00 91.69 347 PRO A C 1
ATOM 2734 O O . PRO A 1 347 ? -4.710 12.075 -14.040 1.00 91.69 347 PRO A O 1
ATOM 2737 N N . LEU A 1 348 ? -6.011 12.653 -15.778 1.00 94.62 348 LEU A N 1
ATOM 2738 C CA . LEU A 1 348 ? -7.270 12.440 -15.059 1.00 94.62 348 LEU A CA 1
ATOM 2739 C C . LEU A 1 348 ? -7.533 10.952 -14.822 1.00 94.62 348 LEU A C 1
ATOM 2741 O O . LEU A 1 348 ? -7.957 10.575 -13.730 1.00 94.62 348 LEU A O 1
ATOM 2745 N N . TRP A 1 349 ? -7.226 10.104 -15.808 1.00 96.00 349 TRP A N 1
ATOM 2746 C CA . TRP A 1 349 ? -7.312 8.649 -15.664 1.00 96.00 349 TRP A CA 1
ATOM 2747 C C . TRP A 1 349 ? -6.335 8.131 -14.612 1.00 96.00 349 TRP A C 1
ATOM 2749 O O . TRP A 1 349 ? -6.720 7.320 -13.770 1.00 96.00 349 TRP A O 1
ATOM 2759 N N . LEU A 1 350 ? -5.102 8.645 -14.612 1.00 96.38 350 LEU A N 1
ATOM 2760 C CA . LEU A 1 350 ? -4.110 8.324 -13.591 1.00 96.38 350 LEU A CA 1
ATOM 2761 C C . LEU A 1 350 ? -4.589 8.747 -12.193 1.00 96.38 350 LEU A C 1
ATOM 2763 O O . LEU A 1 350 ? -4.579 7.929 -11.276 1.00 96.38 350 LEU A O 1
ATOM 2767 N N . LEU A 1 351 ? -5.072 9.985 -12.029 1.00 97.38 351 LEU A N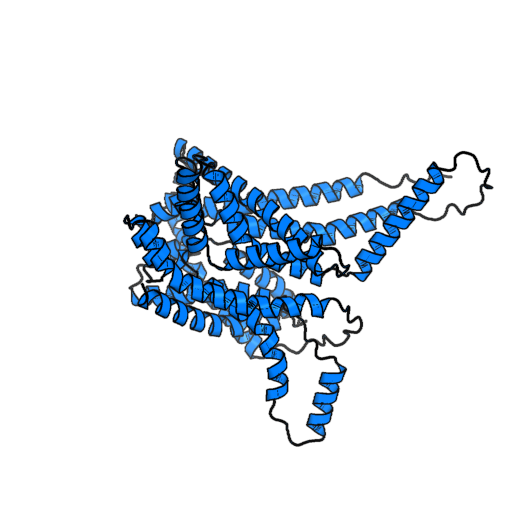 1
ATOM 2768 C CA . LEU A 1 351 ? -5.615 10.467 -10.754 1.00 97.38 351 LEU A CA 1
ATOM 2769 C C . LEU A 1 351 ? -6.779 9.590 -10.272 1.00 97.38 351 LEU A C 1
ATOM 2771 O O . LEU A 1 351 ? -6.795 9.186 -9.110 1.00 97.38 351 LEU A O 1
ATOM 2775 N N . ALA A 1 352 ? -7.721 9.251 -11.157 1.00 97.25 352 ALA A N 1
ATOM 2776 C CA . ALA A 1 352 ? -8.839 8.367 -10.836 1.00 97.25 352 ALA A CA 1
ATOM 2777 C C . ALA A 1 352 ? -8.359 6.973 -10.402 1.00 97.25 352 ALA A C 1
ATOM 2779 O O . ALA A 1 352 ? -8.814 6.462 -9.379 1.00 97.25 352 ALA A O 1
ATOM 2780 N N . GLY A 1 353 ? -7.399 6.386 -11.123 1.00 97.44 353 GLY A N 1
ATOM 2781 C CA . GLY A 1 353 ? -6.800 5.098 -10.774 1.00 97.44 353 GLY A CA 1
ATOM 2782 C C . GLY A 1 353 ? -6.146 5.110 -9.395 1.00 97.44 353 GLY A C 1
ATOM 2783 O O . GLY A 1 353 ? -6.401 4.214 -8.588 1.00 97.44 353 GLY A O 1
ATOM 2784 N N . VAL A 1 354 ? -5.365 6.151 -9.085 1.00 97.62 354 VAL A N 1
ATOM 2785 C CA . VAL A 1 354 ? -4.706 6.293 -7.777 1.00 97.62 354 VAL A CA 1
ATOM 2786 C C . VAL A 1 354 ? -5.740 6.481 -6.667 1.00 97.62 354 VAL A C 1
ATOM 2788 O O . VAL A 1 354 ? -5.634 5.815 -5.638 1.00 97.62 354 VAL A O 1
ATOM 2791 N N . VAL A 1 355 ? -6.775 7.309 -6.875 1.00 98.19 355 VAL A N 1
ATOM 2792 C CA . VAL A 1 355 ? -7.887 7.485 -5.919 1.00 98.19 355 VAL A CA 1
ATOM 2793 C C . VAL A 1 355 ? -8.578 6.152 -5.637 1.00 98.19 355 VAL A C 1
ATOM 2795 O O . VAL A 1 355 ? -8.766 5.812 -4.470 1.00 98.19 355 VAL A O 1
ATOM 2798 N N . ILE A 1 356 ? -8.918 5.382 -6.676 1.00 97.69 356 ILE A N 1
ATOM 2799 C CA .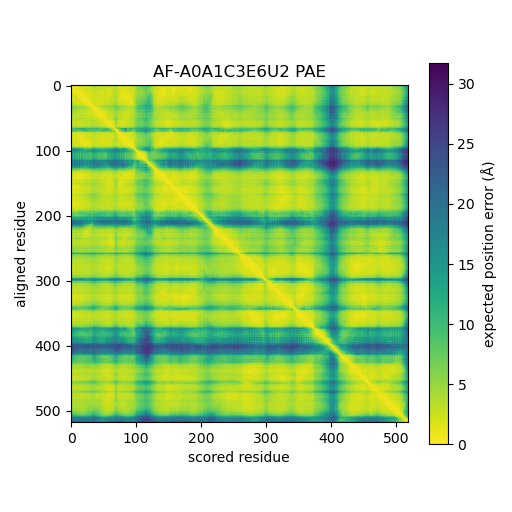 ILE A 1 356 ? -9.565 4.070 -6.536 1.00 97.69 356 ILE A CA 1
ATOM 2800 C C . ILE A 1 356 ? -8.653 3.107 -5.763 1.00 97.69 356 ILE A C 1
ATOM 2802 O O . ILE A 1 356 ? -9.111 2.490 -4.804 1.00 97.69 356 ILE A O 1
ATOM 2806 N N . LYS A 1 357 ? -7.359 3.023 -6.107 1.00 96.75 357 LYS A N 1
ATOM 2807 C CA . LYS A 1 357 ? -6.382 2.141 -5.440 1.00 96.75 357 LYS A CA 1
ATOM 2808 C C . LYS A 1 357 ? -6.252 2.431 -3.944 1.00 96.75 357 LYS A C 1
ATOM 2810 O O . LYS A 1 357 ? -6.212 1.500 -3.144 1.00 96.75 357 LYS A O 1
ATOM 2815 N N . ILE A 1 358 ? -6.149 3.700 -3.548 1.00 97.06 358 ILE A N 1
ATOM 2816 C CA . ILE A 1 358 ? -5.910 4.066 -2.139 1.00 97.06 358 ILE A CA 1
ATOM 2817 C C . ILE A 1 358 ? -7.197 4.176 -1.314 1.00 97.06 358 ILE A C 1
ATOM 2819 O O . ILE A 1 358 ? -7.133 4.224 -0.082 1.00 97.06 358 ILE A O 1
ATOM 2823 N N . PHE A 1 359 ? -8.366 4.197 -1.962 1.00 97.31 359 PHE A N 1
ATOM 2824 C CA . PHE A 1 359 ? -9.658 4.319 -1.291 1.00 97.31 359 PHE A CA 1
ATOM 2825 C C . PHE A 1 359 ? -9.904 3.244 -0.214 1.00 97.31 359 PHE A C 1
ATOM 2827 O O . PHE A 1 359 ? -10.296 3.634 0.887 1.00 97.31 359 PHE A O 1
ATOM 2834 N N . PRO A 1 360 ? -9.632 1.935 -0.426 1.00 95.00 360 PRO A N 1
ATOM 2835 C CA . PRO A 1 360 ? -9.788 0.917 0.615 1.00 95.00 360 PRO A CA 1
ATOM 2836 C C . PRO A 1 360 ? -9.028 1.236 1.904 1.00 95.00 360 PRO A C 1
ATOM 2838 O O . PRO A 1 360 ? -9.571 1.092 2.998 1.00 95.00 360 PRO A O 1
ATOM 2841 N N . LEU A 1 361 ? -7.788 1.720 1.778 1.00 92.81 361 LEU A N 1
ATOM 2842 C CA . LEU A 1 361 ? -6.959 2.102 2.918 1.00 92.81 361 LEU A CA 1
ATOM 2843 C C . LEU A 1 361 ? -7.512 3.359 3.606 1.00 92.81 361 LEU A C 1
ATOM 2845 O O . LEU A 1 361 ? -7.654 3.379 4.828 1.00 92.81 361 LEU A O 1
ATOM 2849 N N . ALA A 1 362 ? -7.874 4.387 2.831 1.00 95.50 362 ALA A N 1
ATOM 2850 C CA . ALA A 1 362 ? -8.483 5.611 3.353 1.00 95.50 362 ALA A CA 1
ATOM 2851 C C . ALA A 1 362 ? -9.785 5.323 4.119 1.00 95.50 362 ALA A C 1
ATOM 2853 O O . ALA A 1 362 ? -10.004 5.849 5.212 1.00 95.50 362 ALA A O 1
ATOM 2854 N N . TRP A 1 363 ? -10.625 4.448 3.569 1.00 93.81 363 TRP A N 1
ATOM 2855 C CA . TRP A 1 363 ? -11.894 4.040 4.156 1.00 93.81 363 TRP A CA 1
ATOM 2856 C C . TRP A 1 363 ? -11.720 3.192 5.414 1.00 93.81 363 TRP A C 1
ATOM 2858 O O . TRP A 1 363 ? -12.386 3.456 6.419 1.00 93.81 363 TRP A O 1
ATOM 2868 N N . LEU A 1 364 ? -10.788 2.233 5.402 1.00 89.44 364 LEU A N 1
ATOM 2869 C CA . LEU A 1 364 ? -10.433 1.437 6.576 1.00 89.44 364 LEU A CA 1
ATOM 2870 C C . LEU A 1 364 ? -10.012 2.344 7.732 1.00 89.44 364 LEU A C 1
ATOM 2872 O O . LEU A 1 364 ? -10.543 2.232 8.839 1.00 89.44 364 LEU A O 1
ATOM 2876 N N . VAL A 1 365 ? -9.088 3.275 7.488 1.00 88.81 365 VAL A N 1
ATOM 2877 C CA . VAL A 1 365 ? -8.599 4.104 8.585 1.00 88.81 365 VAL A CA 1
ATOM 2878 C C . VAL A 1 365 ? -9.630 5.136 9.035 1.00 88.81 365 VAL A C 1
ATOM 2880 O O . VAL A 1 365 ? -9.760 5.355 10.237 1.00 88.81 365 VAL A O 1
ATOM 2883 N N . GLU A 1 366 ? -10.420 5.731 8.141 1.00 91.00 366 GLU A N 1
ATOM 2884 C CA . GLU A 1 366 ? -11.506 6.617 8.574 1.00 91.00 366 GLU A CA 1
ATOM 2885 C C . GLU A 1 366 ? -12.549 5.856 9.411 1.00 91.00 366 GLU A C 1
ATOM 2887 O O . GLU A 1 366 ? -12.970 6.358 10.454 1.00 91.00 366 GLU A O 1
ATOM 2892 N N . SER A 1 367 ? -12.878 4.612 9.046 1.00 86.38 367 SER A N 1
ATOM 2893 C CA . SER A 1 367 ? -13.742 3.735 9.852 1.00 86.38 367 SER A CA 1
ATOM 2894 C C . SER A 1 367 ? -13.146 3.476 11.243 1.00 86.38 367 SER A C 1
ATOM 2896 O O . SER A 1 367 ? -13.849 3.512 12.254 1.00 86.38 367 SER A O 1
ATOM 2898 N N . MET A 1 368 ? -11.826 3.288 11.323 1.00 83.69 368 MET A N 1
ATOM 2899 C CA . MET A 1 368 ? -11.098 3.106 12.584 1.00 83.69 368 MET A CA 1
ATOM 2900 C C . MET A 1 368 ? -11.012 4.384 13.428 1.00 83.69 368 MET A C 1
ATOM 2902 O O . MET A 1 368 ? -11.036 4.329 14.658 1.00 83.69 368 MET A O 1
ATOM 2906 N N . LEU A 1 369 ? -10.899 5.550 12.793 1.00 85.19 369 LEU A N 1
ATOM 2907 C CA . LEU A 1 369 ? -10.924 6.835 13.485 1.00 85.19 369 LEU A CA 1
ATOM 2908 C C . LEU A 1 369 ? -12.317 7.134 14.034 1.00 85.19 369 LEU A C 1
ATOM 2910 O O . LEU A 1 369 ? -12.422 7.678 15.131 1.00 85.19 369 LEU A O 1
ATOM 2914 N N . GLN A 1 370 ? -13.371 6.760 13.310 1.00 83.38 370 GLN A N 1
ATOM 2915 C CA . GLN A 1 370 ? -14.751 6.924 13.762 1.00 83.38 370 GLN A CA 1
ATOM 2916 C C . GLN A 1 370 ? -15.101 5.976 14.907 1.00 83.38 370 GLN A C 1
ATOM 2918 O O . GLN A 1 370 ? -15.707 6.418 15.877 1.00 83.38 370 GLN A O 1
ATOM 2923 N N . SER A 1 371 ? -14.648 4.719 14.868 1.00 76.69 371 SER A N 1
ATOM 2924 C CA . SER A 1 371 ? -14.891 3.771 15.966 1.00 76.69 371 SER A CA 1
ATOM 2925 C C . SER A 1 371 ? -14.187 4.159 17.272 1.00 76.69 371 SER A C 1
ATOM 2927 O O . SER A 1 371 ? -14.644 3.809 18.358 1.00 76.69 371 SER A O 1
ATOM 2929 N N . ARG A 1 372 ? -13.079 4.907 17.188 1.00 74.69 372 ARG A N 1
ATOM 2930 C CA . ARG A 1 372 ? -12.344 5.423 18.356 1.00 74.69 372 ARG A CA 1
ATOM 2931 C C . ARG A 1 372 ? -12.810 6.791 18.829 1.00 74.69 372 ARG A C 1
ATOM 2933 O O . ARG A 1 372 ? -12.407 7.218 19.911 1.00 74.69 372 ARG A O 1
ATOM 2940 N N . GLN A 1 373 ? -13.601 7.500 18.032 1.00 69.38 373 GLN A N 1
ATOM 2941 C CA . GLN A 1 373 ? -14.117 8.794 18.437 1.00 69.38 373 GLN A CA 1
ATOM 2942 C C . GLN A 1 373 ? -15.146 8.580 19.553 1.00 69.38 373 GLN A C 1
ATOM 2944 O O . GLN A 1 373 ? -16.123 7.862 19.345 1.00 69.38 373 GLN A O 1
ATOM 2949 N N . PRO A 1 374 ? -14.957 9.174 20.747 1.00 63.56 374 PRO A N 1
ATOM 2950 C CA . PRO A 1 374 ? -15.949 9.107 21.809 1.00 6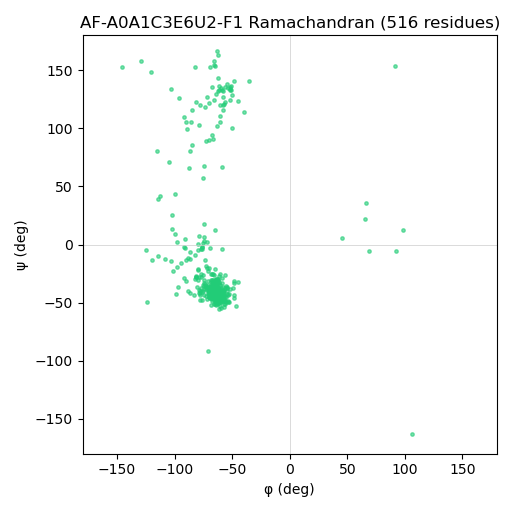3.56 374 PRO A CA 1
ATOM 2951 C C . PRO A 1 374 ? -17.183 9.882 21.346 1.00 63.56 374 PRO A C 1
ATOM 2953 O O . PRO A 1 374 ? -17.272 11.094 21.548 1.00 63.56 374 PRO A O 1
ATOM 2956 N N . ALA A 1 375 ? -18.117 9.188 20.692 1.00 63.16 375 ALA A N 1
ATOM 2957 C CA . ALA A 1 375 ? -19.320 9.776 20.113 1.00 63.16 375 ALA A CA 1
ATOM 2958 C C . ALA A 1 375 ? -20.069 10.623 21.149 1.00 63.16 375 ALA A C 1
ATOM 2960 O O . ALA A 1 375 ? -20.486 11.729 20.834 1.00 63.16 375 ALA A O 1
ATOM 2961 N N . ALA A 1 376 ? -20.106 10.164 22.406 1.00 58.72 376 ALA A N 1
ATOM 2962 C CA . ALA A 1 376 ? -20.689 10.888 23.533 1.00 58.72 376 ALA A CA 1
ATOM 2963 C C . ALA A 1 376 ? -19.947 12.192 23.891 1.00 58.72 376 ALA A C 1
ATOM 2965 O O . ALA A 1 376 ? -20.579 13.198 24.195 1.00 58.72 376 ALA A O 1
ATOM 2966 N N . ALA A 1 377 ? -18.611 12.215 23.844 1.00 62.84 377 ALA A N 1
ATOM 2967 C CA . ALA A 1 377 ? -17.852 13.429 24.155 1.00 62.84 377 ALA A CA 1
ATOM 2968 C C . ALA A 1 377 ? -17.914 14.441 23.004 1.00 62.84 377 ALA A C 1
ATOM 2970 O O . ALA A 1 377 ? -17.969 15.644 23.244 1.00 62.84 377 ALA A O 1
ATOM 2971 N N . LEU A 1 378 ? -17.942 13.965 21.755 1.00 64.62 378 LEU A N 1
ATOM 2972 C CA . LEU A 1 378 ? -18.108 14.820 20.580 1.00 64.62 378 LEU A CA 1
ATOM 2973 C C . LEU A 1 378 ? -19.537 15.345 20.441 1.00 64.62 378 LEU A C 1
ATOM 2975 O O . LEU A 1 378 ? -19.695 16.507 20.086 1.00 64.62 378 LEU A O 1
ATOM 2979 N N . SER A 1 379 ? -20.560 14.544 20.748 1.00 67.75 379 SER A N 1
ATOM 2980 C CA . SER A 1 379 ? -21.952 15.003 20.755 1.00 67.75 379 SER A CA 1
ATOM 2981 C C . SER A 1 379 ? -22.188 16.020 21.867 1.00 67.75 379 SER A C 1
ATOM 2983 O O . SER A 1 379 ? -22.794 17.056 21.612 1.00 67.75 379 SER A O 1
ATOM 2985 N N . LEU A 1 380 ? -21.637 15.789 23.065 1.00 69.75 380 LEU A N 1
ATOM 2986 C CA . LEU A 1 380 ? -21.693 16.744 24.172 1.00 69.75 380 LEU A CA 1
ATOM 2987 C C . LEU A 1 380 ? -20.937 18.031 23.825 1.00 69.75 380 LEU A C 1
ATOM 2989 O O . LEU A 1 380 ? -21.453 19.125 24.039 1.00 69.75 380 LEU A O 1
ATOM 2993 N N . ALA A 1 381 ? -19.760 17.920 23.204 1.00 67.62 381 ALA A N 1
ATOM 2994 C CA . ALA A 1 381 ? -19.027 19.064 22.676 1.00 67.62 381 ALA A CA 1
ATOM 2995 C C . ALA A 1 381 ? -19.841 19.851 21.635 1.00 67.62 381 ALA A C 1
ATOM 2997 O O . ALA A 1 381 ? -19.918 21.074 21.722 1.00 67.62 381 ALA A O 1
ATOM 2998 N N . ASP A 1 382 ? -20.465 19.173 20.667 1.00 70.88 382 ASP A N 1
ATOM 2999 C CA . ASP A 1 382 ? -21.267 19.810 19.615 1.00 70.88 382 ASP A CA 1
ATOM 3000 C C . ASP A 1 382 ? -22.514 20.487 20.194 1.00 70.88 382 ASP A C 1
ATOM 3002 O O . ASP A 1 382 ? -22.844 21.610 19.819 1.00 70.88 382 ASP A O 1
ATOM 3006 N N . GLN A 1 383 ? -23.171 19.848 21.163 1.00 76.25 383 GLN A N 1
ATOM 3007 C CA . GLN A 1 383 ? -24.337 20.403 21.841 1.00 76.25 383 GLN A CA 1
ATOM 3008 C C . GLN A 1 383 ? -23.965 21.641 22.668 1.00 76.25 383 GLN A C 1
ATOM 3010 O O . GLN A 1 383 ? -24.653 22.657 22.583 1.00 76.25 383 GLN A O 1
ATOM 3015 N N . VAL A 1 384 ? -22.836 21.613 23.387 1.00 73.75 384 VAL A N 1
ATOM 3016 C CA . VAL A 1 384 ? -22.308 22.781 24.111 1.00 73.75 384 VAL A CA 1
ATOM 3017 C C . VAL A 1 384 ? -21.952 23.914 23.145 1.00 73.75 384 VAL A C 1
ATOM 3019 O O . VAL A 1 384 ? -22.331 25.057 23.394 1.00 73.75 384 VAL A O 1
ATOM 3022 N N . LEU A 1 385 ? -21.291 23.618 22.020 1.00 71.25 385 LEU A N 1
ATOM 3023 C CA . LEU A 1 385 ? -20.940 24.612 20.997 1.00 71.25 385 LEU A CA 1
ATOM 3024 C C . LEU A 1 385 ? -22.186 25.257 20.369 1.00 71.25 385 LEU A C 1
ATOM 3026 O O . LEU A 1 385 ? -22.235 26.480 20.237 1.00 71.25 385 LEU A O 1
ATOM 3030 N N . ARG A 1 386 ? -23.214 24.465 20.035 1.00 78.69 386 ARG A N 1
ATOM 3031 C CA . ARG A 1 386 ? -24.487 24.969 19.486 1.00 78.69 386 ARG A CA 1
ATOM 3032 C C . ARG A 1 386 ? -25.240 25.836 20.488 1.00 78.69 386 ARG A C 1
ATOM 3034 O O . ARG A 1 386 ? -25.696 26.916 20.122 1.00 78.69 386 ARG A O 1
ATOM 3041 N N . LEU A 1 387 ? -25.337 25.403 21.747 1.00 76.19 387 LEU A N 1
ATOM 3042 C CA . LEU A 1 387 ? -25.993 26.175 22.807 1.00 76.19 387 LEU A CA 1
ATOM 3043 C C . LEU A 1 387 ? -25.250 27.486 23.095 1.00 76.19 387 LEU A C 1
ATOM 3045 O O . LEU A 1 387 ? -25.886 28.516 23.323 1.00 76.19 387 LEU A O 1
ATOM 3049 N N . HIS A 1 388 ? -23.915 27.476 23.048 1.00 70.75 388 HIS A N 1
ATOM 3050 C CA . HIS A 1 388 ? -23.113 28.682 23.238 1.00 70.75 388 HIS A CA 1
ATOM 3051 C C . HIS A 1 388 ? -23.264 29.657 22.065 1.00 70.75 388 HIS A C 1
ATOM 3053 O O . HIS A 1 388 ? -23.530 30.838 22.284 1.00 70.75 388 HIS A O 1
ATOM 3059 N N . GLY A 1 389 ? -23.195 29.153 20.827 1.00 71.75 389 GLY A N 1
ATOM 3060 C CA . GLY A 1 389 ? -23.456 29.944 19.624 1.00 71.75 389 GLY A CA 1
ATOM 3061 C C . GLY A 1 389 ? -24.854 30.566 19.639 1.00 71.75 389 GLY A C 1
ATOM 3062 O O . GLY A 1 389 ? -24.991 31.767 19.430 1.00 71.75 389 GLY A O 1
ATOM 3063 N N . GLN A 1 390 ? -25.890 29.793 19.981 1.00 76.00 390 GLN A N 1
ATOM 3064 C CA . GLN A 1 390 ? -27.263 30.304 20.081 1.00 76.00 390 GLN A CA 1
ATOM 3065 C C . GLN A 1 390 ? -27.443 31.356 21.183 1.00 76.00 390 GLN A C 1
ATOM 3067 O O . GLN A 1 390 ? -28.189 32.310 20.981 1.00 76.00 390 GLN A O 1
ATOM 3072 N N . ARG A 1 391 ? -26.770 31.227 22.337 1.00 67.88 391 ARG A N 1
ATOM 3073 C CA . ARG A 1 391 ? -26.814 32.256 23.393 1.00 67.88 391 ARG A CA 1
ATOM 3074 C C . ARG A 1 391 ? -26.177 33.570 22.947 1.00 67.88 391 ARG A C 1
ATOM 3076 O O . ARG A 1 391 ? -26.730 34.622 23.246 1.00 67.88 391 ARG A O 1
ATOM 3083 N N . ILE A 1 392 ? -25.054 33.513 22.229 1.00 67.50 392 ILE A N 1
ATOM 3084 C CA . ILE A 1 392 ? -24.399 34.708 21.676 1.00 67.50 392 ILE A CA 1
ATOM 3085 C C . ILE A 1 392 ? -25.314 35.378 20.646 1.00 67.50 392 ILE A C 1
ATOM 3087 O O . ILE A 1 392 ? -25.564 36.575 20.743 1.00 67.50 392 ILE A O 1
ATOM 3091 N N . TRP A 1 393 ? -25.897 34.601 19.729 1.00 58.97 393 TRP A N 1
ATOM 3092 C CA . TRP A 1 393 ? -26.852 35.124 18.749 1.00 58.97 393 TRP A CA 1
ATOM 3093 C C . TRP A 1 393 ? -28.109 35.719 19.394 1.00 58.97 393 TRP A C 1
ATOM 3095 O O . TRP A 1 393 ? -28.549 36.778 18.969 1.00 58.97 393 TRP A O 1
ATOM 3105 N N . ARG A 1 394 ? -28.657 35.116 20.460 1.00 65.06 394 ARG A N 1
ATOM 3106 C CA . ARG A 1 394 ? -29.798 35.696 21.196 1.00 65.06 394 ARG A CA 1
ATOM 3107 C C . ARG A 1 394 ? -29.449 37.002 21.912 1.00 65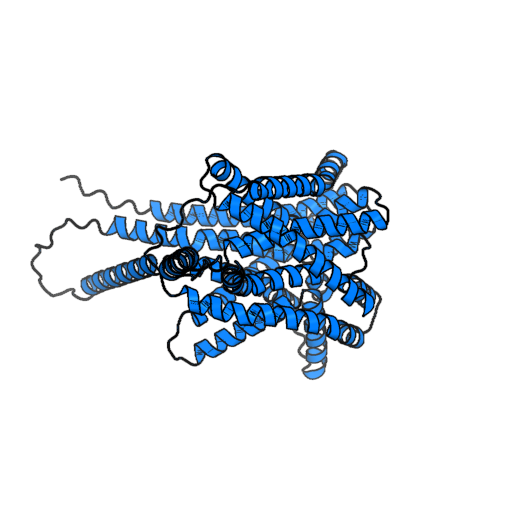.06 394 ARG A C 1
ATOM 3109 O O . ARG A 1 394 ? -30.288 37.890 21.943 1.00 65.06 394 ARG A O 1
ATOM 3116 N N . ARG A 1 395 ? -28.227 37.138 22.443 1.00 61.53 395 ARG A N 1
ATOM 3117 C CA . ARG A 1 395 ? -27.752 38.401 23.040 1.00 61.53 395 ARG A CA 1
ATOM 3118 C C . ARG A 1 395 ? -27.559 39.505 22.001 1.00 61.53 395 ARG A C 1
ATOM 3120 O O . ARG A 1 395 ? -27.810 40.656 22.313 1.00 61.53 395 ARG A O 1
ATOM 3127 N N . LEU A 1 396 ? -27.135 39.161 20.785 1.00 56.03 396 LEU A N 1
ATOM 3128 C CA . LEU A 1 396 ? -26.990 40.129 19.690 1.00 56.03 396 LEU A CA 1
ATOM 3129 C C . LEU A 1 396 ? -28.332 40.482 19.027 1.00 56.03 396 LEU A C 1
ATOM 3131 O O . LEU A 1 396 ? -28.482 41.581 18.510 1.00 56.03 396 LEU A O 1
ATOM 3135 N N . ALA A 1 397 ? -29.307 39.570 19.054 1.00 55.53 397 ALA A N 1
ATOM 3136 C CA . ALA A 1 397 ? -30.622 39.762 18.443 1.00 55.53 397 ALA A CA 1
ATOM 3137 C C . ALA A 1 397 ? -31.653 40.469 19.348 1.00 55.53 397 ALA A C 1
ATOM 3139 O O . ALA A 1 397 ? -32.739 40.785 18.873 1.00 55.53 397 ALA A O 1
ATOM 314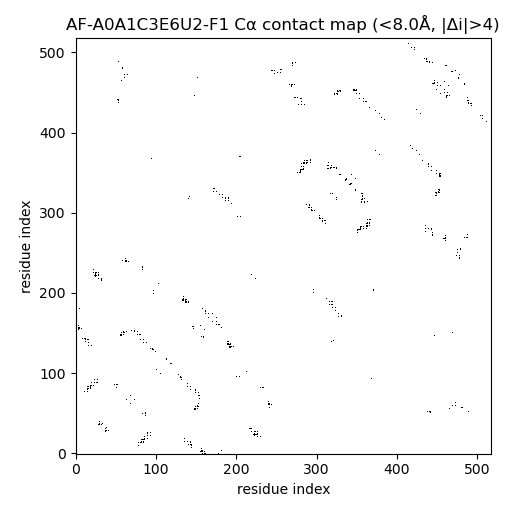0 N N . GLN A 1 398 ? -31.346 40.729 20.625 1.00 50.00 398 GLN A N 1
ATOM 3141 C CA . GLN A 1 398 ? -32.190 41.541 21.514 1.00 50.00 398 GLN A CA 1
ATOM 3142 C C . GLN A 1 398 ? -31.459 42.826 21.936 1.00 50.00 398 GLN A C 1
ATOM 3144 O O . GLN A 1 398 ? -30.915 42.876 23.036 1.00 50.00 398 GLN A O 1
ATOM 3149 N N . PRO A 1 399 ? -31.434 43.867 21.082 1.00 50.97 399 PRO A N 1
ATOM 3150 C CA . PRO A 1 399 ? -30.855 45.158 21.445 1.00 50.97 399 PRO A CA 1
ATOM 3151 C C . PRO A 1 399 ? -31.714 45.992 22.419 1.00 50.97 399 PRO A C 1
ATOM 3153 O O . PRO A 1 399 ? -31.183 46.933 22.994 1.00 50.97 399 PRO A O 1
ATOM 3156 N N . GLU A 1 400 ? -32.995 45.663 22.655 1.00 52.25 400 GLU A N 1
ATOM 3157 C CA . GLU A 1 400 ? -33.926 46.611 23.311 1.00 52.25 400 GLU A CA 1
ATOM 3158 C C . GLU A 1 400 ? -34.664 46.132 24.570 1.00 52.25 400 GLU A C 1
ATOM 3160 O O . GLU A 1 400 ? -35.347 46.929 25.210 1.00 52.25 400 GLU A O 1
ATOM 3165 N N . MET A 1 401 ? -34.536 44.874 25.000 1.00 47.44 401 MET A N 1
ATOM 3166 C CA . MET A 1 401 ? -35.183 44.475 26.255 1.00 47.44 401 MET A CA 1
ATOM 3167 C C . MET A 1 401 ? -34.275 44.799 27.437 1.00 47.44 401 MET A C 1
ATOM 3169 O O . MET A 1 401 ? -33.277 44.114 27.655 1.00 47.44 401 MET A O 1
ATOM 3173 N N . GLY A 1 402 ? -34.640 45.856 28.174 1.00 53.22 402 GLY A N 1
ATOM 3174 C CA . GLY A 1 402 ? -34.038 46.328 29.425 1.00 53.22 402 GLY A CA 1
ATOM 3175 C C . GLY A 1 402 ? -34.074 45.283 30.539 1.00 53.22 402 GLY A C 1
ATOM 3176 O O . GLY A 1 402 ? -34.779 45.433 31.531 1.00 53.22 402 GLY A O 1
ATOM 3177 N N . PHE A 1 403 ? -33.322 44.202 30.350 1.00 46.97 403 PHE A N 1
ATOM 3178 C CA . PHE A 1 403 ? -33.092 43.179 31.349 1.00 46.97 403 PHE A CA 1
ATOM 3179 C C . PHE A 1 403 ? -32.062 43.695 32.346 1.00 46.97 403 PHE A C 1
ATOM 3181 O O . PHE A 1 403 ? -30.930 44.038 31.995 1.00 46.97 403 PHE A O 1
ATOM 3188 N N . ASP A 1 404 ? -32.513 43.751 33.589 1.00 47.16 404 ASP A N 1
ATOM 3189 C CA . ASP A 1 404 ? -31.777 44.200 34.753 1.00 47.16 404 ASP A CA 1
ATOM 3190 C C . ASP A 1 404 ? -30.414 43.490 34.878 1.00 47.16 404 ASP A C 1
ATOM 3192 O O . ASP A 1 404 ? -30.276 42.285 34.644 1.00 47.16 404 ASP A O 1
ATOM 3196 N N . ARG A 1 405 ? -29.379 44.268 35.201 1.00 51.72 405 ARG A N 1
ATOM 3197 C CA . ARG A 1 405 ? -27.942 43.971 35.009 1.00 51.72 405 ARG A CA 1
ATOM 3198 C C . ARG A 1 405 ? -27.340 42.947 35.984 1.00 51.72 405 ARG A C 1
ATOM 3200 O O . ARG A 1 405 ? -26.123 42.858 36.097 1.00 51.72 405 ARG A O 1
ATOM 3207 N N . THR A 1 406 ? -28.134 42.137 36.670 1.00 50.69 406 THR A N 1
ATOM 3208 C CA . THR A 1 406 ? -27.654 41.244 37.742 1.00 50.69 406 THR A CA 1
ATOM 3209 C C . THR A 1 406 ? -27.452 39.799 37.280 1.00 50.69 406 THR A C 1
ATOM 3211 O O . THR A 1 406 ? -27.789 38.841 37.973 1.00 50.69 406 THR A O 1
ATOM 3214 N N . ILE A 1 407 ? -26.854 39.605 36.100 1.00 52.47 407 ILE A N 1
ATOM 3215 C CA . ILE A 1 407 ? -26.326 38.287 35.727 1.00 52.47 407 ILE A CA 1
ATOM 3216 C C . ILE A 1 407 ? -24.952 38.148 36.398 1.00 52.47 407 ILE A C 1
ATOM 3218 O O . ILE A 1 407 ? -24.086 38.979 36.134 1.00 52.47 407 ILE A O 1
ATOM 3222 N N . PRO A 1 408 ? -24.714 37.116 37.227 1.00 49.97 408 PRO A N 1
ATOM 3223 C CA . PRO A 1 408 ? -23.443 36.945 37.918 1.00 49.97 408 PRO A CA 1
ATOM 3224 C C . PRO A 1 408 ? -22.302 36.869 36.897 1.00 49.97 408 PRO A C 1
ATOM 3226 O O . PRO A 1 408 ? -22.268 35.975 36.048 1.00 49.97 408 PRO A O 1
ATOM 3229 N N . GLU A 1 409 ? -21.359 37.807 36.997 1.00 53.72 409 GLU A N 1
ATOM 3230 C CA . GLU A 1 409 ? -20.209 38.015 36.099 1.00 53.72 409 GLU A CA 1
ATOM 3231 C C . GLU A 1 409 ? -19.182 36.857 36.090 1.00 53.72 409 GLU A C 1
ATOM 3233 O O . GLU A 1 409 ? -18.082 36.973 35.559 1.00 53.72 409 GLU A O 1
ATOM 3238 N N . GLY A 1 410 ? -19.519 35.697 36.655 1.00 52.41 410 GLY A N 1
ATOM 3239 C CA . GLY A 1 410 ? -18.561 34.657 37.025 1.00 52.41 410 GLY A CA 1
ATOM 3240 C C . GLY A 1 410 ? -18.411 33.472 36.072 1.00 52.41 410 GLY A C 1
ATOM 3241 O O . GLY A 1 410 ? -17.772 32.499 36.463 1.00 52.41 410 GLY A O 1
ATOM 3242 N N . PHE A 1 411 ? -18.980 33.470 34.860 1.00 50.81 411 PHE A N 1
ATOM 3243 C CA . PHE A 1 411 ? -18.742 32.359 33.924 1.00 50.81 411 PHE A CA 1
ATOM 3244 C C . PHE A 1 411 ? -17.549 32.660 32.998 1.00 50.81 411 PHE A C 1
ATOM 3246 O O . PHE A 1 411 ? -17.689 33.482 32.091 1.00 50.81 411 PHE A O 1
ATOM 3253 N N . PRO A 1 412 ? -16.391 31.977 33.150 1.00 56.72 412 PRO A N 1
ATOM 3254 C CA . PRO A 1 412 ? -15.205 32.163 32.309 1.00 56.72 412 PRO A CA 1
ATOM 3255 C C . PRO A 1 412 ? -15.409 31.518 30.926 1.00 56.72 412 PRO A C 1
ATOM 3257 O O . PRO A 1 412 ? -14.795 30.511 30.573 1.00 56.72 412 PRO A O 1
ATOM 3260 N N . THR A 1 413 ? -16.314 32.084 30.133 1.00 56.59 413 THR A N 1
ATOM 3261 C CA . THR A 1 413 ? -16.824 31.528 28.869 1.00 56.59 413 THR A CA 1
ATOM 3262 C C . THR A 1 413 ? -15.775 31.445 27.758 1.00 56.59 413 THR A C 1
ATOM 3264 O O . THR A 1 413 ? -15.808 30.505 26.964 1.00 56.59 413 THR A O 1
ATOM 3267 N N . GLY A 1 414 ? -14.794 32.353 27.726 1.00 59.44 414 GLY A N 1
ATOM 3268 C CA . GLY A 1 414 ? -13.767 32.369 26.676 1.00 59.44 414 GLY A CA 1
ATOM 3269 C C . GLY A 1 414 ? -12.782 31.195 26.742 1.00 59.44 414 GLY A C 1
ATOM 3270 O O . GLY A 1 414 ? -12.447 30.595 25.720 1.00 59.44 414 GLY A O 1
ATOM 3271 N N . SER A 1 415 ? -12.345 30.810 27.947 1.00 67.31 415 SER A N 1
ATOM 3272 C CA . SER A 1 415 ? -11.269 29.818 28.106 1.00 67.31 415 SER A CA 1
ATOM 3273 C C . SER A 1 415 ? -11.724 28.382 27.819 1.00 67.31 415 SER A C 1
ATOM 3275 O O . SER A 1 415 ? -10.955 27.570 27.298 1.00 67.31 415 SER A O 1
ATOM 3277 N N . THR A 1 416 ? -12.981 28.052 28.126 1.00 67.50 416 THR A N 1
ATOM 3278 C CA . THR A 1 416 ? -13.509 26.688 28.002 1.00 67.50 416 THR A CA 1
ATOM 3279 C C . THR A 1 416 ? -13.837 26.352 26.551 1.00 67.50 416 THR A C 1
ATOM 3281 O O . THR A 1 416 ? -13.466 25.277 26.088 1.00 67.50 416 THR A O 1
ATOM 3284 N N . PHE A 1 417 ? -14.435 27.286 25.801 1.00 66.00 417 PHE A N 1
ATOM 3285 C CA . PHE A 1 417 ? -14.706 27.124 24.366 1.00 66.00 417 PHE A CA 1
ATOM 3286 C C . PHE A 1 417 ? -13.417 26.878 23.574 1.00 66.00 417 PHE A C 1
ATOM 3288 O O . PHE A 1 417 ? -13.332 25.939 22.783 1.00 66.00 417 PHE A O 1
ATOM 3295 N N . GLN A 1 418 ? -12.376 27.668 23.842 1.00 69.81 418 GLN A N 1
ATOM 3296 C CA . GLN A 1 418 ? -11.082 27.542 23.177 1.00 69.81 418 GLN A CA 1
ATOM 3297 C C . GLN A 1 418 ? -10.380 26.220 23.514 1.00 69.81 418 GLN A C 1
ATOM 3299 O O . GLN A 1 418 ? -9.844 25.559 22.623 1.00 69.81 418 GLN A O 1
ATOM 3304 N N . LYS A 1 419 ? -10.424 25.786 24.783 1.00 74.50 419 LYS A N 1
ATOM 3305 C CA . LYS A 1 419 ? -9.925 24.463 25.199 1.00 74.50 419 LYS A CA 1
ATOM 3306 C C . LYS A 1 419 ? -10.658 23.333 24.473 1.00 74.50 419 LYS A C 1
ATOM 3308 O O . LYS A 1 419 ? -10.019 22.374 24.049 1.00 74.50 419 LYS A O 1
ATOM 3313 N N . LEU A 1 420 ? -11.968 23.466 24.281 1.00 71.25 420 LEU A N 1
ATOM 3314 C CA . LEU A 1 420 ? -12.816 22.454 23.654 1.00 71.25 420 LEU A CA 1
ATOM 3315 C C . LEU A 1 420 ? -12.625 22.397 22.127 1.00 71.25 420 LEU A C 1
ATOM 3317 O O . LEU A 1 420 ? -12.511 21.309 21.561 1.00 71.25 420 LEU A O 1
ATOM 3321 N N . ALA A 1 421 ? -12.481 23.552 21.470 1.00 69.50 421 ALA A N 1
ATOM 3322 C CA . ALA A 1 421 ? -12.107 23.651 20.058 1.00 69.50 421 ALA A CA 1
ATOM 3323 C C . ALA A 1 421 ? -10.702 23.074 19.801 1.00 69.50 421 ALA A C 1
ATOM 3325 O O . ALA A 1 421 ? -10.517 22.276 18.880 1.00 69.50 421 ALA A O 1
ATOM 3326 N N . ASN A 1 422 ? -9.733 23.389 20.667 1.00 76.19 422 ASN A N 1
ATOM 3327 C CA . ASN A 1 422 ? -8.392 22.801 20.628 1.00 76.19 422 ASN A CA 1
ATOM 3328 C C . ASN A 1 422 ? -8.404 21.294 20.816 1.00 76.19 422 ASN A C 1
ATOM 3330 O O . ASN A 1 422 ? -7.702 20.580 20.103 1.00 76.19 422 ASN A O 1
ATOM 3334 N N . TRP A 1 423 ? -9.183 20.810 21.780 1.00 76.12 423 TRP A N 1
ATOM 3335 C CA . TRP A 1 423 ? -9.317 19.386 22.028 1.00 76.12 423 TRP A CA 1
ATOM 3336 C C . TRP A 1 423 ? -9.916 18.679 20.810 1.00 76.12 423 TRP A C 1
ATOM 3338 O O . TRP A 1 423 ? -9.345 17.697 20.343 1.00 76.12 423 TRP A O 1
ATOM 3348 N N . ARG A 1 424 ? -10.987 19.228 20.218 1.00 73.62 424 ARG A N 1
ATOM 3349 C CA . ARG A 1 424 ? -11.600 18.691 18.993 1.00 73.62 424 ARG A CA 1
ATOM 3350 C C . ARG A 1 424 ? -10.597 18.646 17.845 1.00 73.62 424 ARG A C 1
ATOM 3352 O O . ARG A 1 424 ? -10.506 17.635 17.155 1.00 73.62 424 ARG A O 1
ATOM 3359 N N . PHE A 1 425 ? -9.811 19.703 17.663 1.00 72.94 425 PHE A N 1
ATOM 3360 C CA . PHE A 1 425 ? -8.778 19.736 16.634 1.00 72.94 425 PHE A CA 1
ATOM 3361 C C . PHE A 1 425 ? -7.681 18.688 16.874 1.00 72.94 425 PHE A C 1
ATOM 3363 O O . PHE A 1 425 ? -7.344 17.920 15.972 1.00 72.94 425 PHE A O 1
ATOM 3370 N N . GLN A 1 426 ? -7.140 18.621 18.093 1.00 77.31 426 GLN A N 1
ATOM 3371 C CA . GLN A 1 426 ? -6.065 17.689 18.443 1.00 77.31 426 GLN A CA 1
ATOM 3372 C C . GLN A 1 426 ? -6.515 16.229 18.372 1.00 77.31 426 GLN A C 1
ATOM 3374 O O . GLN A 1 426 ? -5.747 15.383 17.918 1.00 77.31 426 GLN A O 1
ATOM 3379 N N . ALA A 1 427 ? -7.747 15.940 18.788 1.00 76.06 427 ALA A N 1
ATOM 3380 C CA . ALA A 1 427 ? -8.299 14.594 18.773 1.00 76.06 427 ALA A CA 1
ATOM 3381 C C . ALA A 1 427 ? -8.728 14.152 17.365 1.00 76.06 427 ALA A C 1
ATOM 3383 O O . ALA A 1 427 ? -8.540 12.989 17.018 1.00 76.06 427 ALA A O 1
ATOM 3384 N N . ALA A 1 428 ? -9.278 15.055 16.542 1.00 79.06 428 ALA A N 1
ATOM 3385 C CA . ALA A 1 428 ? -9.861 14.685 15.251 1.00 79.06 428 ALA A CA 1
ATOM 3386 C C . ALA A 1 428 ? -8.940 14.928 14.046 1.00 79.06 428 ALA A C 1
ATOM 3388 O O . ALA A 1 428 ? -8.889 14.085 13.152 1.00 79.06 428 ALA A O 1
ATOM 3389 N N . LEU A 1 429 ? -8.234 16.066 13.974 1.00 84.12 429 LEU A N 1
ATOM 3390 C CA . LEU A 1 429 ? -7.465 16.414 12.773 1.00 84.12 429 LEU A CA 1
ATOM 3391 C C . LEU A 1 429 ? -6.059 15.817 12.789 1.00 84.12 429 LEU A C 1
ATOM 3393 O O . LEU A 1 429 ? -5.613 15.296 11.771 1.00 84.12 429 LEU A O 1
ATOM 3397 N N . LYS A 1 430 ? -5.365 15.846 13.933 1.00 87.12 430 LYS A N 1
ATOM 3398 C CA . LYS A 1 430 ? -3.975 15.371 14.010 1.00 87.12 430 LYS A CA 1
ATOM 3399 C C . LYS A 1 430 ? -3.816 13.918 13.524 1.00 87.12 430 LYS A C 1
ATOM 3401 O O . LYS A 1 430 ? -2.935 13.696 12.696 1.00 87.12 430 LYS A O 1
ATOM 3406 N N . PRO A 1 431 ? -4.647 12.940 13.944 1.00 88.50 431 PRO A N 1
ATOM 3407 C CA . PRO A 1 431 ? -4.540 11.575 13.427 1.00 88.50 431 PRO A CA 1
ATOM 3408 C C . PRO A 1 431 ? -4.803 11.489 11.919 1.00 88.50 431 PRO A C 1
ATOM 3410 O O . PRO A 1 431 ? -4.099 10.765 11.222 1.00 88.50 431 PRO A O 1
ATOM 3413 N N . ARG A 1 432 ? -5.773 12.263 11.407 1.00 90.75 432 ARG A N 1
ATOM 3414 C CA . ARG A 1 432 ? -6.104 12.313 9.974 1.00 90.75 432 ARG A CA 1
ATOM 3415 C C . ARG A 1 432 ? -4.974 12.896 9.130 1.00 90.75 432 ARG A C 1
ATOM 3417 O O . ARG A 1 432 ? -4.741 12.397 8.039 1.00 90.75 432 ARG A O 1
ATOM 3424 N N . LEU A 1 433 ? -4.261 13.910 9.628 1.00 92.19 433 LEU A N 1
ATOM 3425 C CA . LEU A 1 433 ? -3.108 14.487 8.929 1.00 92.19 433 LEU A CA 1
ATOM 3426 C C . LEU A 1 433 ? -1.983 13.464 8.780 1.00 92.19 433 LEU A C 1
ATOM 3428 O O . LEU A 1 433 ? -1.531 13.225 7.669 1.00 92.19 433 LEU A O 1
ATOM 3432 N N . TRP A 1 434 ? -1.569 12.822 9.876 1.00 91.31 434 TRP A N 1
ATOM 3433 C CA . TRP A 1 434 ? -0.502 11.811 9.840 1.00 91.31 434 TRP A CA 1
ATOM 3434 C C . TRP A 1 434 ? -0.875 10.589 9.008 1.00 91.31 434 TRP A C 1
ATOM 3436 O O . TRP A 1 434 ? -0.042 10.039 8.294 1.00 91.31 434 TRP A O 1
ATOM 3446 N N . LEU A 1 435 ? -2.142 10.193 9.055 1.00 90.56 435 LEU A N 1
ATOM 3447 C CA . LEU A 1 435 ? -2.662 9.183 8.155 1.00 90.56 435 LEU A CA 1
ATOM 3448 C C . LEU A 1 435 ? -2.595 9.633 6.691 1.00 90.56 435 LEU A C 1
ATOM 3450 O O . LEU A 1 435 ? -2.192 8.853 5.837 1.00 90.56 435 LEU A O 1
ATOM 3454 N N . GLY A 1 436 ? -2.988 10.874 6.401 1.00 94.44 436 GLY A N 1
ATOM 3455 C CA . GLY A 1 436 ? -2.898 11.447 5.063 1.00 94.44 436 GLY A CA 1
ATOM 3456 C C . GLY A 1 436 ? -1.466 11.433 4.536 1.00 94.44 436 GLY A C 1
ATOM 3457 O O . GLY A 1 436 ? -1.262 11.065 3.387 1.00 94.44 436 GLY A O 1
ATOM 3458 N N . VAL A 1 437 ? -0.473 11.726 5.384 1.00 94.81 437 VAL A N 1
ATOM 3459 C CA . VAL A 1 437 ? 0.951 11.569 5.038 1.00 94.81 437 VAL A CA 1
ATOM 3460 C C . VAL A 1 437 ? 1.252 10.128 4.629 1.00 94.81 437 VAL A C 1
ATOM 3462 O O . VAL A 1 437 ? 1.794 9.903 3.555 1.00 94.81 437 VAL A O 1
ATOM 3465 N N . LEU A 1 438 ? 0.853 9.147 5.443 1.00 92.12 438 LEU A N 1
ATOM 3466 C CA . LEU A 1 438 ? 1.121 7.732 5.176 1.00 92.12 438 LEU A CA 1
ATOM 3467 C C . LEU A 1 438 ? 0.456 7.236 3.879 1.00 92.12 438 LEU A C 1
ATOM 3469 O O . LEU A 1 438 ? 1.097 6.545 3.090 1.00 92.12 438 LEU A O 1
ATOM 3473 N N . ILE A 1 439 ? -0.802 7.615 3.636 1.00 94.94 439 ILE A N 1
ATOM 3474 C CA . ILE A 1 439 ? -1.536 7.253 2.414 1.00 94.94 439 ILE A CA 1
ATOM 3475 C C . ILE A 1 439 ? -0.917 7.935 1.186 1.00 94.94 439 ILE A C 1
ATOM 3477 O O . ILE A 1 439 ? -0.751 7.288 0.154 1.00 94.94 439 ILE A O 1
ATOM 3481 N N . ALA A 1 440 ? -0.532 9.209 1.292 1.00 96.31 440 ALA A N 1
ATOM 3482 C CA . ALA A 1 440 ? 0.100 9.934 0.194 1.00 96.31 440 ALA A CA 1
ATOM 3483 C C . ALA A 1 440 ? 1.489 9.372 -0.136 1.00 96.31 440 ALA A C 1
ATOM 3485 O O . ALA A 1 440 ? 1.804 9.198 -1.310 1.00 96.31 440 ALA A O 1
ATOM 3486 N N . THR A 1 441 ? 2.298 9.001 0.858 1.00 94.25 441 THR A N 1
ATOM 3487 C CA . THR A 1 441 ? 3.571 8.308 0.605 1.00 94.25 441 THR A CA 1
ATOM 3488 C C . THR A 1 441 ? 3.340 6.973 -0.106 1.00 94.25 441 THR A C 1
ATOM 3490 O O . THR A 1 441 ? 4.033 6.667 -1.072 1.00 94.25 441 THR A O 1
ATOM 3493 N N . PHE A 1 442 ? 2.321 6.209 0.301 1.00 92.81 442 PHE A N 1
ATOM 3494 C CA . PHE A 1 442 ? 1.956 4.961 -0.376 1.00 92.81 442 PHE A CA 1
ATOM 3495 C C . PHE A 1 442 ? 1.495 5.185 -1.826 1.00 92.81 442 PHE A C 1
ATOM 3497 O O . PHE A 1 442 ? 1.827 4.399 -2.710 1.00 92.81 442 PHE A O 1
ATOM 3504 N N . ALA A 1 443 ? 0.761 6.269 -2.089 1.00 95.62 443 ALA A N 1
ATOM 3505 C CA . ALA A 1 443 ? 0.365 6.657 -3.440 1.00 95.62 443 ALA A CA 1
ATOM 3506 C C . ALA A 1 443 ? 1.566 7.084 -4.305 1.00 95.62 443 ALA A C 1
ATOM 3508 O O . ALA A 1 443 ? 1.600 6.750 -5.485 1.00 95.62 443 ALA A O 1
ATOM 3509 N N . CYS A 1 444 ? 2.561 7.772 -3.726 1.00 95.06 444 CYS A N 1
ATOM 3510 C CA . CYS A 1 444 ? 3.792 8.156 -4.431 1.00 95.06 444 CYS A CA 1
ATOM 3511 C C . CYS A 1 444 ? 4.599 6.941 -4.898 1.00 95.06 444 CYS A C 1
ATOM 3513 O O . CYS A 1 444 ? 5.284 7.029 -5.911 1.00 95.06 444 CYS A O 1
ATOM 3515 N N . ALA A 1 445 ? 4.537 5.835 -4.152 1.00 94.00 445 ALA A N 1
ATOM 3516 C CA . ALA A 1 445 ? 5.315 4.633 -4.416 1.00 94.00 445 ALA A CA 1
ATOM 3517 C C . ALA A 1 445 ? 4.736 3.745 -5.538 1.00 94.00 445 ALA A C 1
ATOM 3519 O O . ALA A 1 445 ? 5.369 2.762 -5.896 1.00 94.00 445 ALA A O 1
ATOM 3520 N N . ASP A 1 446 ? 3.561 4.059 -6.100 1.00 95.12 446 ASP A N 1
ATOM 3521 C CA . ASP A 1 446 ? 2.922 3.192 -7.095 1.00 95.12 446 ASP A CA 1
ATOM 3522 C C . ASP A 1 446 ? 3.635 3.211 -8.456 1.00 95.12 446 ASP A C 1
ATOM 3524 O O . ASP A 1 446 ? 3.838 4.266 -9.066 1.00 95.12 446 ASP A O 1
ATOM 3528 N N . VAL A 1 447 ? 3.980 2.017 -8.940 1.00 95.94 447 VAL A N 1
ATOM 3529 C CA . VAL A 1 447 ? 4.644 1.795 -10.236 1.00 95.94 447 VAL A CA 1
ATOM 3530 C C . VAL A 1 447 ? 3.643 1.429 -11.331 1.00 95.94 447 VAL A C 1
ATOM 3532 O O . VAL A 1 447 ? 3.800 1.820 -12.481 1.00 95.94 447 VAL A O 1
ATOM 3535 N N . LEU A 1 448 ? 2.606 0.656 -11.000 1.00 96.56 448 LEU A N 1
ATOM 3536 C CA . LEU A 1 448 ? 1.748 0.022 -12.003 1.00 96.56 448 LEU A CA 1
ATOM 3537 C C . LEU A 1 448 ? 0.765 0.995 -12.659 1.00 96.56 448 LEU A C 1
ATOM 3539 O O . LEU A 1 448 ? 0.645 1.007 -13.883 1.00 96.56 448 LEU A O 1
ATOM 3543 N N . LEU A 1 449 ? 0.054 1.817 -11.880 1.00 96.88 449 LEU A N 1
ATOM 3544 C CA . LEU A 1 449 ? -0.886 2.785 -12.455 1.00 96.88 449 LEU A CA 1
ATOM 3545 C C . LEU A 1 449 ? -0.131 3.864 -13.213 1.00 96.88 449 LEU A C 1
ATOM 3547 O O . LEU A 1 449 ? -0.568 4.278 -14.281 1.00 96.88 449 LEU A O 1
ATOM 3551 N N . THR A 1 450 ? 1.006 4.299 -12.677 1.00 95.25 450 THR A N 1
ATOM 3552 C CA . THR A 1 450 ? 1.868 5.294 -13.314 1.00 95.25 450 THR A CA 1
ATOM 3553 C C . THR A 1 450 ? 2.445 4.755 -14.623 1.00 95.25 450 THR A C 1
ATOM 3555 O O . THR A 1 450 ? 2.320 5.429 -15.640 1.00 95.25 450 THR A O 1
ATOM 3558 N N . ALA A 1 451 ? 2.945 3.517 -14.666 1.00 95.69 451 ALA A N 1
ATOM 3559 C CA . ALA A 1 451 ? 3.428 2.899 -15.904 1.00 95.69 451 ALA A CA 1
ATOM 3560 C C . ALA A 1 451 ? 2.330 2.714 -16.971 1.00 95.69 451 ALA A C 1
ATOM 3562 O O . ALA A 1 451 ? 2.608 2.819 -18.165 1.00 95.69 451 ALA A O 1
ATOM 3563 N N . LEU A 1 452 ? 1.084 2.441 -16.566 1.00 96.06 452 LEU A N 1
ATOM 3564 C CA . LEU A 1 452 ? -0.013 2.159 -17.500 1.00 96.06 452 LEU A CA 1
ATOM 3565 C C . LEU A 1 452 ? -0.799 3.396 -17.948 1.00 96.06 452 LEU A C 1
ATOM 3567 O O . LEU A 1 452 ? -1.342 3.388 -19.055 1.00 96.06 452 LEU A O 1
ATOM 3571 N N . LEU A 1 453 ? -0.915 4.415 -17.092 1.00 96.44 453 LEU A N 1
ATOM 3572 C CA . LEU A 1 453 ? -1.827 5.548 -17.285 1.00 96.44 453 LEU A CA 1
ATOM 3573 C C . LEU A 1 453 ? -1.128 6.909 -17.369 1.00 96.44 453 LEU A C 1
ATOM 3575 O O . LEU A 1 453 ? -1.785 7.876 -17.757 1.00 96.44 453 LEU A O 1
ATOM 3579 N N . ALA A 1 454 ? 0.155 7.035 -17.010 1.00 94.31 454 ALA A N 1
ATOM 3580 C CA . ALA A 1 454 ? 0.830 8.328 -17.107 1.00 94.31 454 ALA A CA 1
ATOM 3581 C C . ALA A 1 454 ? 0.995 8.759 -18.576 1.00 94.31 454 ALA A C 1
ATOM 3583 O O . ALA A 1 454 ? 1.405 7.955 -19.417 1.00 94.31 454 ALA A O 1
ATOM 3584 N N . PRO A 1 455 ? 0.708 10.029 -18.919 1.00 92.38 455 PRO A N 1
ATOM 3585 C CA . PRO A 1 455 ? 1.032 10.545 -20.241 1.00 92.38 455 PRO A CA 1
ATOM 3586 C C . PRO A 1 455 ? 2.540 10.615 -20.466 1.00 92.38 455 PRO A C 1
ATOM 3588 O O . PRO A 1 455 ? 3.339 10.763 -19.536 1.00 92.38 455 PRO A O 1
ATOM 3591 N N . THR A 1 456 ? 2.914 10.633 -21.743 1.00 88.94 456 THR A N 1
ATOM 3592 C CA . THR A 1 456 ? 4.269 10.972 -22.182 1.00 88.94 456 THR A CA 1
ATOM 3593 C C . THR A 1 456 ? 4.702 12.308 -21.576 1.00 88.94 456 THR A C 1
ATOM 3595 O O . THR A 1 456 ? 4.014 13.315 -21.742 1.00 88.94 456 THR A O 1
ATOM 3598 N N . GLY A 1 457 ? 5.834 12.317 -20.869 1.00 87.69 457 GLY A N 1
ATOM 3599 C CA . GLY A 1 457 ? 6.368 13.508 -20.197 1.00 87.69 457 GLY A CA 1
ATOM 3600 C C . GLY A 1 457 ? 5.938 13.693 -18.735 1.00 87.69 457 GLY A C 1
ATOM 3601 O O . GLY A 1 457 ? 6.481 14.569 -18.072 1.00 87.69 457 GLY A O 1
ATOM 3602 N N . MET A 1 458 ? 5.036 12.859 -18.200 1.00 91.38 458 MET A N 1
ATOM 3603 C CA . MET A 1 458 ? 4.711 12.812 -16.761 1.00 91.38 458 MET A CA 1
ATOM 3604 C C . MET A 1 458 ? 5.125 11.481 -16.128 1.00 91.38 458 MET A C 1
ATOM 3606 O O . MET A 1 458 ? 4.400 10.925 -15.302 1.00 91.38 458 MET A O 1
ATOM 3610 N N . ALA A 1 459 ? 6.278 10.945 -16.532 1.00 87.44 459 ALA A N 1
ATOM 3611 C CA . ALA A 1 459 ? 6.842 9.781 -15.864 1.00 87.44 459 ALA A CA 1
ATOM 3612 C C . ALA A 1 459 ? 7.049 10.105 -14.377 1.00 87.44 459 ALA A C 1
ATOM 3614 O O . ALA A 1 459 ? 7.574 11.162 -14.027 1.00 87.44 459 ALA A O 1
ATOM 3615 N N . THR A 1 460 ? 6.608 9.212 -13.497 1.00 93.12 460 THR A N 1
ATOM 3616 C CA . THR A 1 460 ? 6.920 9.319 -12.074 1.00 93.12 460 THR A CA 1
ATOM 3617 C C . THR A 1 460 ? 8.300 8.737 -11.818 1.00 93.12 460 THR A C 1
ATOM 3619 O O . THR A 1 460 ? 8.751 7.824 -12.519 1.00 93.12 460 THR A O 1
ATOM 3622 N N . GLY A 1 461 ? 8.962 9.225 -10.770 1.00 92.75 461 GLY A N 1
ATOM 3623 C CA . GLY A 1 461 ? 10.299 8.743 -10.433 1.00 92.75 461 GLY A CA 1
ATOM 3624 C C . GLY A 1 461 ? 10.314 7.249 -10.102 1.00 92.75 461 GLY A C 1
ATOM 3625 O O . GLY A 1 461 ? 11.303 6.578 -10.364 1.00 92.75 461 GLY A O 1
ATOM 3626 N N . THR A 1 462 ? 9.199 6.687 -9.623 1.00 93.56 462 THR A N 1
ATOM 3627 C CA . THR A 1 462 ? 9.052 5.244 -9.370 1.00 93.56 462 THR A CA 1
ATOM 3628 C C . THR A 1 462 ? 9.137 4.389 -10.632 1.00 93.56 462 THR A C 1
ATOM 3630 O O . THR A 1 462 ? 9.784 3.347 -10.604 1.00 93.56 462 THR A O 1
ATOM 3633 N N . VAL A 1 463 ? 8.545 4.826 -11.749 1.00 94.75 463 VAL A N 1
ATOM 3634 C CA . VAL A 1 463 ? 8.608 4.104 -13.034 1.00 94.75 463 VAL A CA 1
ATOM 3635 C C . VAL A 1 463 ? 10.011 4.180 -13.623 1.00 94.75 463 VAL A C 1
ATOM 3637 O O . VAL A 1 463 ? 10.547 3.179 -14.093 1.00 94.75 463 VAL A O 1
ATOM 3640 N N . ARG A 1 464 ? 10.637 5.359 -13.559 1.00 93.81 464 ARG A N 1
ATOM 3641 C CA . ARG A 1 464 ? 12.041 5.530 -13.945 1.00 93.81 464 ARG A CA 1
ATOM 3642 C C . ARG A 1 464 ? 12.946 4.608 -13.131 1.00 93.81 464 ARG A C 1
ATOM 3644 O O . ARG A 1 464 ? 13.776 3.910 -13.705 1.00 93.81 464 ARG A O 1
ATOM 3651 N N . LEU A 1 465 ? 12.758 4.589 -11.813 1.00 94.62 465 LEU A N 1
ATOM 3652 C CA . LEU A 1 465 ? 13.541 3.765 -10.906 1.00 94.62 465 LEU A CA 1
ATOM 3653 C C . LEU A 1 465 ? 13.367 2.276 -11.214 1.00 94.62 465 LEU A C 1
ATOM 3655 O O . LEU A 1 465 ? 14.361 1.570 -11.344 1.00 94.62 465 LEU A O 1
ATOM 3659 N N . TYR A 1 466 ? 12.125 1.828 -11.407 1.00 95.31 466 TYR A N 1
ATOM 3660 C CA . TYR A 1 466 ? 11.816 0.466 -11.840 1.00 95.31 466 TYR A CA 1
ATOM 3661 C C . TYR A 1 466 ? 12.576 0.089 -13.118 1.00 95.31 466 TYR A C 1
ATOM 3663 O O . TYR A 1 466 ? 13.259 -0.931 -13.150 1.00 95.31 466 TYR A O 1
ATOM 3671 N N . ASN A 1 467 ? 12.529 0.946 -14.142 1.00 93.94 467 ASN A N 1
ATOM 3672 C CA . ASN A 1 467 ? 13.226 0.705 -15.404 1.00 93.94 467 ASN A CA 1
ATOM 3673 C C . ASN A 1 467 ? 14.749 0.648 -15.225 1.00 93.94 467 ASN A C 1
ATOM 3675 O O . ASN A 1 467 ? 15.403 -0.186 -15.844 1.00 93.94 467 ASN A O 1
ATOM 3679 N N . PHE A 1 468 ? 15.327 1.514 -14.388 1.00 95.00 468 PHE A N 1
ATOM 3680 C CA . PHE A 1 468 ? 16.772 1.538 -14.170 1.00 95.00 468 PHE A CA 1
ATOM 3681 C C . PHE A 1 468 ? 17.295 0.391 -13.308 1.00 95.00 468 PHE A C 1
ATOM 3683 O O . PHE A 1 468 ? 18.407 -0.076 -13.545 1.00 95.00 468 PHE A O 1
ATOM 3690 N N . MET A 1 469 ? 16.493 -0.111 -12.369 1.00 94.88 469 MET A N 1
ATOM 3691 C CA . MET A 1 469 ? 16.867 -1.240 -11.511 1.00 94.88 469 MET A CA 1
ATOM 3692 C C . MET A 1 469 ? 17.058 -2.554 -12.278 1.00 94.88 469 MET A C 1
ATOM 3694 O O . MET A 1 469 ? 17.787 -3.421 -11.801 1.00 94.88 469 MET A O 1
ATOM 3698 N N . HIS A 1 470 ? 16.492 -2.682 -13.482 1.00 89.81 470 HIS A N 1
ATOM 3699 C CA . HIS A 1 470 ? 16.751 -3.821 -14.371 1.00 89.81 470 HIS A CA 1
ATOM 3700 C C . HIS A 1 470 ? 18.149 -3.808 -15.005 1.00 89.81 470 HIS A C 1
ATOM 3702 O O . HIS A 1 470 ? 18.638 -4.858 -15.411 1.00 89.81 470 HIS A O 1
ATOM 3708 N N . TYR A 1 471 ? 18.828 -2.655 -15.060 1.00 91.31 471 TYR A N 1
ATOM 3709 C CA . TYR A 1 471 ? 20.178 -2.540 -15.635 1.00 91.31 471 TYR A CA 1
ATOM 3710 C C . TYR A 1 471 ? 21.307 -2.747 -14.610 1.00 91.31 471 TYR A C 1
ATOM 3712 O O . TYR A 1 471 ? 22.481 -2.602 -14.951 1.00 91.31 471 TYR A O 1
ATOM 3720 N N . GLY A 1 472 ? 20.973 -3.103 -13.367 1.00 91.31 472 GLY A N 1
ATOM 3721 C CA . GLY A 1 472 ? 21.932 -3.436 -12.316 1.00 91.31 472 GLY A CA 1
ATOM 3722 C C . GLY A 1 472 ? 22.089 -2.356 -11.247 1.00 91.31 472 GLY A C 1
ATOM 3723 O O . GLY A 1 472 ? 21.239 -1.481 -11.073 1.00 91.31 472 GLY A O 1
ATOM 3724 N N . HIS A 1 473 ? 23.183 -2.446 -10.487 1.00 92.88 473 HIS A N 1
ATOM 3725 C CA . HIS A 1 473 ? 23.415 -1.621 -9.301 1.00 92.88 473 HIS A CA 1
ATOM 3726 C C . HIS A 1 473 ? 24.413 -0.502 -9.566 1.00 92.88 473 HIS A C 1
ATOM 3728 O O . HIS A 1 473 ? 25.503 -0.724 -10.088 1.00 92.88 473 HIS A O 1
ATOM 3734 N N . SER A 1 474 ? 24.071 0.706 -9.130 1.00 95.12 474 SER A N 1
ATOM 3735 C CA . SER A 1 474 ? 25.000 1.834 -9.102 1.00 95.12 474 SER A CA 1
ATOM 3736 C C . SER A 1 474 ? 24.715 2.738 -7.909 1.00 95.12 474 SER A C 1
ATOM 3738 O O . SER A 1 474 ? 23.574 2.842 -7.458 1.00 95.12 474 SER A O 1
ATOM 3740 N N . ALA A 1 475 ? 25.741 3.441 -7.425 1.00 93.88 475 ALA A N 1
ATOM 3741 C CA . ALA A 1 475 ? 25.578 4.389 -6.326 1.00 93.88 475 ALA A CA 1
ATOM 3742 C C . ALA A 1 475 ? 24.611 5.535 -6.685 1.00 93.88 475 ALA A C 1
ATOM 3744 O O . ALA A 1 475 ? 23.850 5.983 -5.832 1.00 93.88 475 ALA A O 1
ATOM 3745 N N . ALA A 1 476 ? 24.585 5.966 -7.952 1.00 94.00 476 ALA A N 1
ATOM 3746 C CA . ALA A 1 476 ? 23.624 6.956 -8.439 1.00 94.00 476 ALA A CA 1
ATOM 3747 C C . ALA A 1 476 ? 22.181 6.444 -8.317 1.00 94.00 476 ALA A C 1
ATOM 3749 O O . ALA A 1 476 ? 21.327 7.132 -7.764 1.00 94.00 476 ALA A O 1
ATOM 3750 N N . LEU A 1 477 ? 21.920 5.207 -8.750 1.00 94.88 477 LEU A N 1
ATOM 3751 C CA . LEU A 1 477 ? 20.592 4.605 -8.654 1.00 94.88 477 LEU A CA 1
ATOM 3752 C C . LEU A 1 477 ? 20.162 4.384 -7.197 1.00 94.88 477 LEU A C 1
ATOM 3754 O O . LEU A 1 477 ? 19.011 4.645 -6.851 1.00 94.88 477 LEU A O 1
ATOM 3758 N N . THR A 1 478 ? 21.090 3.972 -6.328 1.00 94.94 478 THR A N 1
ATOM 3759 C CA . THR A 1 478 ? 20.853 3.875 -4.880 1.00 94.94 478 THR A CA 1
ATOM 3760 C C . THR A 1 478 ? 20.468 5.241 -4.293 1.00 94.94 478 THR A C 1
ATOM 3762 O O . THR A 1 478 ? 19.495 5.329 -3.541 1.00 94.94 478 THR A O 1
ATOM 3765 N N . ALA A 1 479 ? 21.161 6.323 -4.676 1.00 94.81 479 ALA A N 1
ATOM 3766 C CA . ALA A 1 479 ? 20.816 7.682 -4.253 1.00 94.81 479 ALA A CA 1
ATOM 3767 C C . ALA A 1 479 ? 19.427 8.110 -4.754 1.00 94.81 479 ALA A C 1
ATOM 3769 O O . ALA A 1 479 ? 18.629 8.612 -3.964 1.00 94.81 479 ALA A O 1
ATOM 3770 N N . GLU A 1 480 ? 19.112 7.887 -6.036 1.00 95.06 480 GLU A N 1
ATOM 3771 C CA . GLU A 1 480 ? 17.795 8.206 -6.606 1.00 95.06 480 GLU A CA 1
ATOM 3772 C C . GLU A 1 480 ? 16.673 7.453 -5.880 1.00 95.06 480 GLU A C 1
ATOM 3774 O O . GLU A 1 480 ? 15.665 8.056 -5.506 1.00 95.06 480 GLU A O 1
ATOM 3779 N N . ALA A 1 481 ? 16.866 6.160 -5.607 1.00 94.38 481 ALA A N 1
ATOM 3780 C CA . ALA A 1 481 ? 15.899 5.330 -4.897 1.00 94.38 481 ALA A CA 1
ATOM 3781 C C . ALA A 1 481 ? 15.629 5.839 -3.471 1.00 94.38 481 ALA A C 1
ATOM 3783 O O . ALA A 1 481 ? 14.476 5.931 -3.043 1.00 94.38 481 ALA A O 1
ATOM 3784 N N . LEU A 1 482 ? 16.687 6.205 -2.739 1.00 94.38 482 LEU A N 1
ATOM 3785 C CA . LEU A 1 482 ? 16.570 6.758 -1.389 1.00 94.38 482 LEU A CA 1
ATOM 3786 C C . LEU A 1 482 ? 15.915 8.138 -1.394 1.00 94.38 482 LEU A C 1
ATOM 3788 O O . LEU A 1 482 ? 15.067 8.403 -0.545 1.00 94.38 482 LEU A O 1
ATOM 3792 N N . LEU A 1 483 ? 16.257 9.004 -2.351 1.00 93.94 483 LEU A N 1
ATOM 3793 C CA . LEU A 1 483 ? 15.615 10.309 -2.500 1.00 93.94 483 LEU A CA 1
ATOM 3794 C C . LEU A 1 483 ? 14.116 10.158 -2.778 1.00 93.94 483 LEU A C 1
ATOM 3796 O O . LEU A 1 483 ? 13.307 10.799 -2.109 1.00 93.94 483 LEU A O 1
ATOM 3800 N N . LEU A 1 484 ? 13.739 9.273 -3.704 1.00 93.12 484 LEU A N 1
ATOM 3801 C CA . LEU A 1 484 ? 12.339 9.001 -4.039 1.00 93.12 484 LEU A CA 1
ATOM 3802 C C . LEU A 1 484 ? 11.549 8.417 -2.862 1.00 93.12 484 LEU A C 1
ATOM 3804 O O . LEU A 1 484 ? 10.359 8.696 -2.737 1.00 93.12 484 LEU A O 1
ATOM 3808 N N . ALA A 1 485 ? 12.194 7.653 -1.977 1.00 91.69 485 ALA A N 1
ATOM 3809 C CA . ALA A 1 485 ? 11.565 7.128 -0.768 1.00 91.69 485 ALA A CA 1
ATOM 3810 C C . ALA A 1 485 ? 11.453 8.181 0.355 1.00 91.69 485 ALA A C 1
ATOM 3812 O O . ALA A 1 485 ? 10.400 8.337 0.975 1.00 91.69 485 ALA A O 1
ATOM 3813 N N . ILE A 1 486 ? 12.539 8.908 0.636 1.00 93.12 486 ILE A N 1
ATOM 3814 C CA . ILE A 1 486 ? 12.666 9.769 1.821 1.00 93.12 486 ILE A CA 1
ATOM 3815 C C . ILE A 1 486 ? 12.029 11.142 1.595 1.00 93.12 486 ILE A C 1
ATOM 3817 O O . ILE A 1 486 ? 11.341 11.647 2.485 1.00 93.12 486 ILE A O 1
ATOM 3821 N N . VAL A 1 487 ? 12.238 11.762 0.428 1.00 94.25 487 VAL A N 1
ATOM 3822 C CA . VAL A 1 487 ? 11.835 13.157 0.179 1.00 94.25 487 VAL A CA 1
ATOM 3823 C C . VAL A 1 487 ? 10.316 13.348 0.270 1.00 94.25 487 VAL A C 1
ATOM 3825 O O . VAL A 1 487 ? 9.901 14.241 1.018 1.00 94.25 487 VAL A O 1
ATOM 3828 N N . PRO A 1 488 ? 9.457 12.531 -0.380 1.00 93.81 488 PRO A N 1
ATOM 3829 C CA . PRO A 1 488 ? 8.007 12.685 -0.254 1.00 93.81 488 PRO A CA 1
ATOM 3830 C C . PRO A 1 488 ? 7.542 12.577 1.199 1.00 93.81 488 PRO A C 1
ATOM 3832 O O . PRO A 1 488 ? 6.803 13.433 1.684 1.00 93.81 488 PRO A O 1
ATOM 3835 N N . PHE A 1 489 ? 8.037 11.577 1.931 1.00 92.94 489 PHE A N 1
ATOM 3836 C CA . PHE A 1 489 ? 7.681 11.386 3.333 1.00 92.94 489 PHE A CA 1
ATOM 3837 C C . PHE A 1 489 ? 8.126 12.563 4.212 1.00 92.94 489 PHE A C 1
ATOM 3839 O O . PHE A 1 489 ? 7.340 13.049 5.032 1.00 92.94 489 PHE A O 1
ATOM 3846 N N . ALA A 1 490 ? 9.359 13.044 4.038 1.00 94.62 490 ALA A N 1
ATOM 3847 C CA . ALA A 1 490 ? 9.905 14.157 4.807 1.00 94.62 490 ALA A CA 1
ATOM 3848 C C . ALA A 1 490 ? 9.125 15.457 4.559 1.00 94.62 490 ALA A C 1
ATOM 3850 O O . ALA A 1 490 ? 8.722 16.119 5.519 1.00 94.62 490 ALA A O 1
ATOM 3851 N N . LEU A 1 491 ? 8.842 15.793 3.295 1.00 94.69 491 LEU A N 1
ATOM 3852 C CA . LEU A 1 491 ? 8.088 16.997 2.928 1.00 94.69 491 LEU A CA 1
ATOM 3853 C C . LEU A 1 491 ? 6.654 16.963 3.468 1.00 94.69 491 LEU A C 1
ATOM 3855 O O . LEU A 1 491 ? 6.188 17.941 4.056 1.00 94.69 491 LEU A O 1
ATOM 3859 N N . LEU A 1 492 ? 5.964 15.828 3.333 1.00 94.06 492 LEU A N 1
ATOM 3860 C CA . LEU A 1 492 ? 4.603 15.658 3.846 1.00 94.06 492 LEU A CA 1
ATOM 3861 C C . LEU A 1 492 ? 4.553 15.698 5.375 1.00 94.06 492 LEU A C 1
ATOM 3863 O O . LEU A 1 492 ? 3.663 16.328 5.951 1.00 94.06 492 LEU A O 1
ATOM 3867 N N . SER A 1 493 ? 5.527 15.077 6.042 1.00 93.12 493 SER A N 1
ATOM 3868 C CA . SER A 1 493 ? 5.650 15.110 7.503 1.00 93.12 493 SER A CA 1
ATOM 3869 C C . SER A 1 493 ? 5.925 16.523 8.013 1.00 93.12 493 SER A C 1
ATOM 3871 O O . SER A 1 493 ? 5.298 16.963 8.979 1.00 93.12 493 SER A O 1
ATOM 3873 N N . MET A 1 494 ? 6.808 17.264 7.338 1.00 95.94 494 MET A N 1
ATOM 3874 C CA . MET A 1 494 ? 7.087 18.666 7.647 1.00 95.94 494 MET A CA 1
ATOM 3875 C C . MET A 1 494 ? 5.826 19.520 7.485 1.00 95.94 494 MET A C 1
ATOM 3877 O O . MET A 1 494 ? 5.486 20.281 8.390 1.00 95.94 494 MET A O 1
ATOM 3881 N N . LEU A 1 495 ? 5.077 19.350 6.392 1.00 94.25 495 LEU A N 1
ATOM 3882 C CA . LEU A 1 495 ? 3.815 20.058 6.169 1.00 94.25 495 LEU A CA 1
ATOM 3883 C C . LEU A 1 495 ? 2.780 19.739 7.261 1.00 94.25 495 LEU A C 1
ATOM 3885 O O . LEU A 1 495 ? 2.185 20.651 7.837 1.00 94.25 495 LEU A O 1
ATOM 3889 N N . ALA A 1 496 ? 2.598 18.463 7.609 1.00 91.50 496 ALA A N 1
ATOM 3890 C CA . ALA A 1 496 ? 1.689 18.045 8.676 1.00 91.50 496 ALA A CA 1
ATOM 3891 C C . ALA A 1 496 ? 2.097 18.616 10.048 1.00 91.50 496 ALA A C 1
ATOM 3893 O O . ALA A 1 496 ? 1.237 19.015 10.847 1.00 91.50 496 ALA A O 1
ATOM 3894 N N . MET A 1 497 ? 3.402 18.698 10.321 1.00 94.00 497 MET A N 1
ATOM 3895 C CA . MET A 1 497 ? 3.947 19.316 11.528 1.00 94.00 497 MET A CA 1
ATOM 3896 C C . MET A 1 497 ? 3.703 20.829 11.547 1.00 94.00 497 MET A C 1
ATOM 3898 O O . MET A 1 497 ? 3.219 21.342 12.556 1.00 94.00 497 MET A O 1
ATOM 3902 N N . LEU A 1 498 ? 3.950 21.532 10.439 1.00 94.69 498 LEU A N 1
ATOM 3903 C CA . LEU A 1 498 ? 3.692 22.968 10.310 1.00 94.69 498 LEU A CA 1
ATOM 3904 C C . LEU A 1 498 ? 2.206 23.293 10.489 1.00 94.69 498 LEU A C 1
ATOM 3906 O O . LEU A 1 498 ? 1.874 24.177 11.275 1.00 94.69 498 LEU A O 1
ATOM 3910 N N . ILE A 1 499 ? 1.299 22.533 9.864 1.00 90.62 499 ILE A N 1
ATOM 3911 C CA . ILE A 1 499 ? -0.154 22.674 10.069 1.00 90.62 499 ILE A CA 1
ATOM 3912 C C . ILE A 1 499 ? -0.507 22.465 11.549 1.00 90.62 499 ILE A C 1
ATOM 3914 O O . ILE A 1 499 ? -1.264 23.243 12.135 1.00 90.62 499 ILE A O 1
ATOM 3918 N N . SER A 1 500 ? 0.087 21.454 12.190 1.00 88.81 500 SER A N 1
ATOM 3919 C CA . SER A 1 500 ? -0.134 21.174 13.613 1.00 88.81 500 SER A CA 1
ATOM 3920 C C . SER A 1 500 ? 0.355 22.311 14.526 1.00 88.81 500 SER A C 1
ATOM 3922 O O . SER A 1 500 ? -0.298 22.618 15.527 1.00 88.81 500 SER A O 1
ATOM 3924 N N . ILE A 1 501 ? 1.484 22.947 14.196 1.00 90.25 501 ILE A N 1
ATOM 3925 C CA . ILE A 1 501 ? 2.049 24.083 14.942 1.00 90.25 501 ILE A CA 1
ATOM 3926 C C . ILE A 1 501 ? 1.209 25.345 14.726 1.00 90.25 501 ILE A C 1
ATOM 3928 O O . ILE A 1 501 ? 0.857 26.007 15.704 1.00 90.25 501 ILE A O 1
ATOM 3932 N N . SER A 1 502 ? 0.849 25.654 13.480 1.00 89.25 502 SER A N 1
ATOM 3933 C CA . SER A 1 502 ? 0.054 26.831 13.114 1.00 89.25 502 SER A CA 1
ATOM 3934 C C . SER A 1 502 ? -1.307 26.838 13.801 1.00 89.25 502 SER A C 1
ATOM 3936 O O . SER A 1 502 ? -1.738 27.863 14.325 1.00 89.25 502 SER A O 1
ATOM 3938 N N . VAL A 1 503 ? -1.963 25.681 13.903 1.00 83.94 503 VAL A N 1
ATOM 3939 C CA . VAL A 1 503 ? -3.241 25.617 14.620 1.00 83.94 503 VAL A CA 1
ATOM 3940 C C . VAL A 1 503 ? -3.054 25.727 16.135 1.00 83.94 503 VAL A C 1
ATOM 3942 O O . VAL A 1 503 ? -3.838 26.393 16.814 1.00 83.94 503 VAL A O 1
ATOM 3945 N N . ARG A 1 504 ? -1.970 25.168 16.691 1.00 85.00 504 ARG A N 1
ATOM 3946 C CA . ARG A 1 504 ? -1.641 25.351 18.114 1.00 85.00 504 ARG A CA 1
ATOM 3947 C C . ARG A 1 504 ? -1.323 26.815 18.451 1.00 85.00 504 ARG A C 1
ATOM 3949 O O . ARG A 1 504 ? -1.625 27.244 19.565 1.00 85.00 504 ARG A O 1
ATOM 3956 N N . SER A 1 505 ? -0.715 27.573 17.536 1.00 87.31 505 SER A N 1
ATOM 3957 C CA . SER A 1 505 ? -0.339 28.974 17.765 1.00 87.31 505 SER A CA 1
ATOM 3958 C C . SER A 1 505 ? -1.539 29.924 17.694 1.00 87.31 505 SER A C 1
ATOM 3960 O O . SER A 1 505 ? -1.675 30.781 18.571 1.00 87.31 505 SER A O 1
ATOM 3962 N N . GLN A 1 506 ? -2.461 29.727 16.743 1.00 81.88 506 GLN A N 1
ATOM 3963 C CA . GLN A 1 506 ? -3.726 30.476 16.682 1.00 81.88 506 GLN A CA 1
ATOM 3964 C C . GLN A 1 506 ? -4.518 30.343 17.984 1.00 81.88 506 GLN A C 1
ATOM 3966 O O . GLN A 1 506 ? -5.065 31.316 18.498 1.00 81.88 506 GLN A O 1
ATOM 3971 N N . ALA A 1 507 ? -4.479 29.162 18.594 1.00 73.19 507 ALA A N 1
ATOM 3972 C CA . ALA A 1 507 ? -5.156 28.928 19.852 1.00 73.19 507 ALA A CA 1
ATOM 3973 C C . ALA A 1 507 ? -4.469 29.514 21.096 1.00 73.19 507 ALA A C 1
ATOM 3975 O O . ALA A 1 507 ? -5.003 29.376 22.190 1.00 73.19 507 ALA A O 1
ATOM 3976 N N . ARG A 1 508 ? -3.295 30.145 20.967 1.00 79.75 508 ARG A N 1
ATOM 3977 C CA . ARG A 1 508 ? -2.648 30.901 22.056 1.00 79.75 508 ARG A CA 1
ATOM 3978 C C . ARG A 1 508 ? -2.830 32.413 21.920 1.00 79.75 508 ARG A C 1
ATOM 3980 O O . ARG A 1 508 ? -2.742 33.110 22.922 1.00 79.75 508 ARG A O 1
ATOM 3987 N N . ARG A 1 509 ? -3.092 32.922 20.708 1.00 77.06 509 ARG A N 1
ATOM 3988 C CA . ARG A 1 509 ? -3.190 34.367 20.413 1.00 77.06 509 ARG A CA 1
ATOM 3989 C C . ARG A 1 509 ? -4.482 35.046 20.870 1.00 77.06 509 ARG A C 1
ATOM 3991 O O . ARG A 1 509 ? -4.575 36.259 20.750 1.00 77.06 509 ARG A O 1
ATOM 3998 N N . PHE A 1 510 ? -5.423 34.309 21.449 1.00 63.41 510 PHE A N 1
ATOM 3999 C CA . PHE A 1 510 ? -6.522 34.889 22.222 1.00 63.41 510 PHE A CA 1
ATOM 4000 C C . PHE A 1 510 ? -6.251 34.668 23.714 1.00 63.41 510 PHE A C 1
ATOM 4002 O O . PHE A 1 510 ? -6.885 33.799 24.317 1.00 63.41 510 PHE A O 1
ATOM 4009 N N . PRO A 1 511 ? -5.270 35.364 24.325 1.00 58.88 511 PRO A N 1
ATOM 4010 C CA . PRO A 1 511 ? -5.238 35.445 25.770 1.00 58.88 511 PRO A CA 1
ATOM 4011 C C . PRO A 1 511 ? -6.544 36.126 26.167 1.00 58.88 511 PRO A C 1
ATOM 4013 O O . PRO A 1 511 ? -6.833 37.226 25.697 1.00 58.88 511 PRO A O 1
ATOM 4016 N N . GLY A 1 512 ? -7.362 35.437 26.968 1.00 61.22 512 GLY A N 1
ATOM 4017 C CA . GLY A 1 512 ? -8.507 36.073 27.606 1.00 61.22 512 GLY A CA 1
ATOM 4018 C C . GLY A 1 512 ? -8.027 37.403 28.166 1.00 61.22 512 GLY A C 1
ATOM 4019 O O . GLY A 1 512 ? -7.011 37.432 28.865 1.00 61.22 512 GLY A O 1
ATOM 4020 N N . THR A 1 513 ? -8.683 38.486 27.750 1.00 56.91 513 THR A N 1
ATOM 4021 C CA . THR A 1 513 ? -8.477 39.826 28.289 1.00 56.91 513 THR A CA 1
ATOM 4022 C C . THR A 1 513 ? -8.311 39.672 29.789 1.00 56.91 513 THR A C 1
ATOM 4024 O O . THR A 1 513 ? -9.224 39.172 30.452 1.00 56.91 513 THR A O 1
ATOM 4027 N N . ARG A 1 514 ? -7.112 39.979 30.304 1.00 53.34 514 ARG A N 1
ATOM 4028 C CA . ARG A 1 514 ? -6.905 40.009 31.751 1.00 53.34 514 ARG A CA 1
ATOM 4029 C C . ARG A 1 514 ? -8.034 40.880 32.307 1.00 53.34 514 ARG A C 1
ATOM 4031 O O . ARG A 1 514 ? -8.249 41.953 31.736 1.00 53.34 514 ARG A O 1
ATOM 4038 N N . PRO A 1 515 ? -8.789 40.416 33.317 1.00 49.91 515 PRO A N 1
ATOM 4039 C CA . PRO A 1 515 ? -9.765 41.285 33.948 1.00 49.91 515 PRO A CA 1
ATOM 4040 C C . PRO A 1 515 ? -9.030 42.572 34.347 1.00 49.91 515 PRO A C 1
ATOM 4042 O O . PRO A 1 515 ? -7.874 42.478 34.786 1.00 49.91 515 PRO A O 1
ATOM 4045 N N . PRO A 1 516 ? -9.619 43.755 34.100 1.00 57.31 516 PRO A N 1
ATOM 4046 C CA . PRO A 1 516 ? -9.023 44.999 34.559 1.00 57.31 516 PRO A CA 1
ATOM 4047 C C . PRO A 1 516 ? -8.731 44.847 36.052 1.00 57.31 516 PRO A C 1
ATOM 4049 O O . PRO A 1 516 ? -9.554 44.301 36.788 1.00 57.31 516 PRO A O 1
ATOM 4052 N N . ALA A 1 517 ? -7.525 45.232 36.469 1.00 61.19 517 ALA A N 1
ATOM 4053 C CA . ALA A 1 517 ? -7.195 45.281 37.884 1.00 61.19 517 ALA A CA 1
ATOM 4054 C C . ALA A 1 517 ? -8.164 46.279 38.534 1.00 61.19 517 ALA A C 1
ATOM 4056 O O . ALA A 1 517 ? -8.128 47.459 38.184 1.00 61.19 517 ALA A O 1
ATOM 4057 N N . LEU A 1 518 ? -9.077 45.765 39.363 1.00 55.41 518 LEU A N 1
ATOM 4058 C CA . LEU A 1 518 ? -9.920 46.560 40.254 1.00 55.41 518 LEU A CA 1
ATOM 4059 C C . LEU A 1 518 ? -9.120 46.946 41.492 1.00 55.41 518 LEU A C 1
ATOM 4061 O O . LEU A 1 518 ? -8.407 46.053 42.014 1.00 55.41 518 LEU A O 1
#

Mean predicted aligned error: 7.2 Å

Foldseek 3Di:
DVVQLVVLLVLLLVLLVLLQLLLVLQLLLCLFPDPVSVVCNVVLVVLLLVLLLAFLLLLLLLVLVVVDDLVRLVVLLSLNLSLSLNSLSNVCVNLFDDDPCDPVNVVVVVVVCVVDPNDPCVVVVVSVVLRCLLSSLLSSLVSLQDDSNCCSSVNRHLLNVLVVCVVVPDDLVVSLVSLVVLLVVLLVSLVSNVVSVLVRLVVLPDPPVPPPPSPRDDSDPSSVVSNVVSVVSSCVSCVSVVVQCVVLVVVLVVCVVPDDPVVVLLVLLLVLLLVLLLLLLVVLLVLLLQLSVLSNDPPDDPVSVVSVVVLSVLSSQLSSYLQSLLSVLLVVQVVCCVPPVDNDALSVSLSVSLSSNLNNVSNSVVSSLVSPPPPVLVVVLVVVVVVVVVVVVVVVVDPDPPDDPPDPPPDPVVPVNLVSVLVCCVSRVLVVLVSSLSSSSSSSSDQNNQVRRPDDPNRHLNVVLSVVSVVGDDSSSSSSSCCSSVVSSVVSVVVSVVVVVVVVVVSVVCPPDDPPDD